Protein AF-A0A653I1G2-F1 (afdb_monomer)

Radius of gyration: 22.39 Å; Cα contacts (8 Å, |Δi|>4): 559; chains: 1; bounding box: 56×52×58 Å

Solvent-accessible surface area (backbone atoms only — not comparable to full-atom values): 21733 Å² total; per-residue (Å²): 132,61,68,68,57,55,54,43,50,48,38,66,52,47,50,44,48,50,50,54,36,44,36,35,75,44,52,91,68,59,59,56,69,57,55,50,50,50,51,50,52,64,52,30,50,60,56,41,63,75,32,76,80,52,27,78,68,52,46,57,60,52,48,52,48,52,48,51,48,48,50,50,34,50,55,45,46,76,72,43,97,48,70,68,36,36,56,52,27,54,52,47,46,53,43,66,46,43,45,59,47,52,42,51,33,53,47,51,37,24,71,69,57,73,47,47,48,64,57,41,51,48,29,46,31,51,39,36,52,47,49,53,48,29,46,52,48,10,56,74,70,66,42,60,31,60,20,33,52,87,95,43,99,53,87,31,46,30,10,20,36,69,48,16,57,52,53,11,41,42,48,27,63,19,43,61,51,45,49,53,53,44,54,68,38,76,94,38,54,92,49,26,59,54,55,48,36,51,54,40,47,52,50,15,69,51,43,66,30,76,41,13,53,56,28,38,52,55,44,49,50,52,57,63,69,70,60,66,97,51,75,82,59,40,60,63,49,49,49,54,51,51,50,53,50,52,50,51,51,51,52,48,47,69,77,41,38,68,61,52,51,53,37,47,72,60,39,66,51,28,34,48,76,73,66,34,55,65,52,41,60,37,62,84,49,58,67,40,48,69,45,36,50,61,63,45,67,74,35,99,54,30,73,56,26,54,42,49,21,64,22,52,45,53,54,35,40,42,51,22,51,87,73,78,43,54,53,83,74,54,65,97,63,76,48,25,73,62,51,42,29,49,26,25,2,53,54,46,38,50,46,51,54,50,48,49,52,50,51,53,60,73,39,45,60,51,88,67,54,71,64,58,47,48,30,51,51,53,49,53,54,46,20,70,54,73,25,21,45,69,54,32,69,68,41,26,48,50,51,41,39,58,53,52,57,35,16,52,52,31,61,58,50,66,76,77,110

Mean predicted aligned error: 8.34 Å

Secondary structure (DSSP, 8-state):
--HHHHHHHHIIIIIHHHHHHSGGGTTTSS-HHHHHHHHHHHHHHHHHHT-HHHHHHHHHHHHHHHHHHHHHHHHHHHH-S-HHHHHHHHHHHHHHHHHHHHHHHHHHHHHTT-S-HHHHHHHHHHHHHHHHHHHHHHHHH--SEEEPPTT-SS-PEEESSS-HHHHHHHHHHHHHHHHHHHHH-GGGTTTHHHHHHHHHHHHHHHH-SHHHHHHTHHHHHHHHH---S-STTHHHHHHHHHHHHHHHHHHHHHHSHHHHHHHHHHSHHHHHHTT-HHHHHHTTTHHHHHHHHHHHHTSTTHHHHHHH---HHHHHHHHHGGGT--TTTS-TT---HHHHHHHHHHHHHHHHHHHHHHHHHHHTB-PPPHHHHHHHHHHHHHHHHHSGGGG-HHHHHHHHHHHHHTBHHHHTTSS--

Structure (mmCIF, N/CA/C/O backbone):
data_AF-A0A653I1G2-F1
#
_entry.id   AF-A0A653I1G2-F1
#
loop_
_atom_site.group_PDB
_atom_site.id
_atom_site.type_symbol
_atom_site.label_atom_id
_atom_site.label_alt_id
_atom_site.label_comp_id
_atom_site.label_asym_id
_atom_site.label_entity_id
_atom_site.label_seq_id
_atom_site.pdbx_PDB_ins_code
_atom_site.Cartn_x
_atom_site.Cartn_y
_atom_site.Cartn_z
_atom_site.occupancy
_atom_site.B_iso_or_equiv
_atom_site.auth_seq_id
_atom_site.auth_comp_id
_atom_site.auth_asym_id
_atom_site.auth_atom_id
_atom_site.pdbx_PDB_model_num
ATOM 1 N N . MET A 1 1 ? 6.363 23.978 17.753 1.00 58.31 1 MET A N 1
ATOM 2 C CA . MET A 1 1 ? 6.398 23.039 16.604 1.00 58.31 1 MET A CA 1
ATOM 3 C C . MET A 1 1 ? 6.709 23.832 15.338 1.00 58.31 1 MET A C 1
ATOM 5 O O . MET A 1 1 ? 5.940 24.730 15.025 1.00 58.31 1 MET A O 1
ATOM 9 N N . ASN A 1 2 ? 7.844 23.560 14.677 1.00 75.50 2 ASN A N 1
ATOM 10 C CA . ASN A 1 2 ? 8.269 24.225 13.431 1.00 75.50 2 ASN A CA 1
ATOM 11 C C . ASN A 1 2 ? 7.153 24.144 12.359 1.00 75.50 2 ASN A C 1
ATOM 13 O O . ASN A 1 2 ? 6.496 23.105 12.262 1.00 75.50 2 ASN A O 1
ATOM 17 N N . TYR A 1 3 ? 6.926 25.210 11.583 1.00 77.06 3 TYR A N 1
ATOM 18 C CA . TYR A 1 3 ? 5.883 25.282 10.544 1.00 77.06 3 TYR A CA 1
ATOM 19 C C . TYR A 1 3 ? 5.954 24.103 9.564 1.00 77.06 3 TYR A C 1
ATOM 21 O O . TYR A 1 3 ? 4.929 23.496 9.261 1.00 77.06 3 TYR A O 1
ATOM 29 N N . ILE A 1 4 ? 7.169 23.696 9.181 1.00 79.12 4 ILE A N 1
ATOM 30 C CA . ILE A 1 4 ? 7.420 22.541 8.303 1.00 79.12 4 ILE A CA 1
ATOM 31 C C . ILE A 1 4 ? 6.832 21.248 8.890 1.00 79.12 4 ILE A C 1
ATOM 33 O O . ILE A 1 4 ? 6.221 20.459 8.171 1.00 79.12 4 ILE A O 1
ATOM 37 N N . HIS A 1 5 ? 6.945 21.040 10.206 1.00 81.31 5 HIS A N 1
ATOM 38 C CA . HIS A 1 5 ? 6.383 19.857 10.860 1.00 81.31 5 HIS A CA 1
ATOM 39 C C . HIS A 1 5 ? 4.849 19.861 10.826 1.00 81.31 5 HIS A C 1
ATOM 41 O O . HIS A 1 5 ? 4.251 18.819 10.582 1.00 81.31 5 HIS A O 1
ATOM 47 N N . LYS A 1 6 ? 4.204 21.017 11.046 1.00 78.88 6 LYS A N 1
ATOM 48 C CA . LYS A 1 6 ? 2.734 21.134 10.988 1.00 78.88 6 LYS A CA 1
ATOM 49 C C . LYS A 1 6 ? 2.198 20.859 9.589 1.00 78.88 6 LYS A C 1
ATOM 51 O O . LYS A 1 6 ? 1.272 20.068 9.448 1.00 78.88 6 LYS A O 1
ATOM 56 N N . ILE A 1 7 ? 2.819 21.466 8.577 1.00 80.94 7 ILE A N 1
ATOM 57 C CA . ILE A 1 7 ? 2.457 21.265 7.170 1.00 80.94 7 ILE A CA 1
ATOM 58 C C . ILE A 1 7 ? 2.614 19.793 6.791 1.00 80.94 7 ILE A C 1
ATOM 60 O O . ILE A 1 7 ? 1.713 19.217 6.197 1.00 80.94 7 ILE A O 1
ATOM 64 N N . SER A 1 8 ? 3.711 19.159 7.202 1.00 80.06 8 SER A N 1
ATOM 65 C CA . SER A 1 8 ? 3.965 17.754 6.871 1.00 80.06 8 SER A CA 1
ATOM 66 C C . SER A 1 8 ? 2.983 16.801 7.545 1.00 80.06 8 SER A C 1
ATOM 68 O O . SER A 1 8 ? 2.536 15.850 6.914 1.00 80.06 8 SER A O 1
ATOM 70 N N . VAL A 1 9 ? 2.602 17.059 8.801 1.00 82.50 9 VAL A N 1
ATOM 71 C CA . VAL A 1 9 ? 1.572 16.262 9.485 1.00 82.50 9 VAL A CA 1
ATOM 72 C C . VAL A 1 9 ? 0.218 16.422 8.791 1.00 82.50 9 VAL A C 1
ATOM 74 O O . VAL A 1 9 ? -0.422 15.421 8.487 1.00 82.50 9 VAL A O 1
ATOM 77 N N . LEU A 1 10 ? -0.197 17.654 8.485 1.00 82.31 10 LEU A N 1
ATOM 78 C CA . LEU A 1 10 ? -1.445 17.906 7.760 1.00 82.31 10 LEU A CA 1
ATOM 79 C C . LEU A 1 10 ? -1.441 17.236 6.378 1.00 82.31 10 LEU A C 1
ATOM 81 O O . LEU A 1 10 ? -2.429 16.629 5.969 1.00 82.31 10 LEU A O 1
ATOM 85 N N . PHE A 1 11 ? -0.321 17.327 5.666 1.00 85.25 11 PHE A N 1
ATOM 86 C CA . PHE A 1 11 ? -0.190 16.758 4.336 1.00 85.25 11 PHE A CA 1
ATOM 87 C C . PHE A 1 11 ? -0.258 15.228 4.368 1.00 85.25 11 PHE A C 1
ATOM 89 O O . PHE A 1 11 ? -1.121 14.647 3.720 1.00 85.25 11 PHE A O 1
ATOM 96 N N . ILE A 1 12 ? 0.591 14.578 5.170 1.00 82.62 12 ILE A N 1
ATOM 97 C CA . ILE A 1 12 ? 0.718 13.114 5.211 1.00 82.62 12 ILE A CA 1
ATOM 98 C C . ILE A 1 12 ? -0.539 12.443 5.781 1.00 82.62 12 ILE A C 1
ATOM 100 O O . ILE A 1 12 ? -0.967 11.419 5.260 1.00 82.62 12 ILE A O 1
ATOM 104 N N . PHE A 1 13 ? -1.130 12.990 6.848 1.00 83.50 13 PHE A N 1
ATOM 105 C CA . PHE A 1 13 ? -2.221 12.320 7.570 1.00 83.50 13 PHE A CA 1
ATOM 106 C C . PHE A 1 13 ? -3.626 12.745 7.126 1.00 83.50 13 PHE A C 1
ATOM 108 O O . PHE A 1 13 ? -4.588 12.075 7.503 1.00 83.50 13 PHE A O 1
ATOM 115 N N . THR A 1 14 ? -3.757 13.815 6.333 1.00 81.19 14 THR A N 1
ATOM 116 C CA . THR A 1 14 ? -5.066 14.332 5.903 1.00 81.19 14 THR A CA 1
ATOM 117 C C . THR A 1 14 ? -5.140 14.552 4.397 1.00 81.19 14 THR A C 1
ATOM 119 O O . THR A 1 14 ? -5.972 13.934 3.738 1.00 81.19 14 THR A O 1
ATOM 122 N N . LEU A 1 15 ? -4.291 15.420 3.836 1.00 82.31 15 LEU A N 1
ATOM 123 C CA . LEU A 1 15 ? -4.412 15.807 2.424 1.00 82.31 15 LEU A CA 1
ATOM 124 C C . LEU A 1 15 ? -4.081 14.655 1.476 1.00 82.31 15 LEU A C 1
ATOM 126 O O . LEU A 1 15 ? -4.779 14.478 0.484 1.00 82.31 15 LEU A O 1
ATOM 130 N N . LEU A 1 16 ? -3.061 13.860 1.797 1.00 81.56 16 LEU A N 1
ATOM 131 C CA . LEU A 1 16 ? -2.658 12.709 1.000 1.00 81.56 16 LEU A CA 1
ATOM 132 C C . LEU A 1 16 ? -3.769 11.636 0.944 1.00 81.56 16 LEU A C 1
ATOM 134 O O . LEU A 1 16 ? -4.185 11.323 -0.167 1.00 81.56 16 LEU A O 1
ATOM 138 N N . PRO A 1 17 ? -4.357 11.162 2.068 1.00 79.69 17 PRO A N 1
ATOM 139 C CA . PRO A 1 17 ? -5.523 10.273 2.028 1.00 79.69 17 PRO A CA 1
ATOM 140 C C . PRO A 1 17 ? -6.699 10.790 1.190 1.00 79.69 17 PRO A C 1
ATOM 142 O O . PRO A 1 17 ? -7.343 10.011 0.486 1.00 79.69 17 PRO A O 1
ATOM 145 N N . ILE A 1 18 ? -6.991 12.095 1.249 1.00 79.12 18 ILE A N 1
ATOM 146 C CA . ILE A 1 18 ? -8.061 12.713 0.450 1.00 79.12 18 ILE A CA 1
ATOM 147 C C . ILE A 1 18 ? -7.693 12.692 -1.036 1.00 79.12 18 ILE A C 1
ATOM 149 O O . ILE A 1 18 ? -8.485 12.224 -1.852 1.00 79.12 18 ILE A O 1
ATOM 153 N N . ALA A 1 19 ? -6.493 13.161 -1.382 1.00 77.31 19 ALA A N 1
ATOM 154 C CA . ALA A 1 19 ? -6.005 13.189 -2.757 1.00 77.31 19 ALA A CA 1
ATOM 155 C C . ALA A 1 19 ? -5.978 11.785 -3.376 1.00 77.31 19 ALA A C 1
ATOM 157 O O . ALA A 1 19 ? -6.383 11.606 -4.519 1.00 77.31 19 ALA A O 1
ATOM 158 N N . ASP A 1 20 ? -5.576 10.784 -2.598 1.00 71.44 20 ASP A N 1
ATOM 159 C CA . ASP A 1 20 ? -5.552 9.387 -3.014 1.00 71.44 20 ASP A CA 1
ATOM 160 C C . ASP A 1 20 ? -6.956 8.805 -3.227 1.00 71.44 20 ASP A C 1
ATOM 162 O O . ASP A 1 20 ? -7.183 8.053 -4.175 1.00 71.44 20 ASP A O 1
ATOM 166 N N . THR A 1 21 ? -7.916 9.174 -2.377 1.00 74.06 21 THR A N 1
ATOM 167 C CA . THR A 1 21 ? -9.299 8.678 -2.459 1.00 74.06 21 THR A CA 1
ATOM 168 C C . THR A 1 21 ? -10.085 9.284 -3.622 1.00 74.06 21 THR A C 1
ATOM 170 O O . THR A 1 21 ? -11.005 8.645 -4.134 1.00 74.06 21 THR A O 1
ATOM 173 N N . PHE A 1 22 ? -9.740 10.505 -4.033 1.00 72.31 22 PHE A N 1
ATOM 174 C CA . PHE A 1 22 ? -10.413 11.231 -5.113 1.00 72.31 22 PHE A CA 1
ATOM 175 C C . PHE A 1 22 ? -9.546 11.404 -6.367 1.00 72.31 22 PHE A C 1
ATOM 177 O O . PHE A 1 22 ? -9.920 12.145 -7.275 1.00 72.31 22 PHE A O 1
ATOM 184 N N . GLY A 1 23 ? -8.406 10.711 -6.446 1.00 69.38 23 GLY A N 1
ATOM 185 C CA . GLY A 1 23 ? -7.454 10.837 -7.551 1.00 69.38 23 GLY A CA 1
ATOM 186 C C . GLY A 1 23 ? -8.023 10.437 -8.915 1.00 69.38 23 GLY A C 1
ATOM 187 O O . GLY A 1 23 ? -7.566 10.936 -9.939 1.00 69.38 23 GLY A O 1
ATOM 188 N N . GLY A 1 24 ? -9.061 9.595 -8.953 1.00 64.75 24 GLY A N 1
ATOM 189 C CA . GLY A 1 24 ? -9.771 9.251 -10.187 1.00 64.75 24 GLY A CA 1
ATOM 190 C C . GLY A 1 24 ? -10.409 10.466 -10.867 1.00 64.75 24 GLY A C 1
ATOM 191 O O . GLY A 1 24 ? -10.515 10.489 -12.085 1.00 64.75 24 GLY A O 1
ATOM 192 N N . LEU A 1 25 ? -10.758 11.516 -10.113 1.00 67.06 25 LEU A N 1
ATOM 193 C CA . LEU A 1 25 ? -11.331 12.753 -10.662 1.00 67.06 25 LEU A CA 1
ATOM 194 C C . LEU A 1 25 ? -10.309 13.658 -11.357 1.00 67.06 25 LEU A C 1
ATOM 196 O O . LEU A 1 25 ? -10.700 14.577 -12.069 1.00 67.06 25 LEU A O 1
ATOM 200 N N . THR A 1 26 ? -9.016 13.457 -11.105 1.00 63.47 26 THR A N 1
ATOM 201 C CA . THR A 1 26 ? -7.959 14.400 -11.502 1.00 63.47 26 THR A CA 1
ATOM 202 C C . THR A 1 26 ? -6.902 13.781 -12.410 1.00 63.47 26 THR A C 1
ATOM 204 O O . THR A 1 26 ? -5.958 14.461 -12.801 1.00 63.47 26 THR A O 1
ATOM 207 N N . ASN A 1 27 ? -7.060 12.508 -12.778 1.00 55.91 27 ASN A N 1
ATOM 208 C CA . ASN A 1 27 ? -6.037 11.732 -13.481 1.00 55.91 27 ASN A CA 1
ATOM 209 C C . ASN A 1 27 ? -5.768 12.204 -14.926 1.00 55.91 27 ASN A C 1
ATOM 211 O O . ASN A 1 27 ? -4.715 11.881 -15.472 1.00 55.91 27 ASN A O 1
ATOM 215 N N . ASP A 1 28 ? -6.672 12.993 -15.518 1.00 51.06 28 ASP A N 1
ATOM 216 C CA . ASP A 1 28 ? -6.518 13.547 -16.873 1.00 51.06 28 ASP A CA 1
ATOM 217 C C . ASP A 1 28 ? -5.518 14.722 -16.937 1.00 51.06 28 ASP A C 1
ATOM 219 O O . ASP A 1 28 ? -4.997 15.039 -18.004 1.00 51.06 28 ASP A O 1
ATOM 223 N N . PHE A 1 29 ? -5.204 15.361 -15.802 1.00 41.56 29 PHE A N 1
ATOM 224 C CA . PHE A 1 29 ? -4.339 16.544 -15.725 1.00 41.56 29 PHE A CA 1
ATOM 225 C C . PHE A 1 29 ? -3.136 16.276 -14.815 1.00 41.56 29 PHE A C 1
ATOM 227 O O . PHE A 1 29 ? -3.145 16.636 -13.642 1.00 41.56 29 PHE A O 1
ATOM 234 N N . MET A 1 30 ? -2.078 15.681 -15.384 1.00 48.69 30 MET A N 1
ATOM 235 C CA . MET A 1 30 ? -0.863 15.231 -14.682 1.00 48.69 30 MET A CA 1
ATOM 236 C C . MET A 1 30 ? -1.170 14.104 -13.674 1.00 48.69 30 MET A C 1
ATOM 238 O O . MET A 1 30 ? -2.127 14.202 -12.912 1.00 48.69 30 MET A O 1
ATOM 242 N N . PRO A 1 31 ? -0.379 13.015 -13.602 1.00 62.00 31 PRO A N 1
ATOM 243 C CA . PRO A 1 31 ? -0.649 11.969 -12.624 1.00 62.00 31 PRO A CA 1
ATOM 244 C C . PRO A 1 31 ? -0.473 12.563 -11.222 1.00 62.00 31 PRO A C 1
ATOM 246 O O . PRO A 1 31 ? 0.648 12.698 -10.730 1.00 62.00 31 PRO A O 1
ATOM 249 N N . LEU A 1 32 ? -1.581 12.930 -10.570 1.00 64.31 32 LEU A N 1
ATOM 250 C CA . LEU A 1 32 ? -1.619 13.545 -9.239 1.00 64.31 32 LEU A CA 1
ATOM 251 C C . LEU A 1 32 ? -0.846 12.694 -8.216 1.00 64.31 32 LEU A C 1
ATOM 253 O O . LEU A 1 32 ? -0.269 13.204 -7.258 1.00 64.31 32 LEU A O 1
ATOM 257 N N . SER A 1 33 ? -0.764 11.387 -8.478 1.00 63.62 33 SER A N 1
ATOM 258 C CA . SER A 1 33 ? 0.047 10.425 -7.740 1.00 63.62 33 SER A CA 1
ATOM 259 C C . SER A 1 33 ? 1.554 10.722 -7.789 1.00 63.62 33 SER A C 1
ATOM 261 O O . SER A 1 33 ? 2.233 10.535 -6.782 1.00 63.62 33 SER A O 1
ATOM 263 N N . LEU A 1 34 ? 2.106 11.199 -8.910 1.00 70.25 34 LEU A N 1
ATOM 264 C CA . LEU A 1 34 ? 3.509 11.614 -9.018 1.00 70.25 34 LEU A CA 1
ATOM 265 C C . LEU A 1 34 ? 3.749 12.910 -8.242 1.00 70.25 34 LEU A C 1
ATOM 267 O O . LEU A 1 34 ? 4.713 12.992 -7.483 1.00 70.25 34 LEU A O 1
ATOM 271 N N . LEU A 1 35 ? 2.847 13.889 -8.377 1.00 74.00 35 LEU A N 1
ATOM 272 C CA . LEU A 1 35 ? 2.910 15.137 -7.614 1.00 74.00 35 LEU A CA 1
ATOM 273 C C . LEU A 1 35 ? 2.855 14.855 -6.106 1.00 74.00 35 LEU A C 1
ATOM 275 O O . LEU A 1 35 ? 3.690 15.352 -5.357 1.00 74.00 35 LEU A O 1
ATOM 279 N N . GLY A 1 36 ? 1.946 13.980 -5.667 1.00 72.56 36 GLY A N 1
ATOM 280 C CA . GLY A 1 36 ? 1.851 13.531 -4.279 1.00 72.56 36 GLY A CA 1
ATOM 281 C C . GLY A 1 36 ? 3.149 12.895 -3.774 1.00 72.56 36 GLY A C 1
ATOM 282 O O . GLY A 1 36 ? 3.634 13.267 -2.705 1.00 72.56 36 GLY A O 1
ATOM 283 N N . ARG A 1 37 ? 3.769 11.999 -4.558 1.00 75.69 37 ARG A N 1
ATOM 284 C CA . ARG A 1 37 ? 5.079 11.398 -4.228 1.00 75.69 37 ARG A CA 1
ATOM 285 C C . ARG A 1 37 ? 6.179 12.454 -4.110 1.00 75.69 37 ARG A C 1
ATOM 287 O O . ARG A 1 37 ? 6.937 12.427 -3.143 1.00 75.69 37 ARG A O 1
ATOM 294 N N . LEU A 1 38 ? 6.247 13.392 -5.056 1.00 80.88 38 LEU A N 1
ATOM 295 C CA . LEU A 1 38 ? 7.216 14.490 -5.043 1.00 80.88 38 LEU A CA 1
ATOM 296 C C . LEU A 1 38 ? 7.013 15.407 -3.834 1.00 80.88 38 LEU A C 1
ATOM 298 O O . LEU A 1 38 ? 7.985 15.755 -3.172 1.00 80.88 38 LEU A O 1
ATOM 302 N N . CYS A 1 39 ? 5.768 15.741 -3.491 1.00 81.81 39 CYS A N 1
ATOM 303 C CA . CYS A 1 39 ? 5.447 16.515 -2.297 1.00 81.81 39 CYS A CA 1
ATOM 304 C C . CYS A 1 39 ? 5.852 15.778 -1.015 1.00 81.81 39 CYS A C 1
ATOM 306 O O . CYS A 1 39 ? 6.454 16.395 -0.137 1.00 81.81 39 CYS A O 1
ATOM 308 N N . VAL A 1 40 ? 5.588 14.467 -0.906 1.00 80.62 40 VAL A N 1
ATOM 309 C CA . VAL A 1 40 ? 6.061 13.664 0.236 1.00 80.62 40 VAL A CA 1
ATOM 310 C C . VAL A 1 40 ? 7.582 13.716 0.324 1.00 80.62 40 VAL A C 1
ATOM 312 O O . VAL A 1 40 ? 8.097 14.030 1.390 1.00 80.62 40 VAL A O 1
ATOM 315 N N . LEU A 1 41 ? 8.305 13.476 -0.774 1.00 81.50 41 LEU A N 1
ATOM 316 C CA . LEU A 1 41 ? 9.771 13.530 -0.797 1.00 81.50 41 LEU A CA 1
ATOM 317 C C . LEU A 1 41 ? 10.307 14.918 -0.405 1.00 81.50 41 LEU A C 1
ATOM 319 O O . LEU A 1 41 ? 11.199 15.021 0.440 1.00 81.50 41 LEU A O 1
ATOM 323 N N . ALA A 1 42 ? 9.729 15.981 -0.967 1.00 84.31 42 ALA A N 1
ATOM 324 C CA . ALA A 1 42 ? 10.124 17.364 -0.712 1.00 84.31 42 ALA A CA 1
ATOM 325 C C . ALA A 1 42 ? 9.872 17.795 0.741 1.00 84.31 42 ALA A C 1
ATOM 327 O O . ALA A 1 42 ? 10.682 18.521 1.311 1.00 84.31 42 ALA A O 1
ATOM 328 N N . LEU A 1 43 ? 8.782 17.333 1.365 1.00 84.44 43 LEU A N 1
ATOM 329 C CA . LEU A 1 43 ? 8.478 17.607 2.774 1.00 84.44 43 LEU A CA 1
ATOM 330 C C . LEU A 1 43 ? 9.276 16.706 3.729 1.00 84.44 43 LEU A C 1
ATOM 332 O O . LEU A 1 43 ? 9.682 17.139 4.809 1.00 84.44 43 LEU A O 1
ATOM 336 N N . ALA A 1 44 ? 9.536 15.462 3.330 1.00 83.06 44 ALA A N 1
ATOM 337 C CA . ALA A 1 44 ? 10.251 14.467 4.118 1.00 83.06 44 ALA A CA 1
ATOM 338 C C . ALA A 1 44 ? 11.727 14.816 4.332 1.00 83.06 44 ALA A C 1
ATOM 340 O O . ALA A 1 44 ? 12.232 14.688 5.451 1.00 83.06 44 ALA A O 1
ATOM 341 N N . LEU A 1 45 ? 12.419 15.264 3.279 1.00 81.12 45 LEU A N 1
ATOM 342 C CA . LEU A 1 45 ? 13.858 15.536 3.315 1.00 81.12 45 LEU A CA 1
ATOM 343 C C . LEU A 1 45 ? 14.240 16.574 4.389 1.00 81.12 45 LEU A C 1
ATOM 345 O O . LEU A 1 45 ? 15.060 16.244 5.251 1.00 81.12 45 LEU A O 1
ATOM 349 N N . PRO A 1 46 ? 13.619 17.771 4.456 1.00 83.25 46 PRO A N 1
ATOM 350 C CA . PRO A 1 46 ? 13.890 18.738 5.518 1.00 83.25 46 PRO A CA 1
ATOM 351 C C . PRO A 1 46 ? 13.622 18.191 6.924 1.00 83.25 46 PRO A C 1
ATOM 353 O O . PRO A 1 46 ? 14.323 18.556 7.867 1.00 83.25 46 PRO A O 1
ATOM 356 N N . ILE A 1 47 ? 12.620 17.322 7.099 1.00 82.94 47 ILE A N 1
ATOM 357 C CA . ILE A 1 47 ? 12.308 16.728 8.409 1.00 82.94 47 ILE A CA 1
ATOM 358 C C . ILE A 1 47 ? 13.434 15.802 8.863 1.00 82.94 47 ILE A C 1
ATOM 360 O O . ILE A 1 47 ? 13.873 15.895 10.015 1.00 82.94 47 ILE A O 1
ATOM 364 N N . ILE A 1 48 ? 13.893 14.930 7.962 1.00 82.44 48 ILE A N 1
ATOM 365 C CA . ILE A 1 48 ? 14.967 13.970 8.229 1.00 82.44 48 ILE A CA 1
ATOM 366 C C . ILE A 1 48 ? 16.276 14.719 8.510 1.00 82.44 48 ILE A C 1
ATOM 368 O O . ILE A 1 48 ? 16.931 14.435 9.512 1.00 82.44 48 ILE A O 1
ATOM 372 N N . ILE A 1 49 ? 16.610 15.726 7.692 1.00 82.06 49 ILE A N 1
ATOM 373 C CA . ILE A 1 49 ? 17.826 16.544 7.842 1.00 82.06 49 ILE A CA 1
ATOM 374 C C . ILE A 1 49 ? 17.851 17.276 9.187 1.00 82.06 49 ILE A C 1
ATOM 376 O O . ILE A 1 49 ? 18.852 17.256 9.896 1.00 82.06 49 ILE A O 1
ATOM 380 N N . ASN A 1 50 ? 16.724 17.858 9.599 1.00 79.62 50 ASN A N 1
ATOM 381 C CA . ASN A 1 50 ? 16.640 18.617 10.847 1.00 79.62 50 ASN A CA 1
ATOM 382 C C . ASN A 1 50 ? 16.640 17.743 12.120 1.00 79.62 50 ASN A C 1
ATOM 384 O O . ASN A 1 50 ? 16.403 18.258 13.217 1.00 79.62 50 ASN A O 1
ATOM 388 N N . CYS A 1 51 ? 16.820 16.422 12.034 1.00 76.56 51 CYS A N 1
ATOM 389 C CA . CYS A 1 51 ? 16.899 15.533 13.194 1.00 76.56 51 CYS A CA 1
ATOM 390 C C . CYS A 1 51 ? 18.334 15.035 13.402 1.00 76.56 51 CYS A C 1
ATOM 392 O O . CYS A 1 51 ? 18.685 13.962 12.931 1.00 76.56 51 CYS A O 1
ATOM 394 N N . SER A 1 52 ? 19.148 15.786 14.152 1.00 63.56 52 SER A N 1
ATOM 395 C CA . SER A 1 52 ? 20.597 15.547 14.313 1.00 63.56 52 SER A CA 1
ATOM 396 C C . SER A 1 52 ? 20.988 14.109 14.681 1.00 63.56 52 SER A C 1
ATOM 398 O O . SER A 1 52 ? 21.971 13.594 14.160 1.00 63.56 52 SER A O 1
ATOM 400 N N . ARG A 1 53 ? 20.211 13.435 15.538 1.00 74.38 53 ARG A N 1
ATOM 401 C CA . ARG A 1 53 ? 20.485 12.050 15.953 1.00 74.38 53 ARG A CA 1
ATOM 402 C C . ARG A 1 53 ? 20.163 11.013 14.877 1.00 74.38 53 ARG A C 1
ATOM 404 O O . ARG A 1 53 ? 20.907 10.055 14.717 1.00 74.38 53 ARG A O 1
ATOM 411 N N . LEU A 1 54 ? 19.037 11.168 14.184 1.00 73.94 54 LEU A N 1
ATOM 412 C CA . LEU A 1 54 ? 18.600 10.209 13.167 1.00 73.94 54 LEU A CA 1
ATOM 413 C C . LEU A 1 54 ? 19.178 10.518 11.789 1.00 73.94 54 LEU A C 1
ATOM 415 O O . LEU A 1 54 ? 19.235 9.625 10.954 1.00 73.94 54 LEU A O 1
ATOM 419 N N . PHE A 1 55 ? 19.632 11.745 11.555 1.00 75.88 55 PHE A N 1
ATOM 420 C CA . PHE A 1 55 ? 20.275 12.170 10.320 1.00 75.88 55 PHE A CA 1
ATOM 421 C C . PHE A 1 55 ? 21.450 11.260 9.962 1.00 75.88 55 PHE A C 1
ATOM 423 O O . PHE A 1 55 ? 21.472 10.697 8.873 1.00 75.88 55 PHE A O 1
ATOM 430 N N . THR A 1 56 ? 22.371 11.038 10.903 1.00 80.00 56 THR A N 1
ATOM 431 C CA . THR A 1 56 ? 23.558 10.195 10.692 1.00 80.00 56 THR A CA 1
ATOM 432 C C . THR A 1 56 ? 23.225 8.712 10.540 1.00 80.00 56 THR A C 1
ATOM 434 O O . THR A 1 56 ? 24.002 7.969 9.953 1.00 80.00 56 THR A O 1
ATOM 437 N N . GLU A 1 57 ? 22.069 8.267 11.035 1.00 85.06 57 GLU A N 1
ATOM 438 C CA . GLU A 1 57 ? 21.673 6.858 11.006 1.00 85.06 57 GLU A CA 1
ATOM 439 C C . GLU A 1 57 ? 20.780 6.507 9.807 1.00 85.06 57 GLU A C 1
ATOM 441 O O . GLU A 1 57 ? 20.875 5.405 9.275 1.00 85.06 57 GLU A O 1
ATOM 446 N N . ILE A 1 58 ? 19.868 7.396 9.411 1.00 86.81 58 ILE A N 1
ATOM 447 C CA . ILE A 1 58 ? 18.817 7.131 8.418 1.00 86.81 58 ILE A CA 1
ATOM 448 C C . ILE A 1 58 ? 19.176 7.707 7.050 1.00 86.81 58 ILE A C 1
ATOM 450 O O . ILE A 1 58 ? 18.872 7.077 6.038 1.00 86.81 58 ILE A O 1
ATOM 454 N N . LEU A 1 59 ? 19.825 8.874 6.989 1.00 86.62 59 LEU A N 1
ATOM 455 C CA . LEU A 1 59 ? 20.093 9.515 5.705 1.00 86.62 59 LEU A CA 1
ATOM 456 C C . LEU A 1 59 ? 21.140 8.767 4.864 1.00 86.62 59 LEU A C 1
ATOM 458 O O . LEU A 1 59 ? 20.867 8.578 3.680 1.00 86.62 59 LEU A O 1
ATOM 462 N N . PRO A 1 60 ? 22.277 8.281 5.411 1.00 90.69 60 PRO A N 1
ATOM 463 C CA . PRO A 1 60 ? 23.256 7.551 4.609 1.00 90.69 60 PRO A CA 1
ATOM 464 C C . PRO A 1 60 ? 22.691 6.321 3.880 1.00 90.69 60 PRO A C 1
ATOM 466 O O . PRO A 1 60 ? 22.908 6.230 2.674 1.00 90.69 60 PRO A O 1
ATOM 469 N N . PRO A 1 61 ? 21.930 5.401 4.516 1.00 92.00 61 PRO A N 1
ATOM 470 C CA . PRO A 1 61 ? 21.379 4.256 3.792 1.00 92.00 61 PRO A CA 1
ATOM 471 C C . PRO A 1 61 ? 20.290 4.653 2.782 1.00 92.00 61 PRO A C 1
ATOM 473 O O . PRO A 1 61 ? 20.208 4.034 1.720 1.00 92.00 61 PRO A O 1
ATOM 476 N N . LEU A 1 62 ? 19.491 5.696 3.054 1.00 91.12 62 LEU A N 1
ATOM 477 C CA . LEU A 1 62 ? 18.547 6.241 2.065 1.00 91.12 62 LEU A CA 1
ATOM 478 C C . LEU A 1 62 ? 19.286 6.795 0.843 1.00 91.12 62 LEU A C 1
ATOM 480 O O . LEU A 1 62 ? 18.927 6.475 -0.287 1.00 91.12 62 LEU A O 1
ATOM 484 N N . TYR A 1 63 ? 20.326 7.597 1.076 1.00 90.62 63 TYR A N 1
ATOM 485 C CA . TYR A 1 63 ? 21.126 8.214 0.025 1.00 90.62 63 TYR A CA 1
ATOM 486 C C . TYR A 1 63 ? 21.884 7.171 -0.793 1.00 90.62 63 TYR A C 1
ATOM 488 O O . TYR A 1 63 ? 21.853 7.237 -2.016 1.00 90.62 63 TYR A O 1
ATOM 496 N N . LEU A 1 64 ? 22.506 6.182 -0.145 1.00 93.19 64 LEU A N 1
ATOM 497 C CA . LEU A 1 64 ? 23.186 5.073 -0.816 1.00 93.19 64 LEU A CA 1
ATOM 498 C C . LEU A 1 64 ? 22.234 4.322 -1.755 1.00 93.19 64 LEU A C 1
ATOM 500 O O . LEU A 1 64 ? 22.550 4.119 -2.924 1.00 93.19 64 LEU A O 1
ATOM 504 N N . THR A 1 65 ? 21.052 3.957 -1.252 1.00 92.38 65 THR A N 1
ATOM 505 C CA . THR A 1 65 ? 20.051 3.207 -2.024 1.00 92.38 65 THR A CA 1
ATOM 506 C C . THR A 1 65 ? 19.522 4.034 -3.197 1.00 92.38 65 THR A C 1
ATOM 508 O O . THR A 1 65 ? 19.473 3.552 -4.325 1.00 92.38 65 THR A O 1
ATOM 511 N N . PHE A 1 66 ? 19.188 5.306 -2.962 1.00 90.94 66 PHE A N 1
ATOM 512 C CA . PHE A 1 66 ? 18.710 6.191 -4.024 1.00 90.94 66 PHE A CA 1
ATOM 513 C C . PHE A 1 66 ? 19.785 6.471 -5.078 1.00 90.94 66 PHE A C 1
ATOM 515 O O . PHE A 1 66 ? 19.498 6.440 -6.271 1.00 90.94 66 PHE A O 1
ATOM 522 N N . SER A 1 67 ? 21.030 6.688 -4.647 1.00 90.56 67 SER A N 1
ATOM 523 C CA . SER A 1 67 ? 22.162 6.926 -5.547 1.00 90.56 67 SER A CA 1
ATOM 524 C C . SER A 1 67 ? 22.423 5.714 -6.428 1.00 90.56 67 SER A C 1
ATOM 526 O O . SER A 1 67 ? 22.672 5.881 -7.614 1.00 90.56 67 SER A O 1
ATOM 528 N N . TYR A 1 68 ? 22.303 4.500 -5.886 1.00 92.56 68 TYR A N 1
ATOM 529 C CA . TYR A 1 68 ? 22.402 3.280 -6.680 1.00 92.56 68 TYR A CA 1
ATOM 530 C C . TYR A 1 68 ? 21.347 3.239 -7.799 1.00 92.56 68 TYR A C 1
ATOM 532 O O . TYR A 1 68 ? 21.701 3.060 -8.963 1.00 92.56 68 TYR A O 1
ATOM 540 N N . PHE A 1 69 ? 20.069 3.485 -7.482 1.00 90.19 69 PHE A N 1
ATOM 541 C CA . PHE A 1 69 ? 19.007 3.505 -8.498 1.00 90.19 69 PHE A CA 1
ATOM 542 C C . PHE A 1 69 ? 19.209 4.600 -9.547 1.00 90.19 69 PHE A C 1
ATOM 544 O O . PHE A 1 69 ? 18.964 4.368 -10.732 1.00 90.19 69 PHE A O 1
ATOM 551 N N . LEU A 1 70 ? 19.692 5.774 -9.132 1.00 87.19 70 LEU A N 1
ATOM 552 C CA . LEU A 1 70 ? 20.041 6.850 -10.055 1.00 87.19 70 LEU A CA 1
ATOM 553 C C . LEU A 1 70 ? 21.229 6.485 -10.945 1.00 87.19 70 LEU A C 1
ATOM 555 O O . LEU A 1 70 ? 21.177 6.762 -12.134 1.00 87.19 70 LEU A O 1
ATOM 559 N N . ILE A 1 71 ? 22.274 5.843 -10.419 1.00 88.75 71 ILE A N 1
ATOM 560 C CA . ILE A 1 71 ? 23.433 5.416 -11.217 1.00 88.75 71 ILE A CA 1
ATOM 561 C C . ILE A 1 71 ? 23.004 4.400 -12.275 1.00 88.75 71 ILE A C 1
ATOM 563 O O . ILE A 1 71 ? 23.335 4.580 -13.442 1.00 88.75 71 ILE A O 1
ATOM 567 N N . VAL A 1 72 ? 22.225 3.381 -11.899 1.00 87.31 72 VAL A N 1
ATOM 568 C CA . VAL A 1 72 ? 21.688 2.389 -12.848 1.00 87.31 72 VAL A CA 1
ATOM 569 C C . VAL A 1 72 ? 20.854 3.078 -13.939 1.00 87.31 72 VAL A C 1
ATOM 571 O O . VAL A 1 72 ? 21.037 2.811 -15.126 1.00 87.31 72 VAL A O 1
ATOM 574 N N . THR A 1 73 ? 20.024 4.050 -13.549 1.00 82.50 73 THR A N 1
ATOM 575 C CA . THR A 1 73 ? 19.233 4.883 -14.471 1.00 82.50 73 THR A CA 1
ATOM 576 C C . THR A 1 73 ? 20.107 5.718 -15.415 1.00 82.50 73 THR A C 1
ATOM 578 O O . THR A 1 73 ? 19.839 5.789 -16.612 1.00 82.50 73 THR A O 1
ATOM 581 N N . LEU A 1 74 ? 21.159 6.357 -14.898 1.00 82.62 74 LEU A N 1
ATOM 582 C CA . LEU A 1 74 ? 22.073 7.186 -15.685 1.00 82.62 74 LEU A CA 1
ATOM 583 C C . LEU A 1 74 ? 22.880 6.345 -16.673 1.00 82.62 74 LEU A C 1
ATOM 585 O O . LEU A 1 74 ? 23.037 6.746 -17.819 1.00 82.62 74 LEU A O 1
ATOM 589 N N . VAL A 1 75 ? 23.353 5.169 -16.254 1.00 83.31 75 VAL A N 1
ATOM 590 C CA . VAL A 1 75 ? 24.045 4.230 -17.146 1.00 83.31 75 VAL A CA 1
ATOM 591 C C . VAL A 1 75 ? 23.125 3.817 -18.294 1.00 83.31 75 VAL A C 1
ATOM 593 O O . VAL A 1 75 ? 23.561 3.818 -19.437 1.00 83.31 75 VAL A O 1
ATOM 596 N N . GLN A 1 76 ? 21.845 3.549 -18.031 1.00 76.25 76 GLN A N 1
ATOM 597 C CA . GLN A 1 76 ? 20.884 3.246 -19.097 1.00 76.25 76 GLN A CA 1
ATOM 598 C C . GLN A 1 76 ? 20.657 4.412 -20.037 1.00 76.25 76 GLN A C 1
ATOM 600 O O . GLN A 1 76 ? 20.690 4.212 -21.241 1.00 76.25 76 GLN A O 1
ATOM 605 N N . LEU A 1 77 ? 20.490 5.620 -19.504 1.00 76.12 77 LEU A N 1
ATOM 606 C CA . LEU A 1 77 ? 20.368 6.830 -20.312 1.00 76.12 77 LEU A CA 1
ATOM 607 C C . LEU A 1 77 ? 21.554 7.040 -21.257 1.00 76.12 77 LEU A C 1
ATOM 609 O O . LEU A 1 77 ? 21.364 7.538 -22.358 1.00 76.12 77 LEU A O 1
ATOM 613 N N . LEU A 1 78 ? 22.764 6.669 -20.832 1.00 80.06 78 LEU A N 1
ATOM 614 C CA . LEU A 1 78 ? 23.968 6.757 -21.661 1.00 80.06 78 LEU A CA 1
ATOM 615 C C . LEU A 1 78 ? 24.048 5.658 -22.730 1.00 80.06 78 LEU A C 1
ATOM 617 O O . LEU A 1 78 ? 24.775 5.822 -23.704 1.00 80.06 78 LEU A O 1
ATOM 621 N N . VAL A 1 79 ? 23.347 4.539 -22.530 1.00 75.62 79 VAL A N 1
ATOM 622 C CA . VAL A 1 79 ? 23.374 3.362 -23.415 1.00 75.62 79 VAL A CA 1
ATOM 623 C C . VAL A 1 79 ? 22.160 3.319 -24.353 1.00 75.62 79 VAL A C 1
ATOM 625 O O . VAL A 1 79 ? 22.236 2.719 -25.419 1.00 75.62 79 VAL A O 1
ATOM 628 N N . SER A 1 80 ? 21.041 3.941 -23.978 1.00 70.19 80 SER A N 1
ATOM 629 C CA . SER A 1 80 ? 19.810 3.982 -24.766 1.00 70.19 80 SER A CA 1
ATOM 630 C C . SER A 1 80 ? 19.667 5.297 -25.529 1.00 70.19 80 SER A C 1
ATOM 632 O O . SER A 1 80 ? 19.733 6.362 -24.92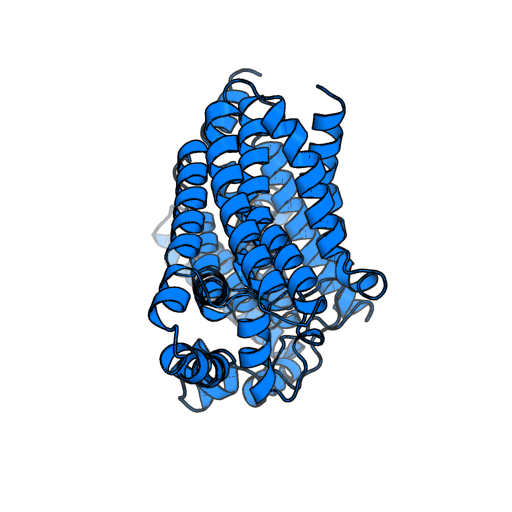0 1.00 70.19 80 SER A O 1
ATOM 634 N N . ASP A 1 81 ? 19.318 5.234 -26.813 1.00 68.12 81 ASP A N 1
ATOM 635 C CA . ASP A 1 81 ? 19.088 6.421 -27.656 1.00 68.12 81 ASP A CA 1
ATOM 636 C C . ASP A 1 81 ? 17.758 7.158 -27.364 1.00 68.12 81 ASP A C 1
ATOM 638 O O . ASP A 1 81 ? 17.398 8.122 -28.041 1.00 68.12 81 ASP A O 1
ATOM 642 N N . THR A 1 82 ? 16.992 6.721 -26.360 1.00 72.06 82 THR A N 1
ATOM 643 C CA . THR A 1 82 ? 15.627 7.197 -26.083 1.00 72.06 82 THR A CA 1
ATOM 644 C C . THR A 1 82 ? 15.532 7.924 -24.741 1.00 72.06 82 THR A C 1
ATOM 646 O O . THR A 1 82 ? 15.511 7.297 -23.679 1.00 72.06 82 THR A O 1
ATOM 649 N N . LEU A 1 83 ? 15.381 9.253 -24.786 1.00 74.12 83 LEU A N 1
ATOM 650 C CA . LEU A 1 83 ? 15.188 10.120 -23.611 1.00 74.12 83 LEU A CA 1
ATOM 651 C C . LEU A 1 83 ? 14.024 9.659 -22.707 1.00 74.12 83 LEU A C 1
ATOM 653 O O . LEU A 1 83 ? 14.105 9.759 -21.480 1.00 74.12 83 LEU A O 1
ATOM 657 N N . ASP A 1 84 ? 12.962 9.115 -23.306 1.00 73.62 84 ASP A N 1
ATOM 658 C CA . ASP A 1 84 ? 11.761 8.655 -22.601 1.00 73.62 84 ASP A CA 1
ATOM 659 C C . ASP A 1 84 ? 12.067 7.575 -21.555 1.00 73.62 84 ASP A C 1
ATOM 661 O O . ASP A 1 84 ? 11.479 7.569 -20.470 1.00 73.62 84 ASP A O 1
ATOM 665 N N . TYR A 1 85 ? 13.051 6.708 -21.814 1.00 75.19 85 TYR A N 1
ATOM 666 C CA . TYR A 1 85 ? 13.473 5.681 -20.856 1.00 75.19 85 TYR A CA 1
ATOM 667 C C . TYR A 1 85 ? 14.112 6.287 -19.607 1.00 75.19 85 TYR A C 1
ATOM 669 O O . TYR A 1 85 ? 13.906 5.779 -18.505 1.00 75.19 85 TYR A O 1
ATOM 677 N N . GLY A 1 86 ? 14.807 7.417 -19.743 1.00 72.94 86 GLY A N 1
ATOM 678 C CA . GLY A 1 86 ? 15.364 8.141 -18.604 1.00 72.94 86 GLY A CA 1
ATOM 679 C C . GLY A 1 86 ? 14.310 8.751 -17.698 1.00 72.94 86 GLY A C 1
ATOM 680 O O . GLY A 1 86 ? 14.398 8.629 -16.476 1.00 72.94 86 GLY A O 1
ATOM 681 N N . LEU A 1 87 ? 13.288 9.382 -18.280 1.00 76.25 87 LEU A N 1
ATOM 682 C CA . LEU A 1 87 ? 12.186 9.963 -17.509 1.00 76.25 87 LEU A CA 1
ATOM 683 C C . LEU A 1 87 ? 11.380 8.879 -16.780 1.00 76.25 87 LEU A C 1
ATOM 685 O O . LEU A 1 87 ? 11.026 9.055 -15.609 1.00 76.25 87 LEU A O 1
ATOM 689 N N . LEU A 1 88 ? 11.147 7.736 -17.434 1.00 74.94 88 LEU A N 1
ATOM 690 C CA . LEU A 1 88 ? 10.517 6.566 -16.816 1.00 74.94 88 LEU A CA 1
ATOM 691 C C . LEU A 1 88 ? 11.353 6.014 -15.655 1.00 74.94 88 LEU A C 1
ATOM 693 O O . LEU A 1 88 ? 10.814 5.753 -14.578 1.00 74.94 88 LEU A O 1
ATOM 697 N N . ALA A 1 89 ? 12.666 5.903 -15.834 1.00 76.81 89 ALA A N 1
ATOM 698 C CA . ALA A 1 89 ? 13.568 5.387 -14.815 1.00 76.81 89 ALA A CA 1
ATOM 699 C C . ALA A 1 89 ? 13.707 6.334 -13.602 1.00 76.81 89 ALA A C 1
ATOM 701 O O . ALA A 1 89 ? 13.658 5.872 -12.460 1.00 76.81 89 ALA A O 1
ATOM 702 N N . ILE A 1 90 ? 13.765 7.658 -13.811 1.00 79.69 90 ILE A N 1
ATOM 703 C CA . ILE A 1 90 ? 13.720 8.655 -12.720 1.00 79.69 90 ILE A CA 1
ATOM 704 C C . ILE A 1 90 ? 12.397 8.554 -11.956 1.00 79.69 90 ILE A C 1
ATOM 706 O O . ILE A 1 90 ? 12.388 8.534 -10.721 1.00 79.69 90 ILE A O 1
ATOM 710 N N . SER A 1 91 ? 11.279 8.461 -12.687 1.00 78.94 91 SER A N 1
ATOM 711 C CA . SER A 1 91 ? 9.961 8.245 -12.091 1.00 78.94 91 SER A CA 1
ATOM 712 C C . SER A 1 91 ? 9.984 6.993 -11.215 1.00 78.94 91 SER A C 1
ATOM 714 O O . SER A 1 91 ? 9.635 7.080 -10.041 1.00 78.94 91 SER A O 1
ATOM 716 N N . ASN A 1 92 ? 10.492 5.860 -11.707 1.00 79.62 92 ASN A N 1
ATOM 717 C CA . ASN A 1 92 ? 10.577 4.625 -10.925 1.00 79.62 92 ASN A CA 1
ATOM 718 C C . ASN A 1 92 ? 11.489 4.722 -9.702 1.00 79.62 92 ASN A C 1
ATOM 720 O O . ASN A 1 92 ? 11.076 4.290 -8.626 1.00 79.62 92 ASN A O 1
ATOM 724 N N . ALA A 1 93 ? 12.653 5.366 -9.797 1.00 83.81 93 ALA A N 1
ATOM 725 C CA . ALA A 1 93 ? 13.510 5.597 -8.634 1.00 83.81 93 ALA A CA 1
ATOM 726 C C . ALA A 1 93 ? 12.762 6.364 -7.521 1.00 83.81 93 ALA A C 1
ATOM 728 O O . ALA A 1 93 ? 12.826 5.993 -6.346 1.00 83.81 93 ALA A O 1
ATOM 729 N N . ILE A 1 94 ? 11.974 7.383 -7.889 1.00 82.69 94 ILE A N 1
ATOM 730 C CA . ILE A 1 94 ? 11.090 8.114 -6.965 1.00 82.69 94 ILE A CA 1
ATOM 731 C C . ILE A 1 94 ? 10.021 7.191 -6.362 1.00 82.69 94 ILE A C 1
ATOM 733 O O . ILE A 1 94 ? 9.762 7.257 -5.157 1.00 82.69 94 ILE A O 1
ATOM 737 N N . LYS A 1 95 ? 9.409 6.307 -7.162 1.00 81.44 95 LYS A N 1
ATOM 738 C CA . LYS A 1 95 ? 8.400 5.352 -6.669 1.00 81.44 95 LYS A CA 1
ATOM 739 C C . LYS A 1 95 ? 8.983 4.374 -5.657 1.00 81.44 95 LYS A C 1
ATOM 741 O O . LYS A 1 95 ? 8.363 4.164 -4.618 1.00 81.44 95 LYS A O 1
ATOM 746 N N . ILE A 1 96 ? 10.164 3.819 -5.930 1.00 86.19 96 ILE A N 1
ATOM 747 C CA . ILE A 1 96 ? 10.845 2.876 -5.033 1.00 86.19 96 ILE A CA 1
ATOM 748 C C . ILE A 1 96 ? 11.153 3.553 -3.696 1.00 86.19 96 ILE A C 1
ATOM 750 O O . ILE A 1 96 ? 10.896 2.982 -2.634 1.00 86.19 96 ILE A O 1
ATOM 754 N N . MET A 1 97 ? 11.651 4.793 -3.735 1.00 88.31 97 MET A N 1
ATOM 755 C CA . MET A 1 97 ? 12.042 5.526 -2.530 1.00 88.31 97 MET A CA 1
ATOM 756 C C . MET A 1 97 ? 10.873 6.065 -1.707 1.00 88.31 97 MET A C 1
ATOM 758 O O . MET A 1 97 ? 11.072 6.387 -0.535 1.00 88.31 97 MET A O 1
ATOM 762 N N . TYR A 1 98 ? 9.663 6.129 -2.266 1.00 87.44 98 TYR A N 1
ATOM 763 C CA . TYR A 1 98 ? 8.494 6.679 -1.581 1.00 87.44 98 TYR A CA 1
ATOM 764 C C . TYR A 1 98 ? 8.246 6.029 -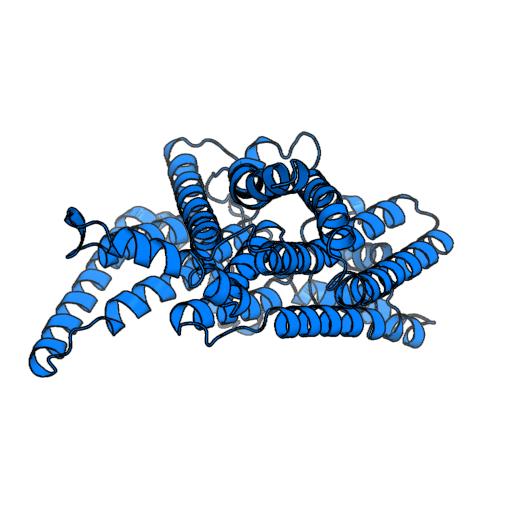0.211 1.00 87.44 98 TYR A C 1
ATOM 766 O O . TYR A 1 98 ? 8.212 6.724 0.805 1.00 87.44 98 TYR A O 1
ATOM 774 N N . PHE A 1 99 ? 8.127 4.697 -0.161 1.00 88.69 99 PHE A N 1
ATOM 775 C CA . PHE A 1 99 ? 7.845 3.975 1.083 1.00 88.69 99 PHE A CA 1
ATOM 776 C C . PHE A 1 99 ? 8.966 4.106 2.137 1.00 88.69 99 PHE A C 1
ATOM 778 O O . PHE A 1 99 ? 8.656 4.504 3.265 1.00 88.69 99 PHE A O 1
ATOM 785 N N . PRO A 1 100 ? 10.256 3.840 1.821 1.00 91.69 100 PRO A N 1
ATOM 786 C CA . PRO A 1 100 ? 11.342 4.042 2.777 1.00 91.69 100 PRO A CA 1
ATOM 787 C C . PRO A 1 100 ? 11.415 5.472 3.316 1.00 91.69 100 PRO A C 1
ATOM 789 O O . PRO A 1 100 ? 11.594 5.664 4.520 1.00 91.69 100 PRO A O 1
ATOM 792 N N . VAL A 1 101 ? 11.262 6.479 2.448 1.00 90.94 101 VAL A N 1
ATOM 793 C CA . VAL A 1 101 ? 11.323 7.885 2.865 1.00 90.94 101 VAL A CA 1
ATOM 794 C C . VAL A 1 101 ? 10.144 8.229 3.770 1.00 90.94 101 VAL A C 1
ATOM 796 O O . VAL A 1 101 ? 10.357 8.798 4.839 1.00 90.94 101 VAL A O 1
ATOM 799 N N . LEU A 1 102 ? 8.925 7.819 3.415 1.00 90.69 102 LEU A N 1
ATOM 800 C CA . LEU A 1 102 ? 7.743 8.033 4.247 1.00 90.69 102 LEU A CA 1
ATOM 801 C C . LEU A 1 102 ? 7.894 7.384 5.632 1.00 90.69 102 LEU A C 1
ATOM 803 O O . LEU A 1 102 ? 7.663 8.036 6.653 1.00 90.69 102 LEU A O 1
ATOM 807 N N . LEU A 1 103 ? 8.326 6.120 5.685 1.00 91.94 103 LEU A N 1
ATOM 808 C CA . LEU A 1 103 ? 8.547 5.409 6.945 1.00 91.94 103 LEU A CA 1
ATOM 809 C C . LEU A 1 103 ? 9.616 6.109 7.797 1.00 91.94 103 LEU A C 1
ATOM 811 O O . LEU A 1 103 ? 9.404 6.332 8.990 1.00 91.94 103 LEU A O 1
ATOM 815 N N . ALA A 1 104 ? 10.733 6.512 7.187 1.00 91.62 104 ALA A N 1
ATOM 816 C CA . ALA A 1 104 ? 11.777 7.292 7.844 1.00 91.62 104 ALA A CA 1
ATOM 817 C C . ALA A 1 104 ? 11.238 8.612 8.420 1.00 91.62 104 ALA A C 1
ATOM 819 O O . ALA A 1 104 ? 11.514 8.939 9.576 1.00 91.62 104 ALA A O 1
ATOM 820 N N . THR A 1 105 ? 10.424 9.349 7.661 1.00 90.25 105 THR A N 1
ATOM 821 C CA . THR A 1 105 ? 9.793 10.590 8.125 1.00 90.25 105 THR A CA 1
ATOM 822 C C . THR A 1 105 ? 8.900 10.351 9.334 1.00 90.25 105 THR A C 1
ATOM 824 O O . THR A 1 105 ? 9.017 11.074 10.322 1.00 90.25 105 THR A O 1
ATOM 827 N N . ILE A 1 106 ? 8.050 9.322 9.314 1.00 91.19 106 ILE A N 1
ATOM 828 C CA . ILE A 1 106 ? 7.160 9.013 10.443 1.00 91.19 106 ILE A CA 1
ATOM 829 C C . ILE A 1 106 ? 7.978 8.591 11.676 1.00 91.19 106 ILE A C 1
ATOM 831 O O . ILE A 1 106 ? 7.656 9.007 12.790 1.00 91.19 106 ILE A O 1
ATOM 835 N N . ILE A 1 107 ? 9.076 7.840 11.503 1.00 90.69 107 ILE A N 1
ATOM 836 C CA . ILE A 1 107 ? 10.012 7.510 12.594 1.00 90.69 107 ILE A CA 1
ATOM 837 C C . ILE A 1 107 ? 10.597 8.785 13.215 1.00 90.69 107 ILE A C 1
ATOM 839 O O . ILE A 1 107 ? 10.597 8.916 14.440 1.00 90.69 107 ILE A O 1
ATOM 843 N N . VAL A 1 108 ? 11.056 9.735 12.395 1.00 88.94 108 VAL A N 1
ATOM 844 C CA . VAL A 1 108 ? 11.626 11.008 12.865 1.00 88.94 108 VAL A CA 1
ATOM 845 C C . VAL A 1 108 ? 10.580 11.862 13.585 1.00 88.94 108 VAL A C 1
ATOM 847 O O . VAL A 1 108 ? 10.848 12.387 14.667 1.00 88.94 108 VAL A O 1
ATOM 850 N N . LEU A 1 109 ? 9.377 11.988 13.017 1.00 88.44 109 LEU A N 1
ATOM 851 C CA . LEU A 1 109 ? 8.275 12.730 13.634 1.00 88.44 109 LEU A CA 1
ATOM 852 C C . LEU A 1 109 ? 7.859 12.104 14.974 1.00 88.44 109 LEU A C 1
ATOM 854 O O . LEU A 1 109 ? 7.585 12.831 15.929 1.00 88.44 109 LEU A O 1
ATOM 858 N N . SER A 1 110 ? 7.853 10.771 15.058 1.00 88.00 110 SER A N 1
ATOM 859 C CA . SER A 1 110 ? 7.594 10.032 16.295 1.00 88.00 110 SER A CA 1
ATOM 860 C C . SER A 1 110 ? 8.690 10.264 17.334 1.00 88.00 110 SER A C 1
ATOM 862 O O . SER A 1 110 ? 8.376 10.528 18.488 1.00 88.00 110 SER A O 1
ATOM 864 N N . GLU A 1 111 ? 9.969 10.212 16.948 1.00 85.62 111 GLU A N 1
ATOM 865 C CA . GLU A 1 111 ? 11.087 10.436 17.875 1.00 85.62 111 GLU A CA 1
ATOM 866 C C . GLU A 1 111 ? 11.092 11.855 18.454 1.00 85.62 111 GLU A C 1
ATOM 868 O O . GLU A 1 111 ? 11.447 12.049 19.615 1.00 85.62 111 GLU A O 1
ATOM 873 N N . LYS A 1 112 ? 10.645 12.842 17.674 1.00 85.25 112 LYS A N 1
ATOM 874 C CA . LYS A 1 112 ? 10.483 14.226 18.135 1.00 85.25 112 LYS A CA 1
ATOM 875 C C . LYS A 1 112 ? 9.177 14.481 18.901 1.00 85.25 112 LYS A C 1
ATOM 877 O O . LYS A 1 112 ? 8.900 15.639 19.207 1.00 85.25 112 LYS A O 1
ATOM 882 N N . ASN A 1 113 ? 8.371 13.452 19.185 1.00 85.19 113 ASN A N 1
ATOM 883 C CA . ASN A 1 113 ? 7.044 13.569 19.808 1.00 85.19 113 ASN A CA 1
ATOM 884 C C . ASN A 1 113 ? 6.106 14.550 19.072 1.00 85.19 113 ASN A C 1
ATOM 886 O O . ASN A 1 113 ? 5.274 15.213 19.684 1.00 85.19 113 ASN A O 1
ATOM 890 N N . ILE A 1 114 ? 6.261 14.683 17.751 1.00 87.19 114 ILE A N 1
ATOM 891 C CA . ILE A 1 114 ? 5.434 15.576 16.925 1.00 87.19 114 ILE A CA 1
ATOM 892 C C . ILE A 1 114 ? 4.100 14.911 16.583 1.00 87.19 114 ILE A C 1
ATOM 894 O O . ILE A 1 114 ? 3.075 15.579 16.472 1.00 87.19 114 ILE A O 1
ATOM 898 N N . ILE A 1 115 ? 4.128 13.593 16.398 1.00 89.38 115 ILE A N 1
ATOM 899 C CA . ILE A 1 115 ? 2.953 12.766 16.139 1.00 89.38 115 ILE A CA 1
ATOM 900 C C . ILE A 1 115 ? 2.766 11.778 17.285 1.00 89.38 115 ILE A C 1
ATOM 902 O O . ILE A 1 115 ? 3.736 11.320 17.887 1.00 89.38 115 ILE A O 1
ATOM 906 N N . SER A 1 116 ? 1.511 11.436 17.555 1.00 88.56 116 SER A N 1
ATOM 907 C CA . SER A 1 116 ? 1.125 10.470 18.585 1.00 88.56 116 SER A CA 1
ATOM 908 C C . SER A 1 116 ? 0.529 9.209 17.957 1.00 88.56 116 SER A C 1
ATOM 910 O O . SER A 1 116 ? 0.111 9.217 16.796 1.00 88.56 116 SER A O 1
ATOM 912 N N . THR A 1 117 ? 0.405 8.135 18.742 1.00 88.38 117 THR A N 1
ATOM 913 C CA . THR A 1 117 ? -0.356 6.931 18.354 1.00 88.38 117 THR A CA 1
ATOM 914 C C . THR A 1 117 ? -1.780 7.283 17.922 1.00 88.38 117 THR A C 1
ATOM 916 O O . THR A 1 117 ? -2.300 6.716 16.963 1.00 88.38 117 THR A O 1
ATOM 919 N N . SER A 1 118 ? -2.395 8.265 18.592 1.00 87.75 118 SER A N 1
ATOM 920 C CA . SER A 1 118 ? -3.721 8.769 18.241 1.00 87.75 118 SER A CA 1
ATOM 921 C C . SER A 1 118 ? -3.729 9.383 16.841 1.00 87.75 118 SER A C 1
ATOM 923 O O . SER A 1 118 ? -4.592 9.038 16.042 1.00 87.75 118 SER A O 1
ATOM 925 N N . THR A 1 119 ? -2.743 10.218 16.499 1.00 90.12 119 THR A N 1
ATOM 926 C CA . THR A 1 119 ? -2.623 10.837 15.166 1.00 90.12 119 THR A CA 1
ATOM 927 C C . THR A 1 119 ? -2.566 9.783 14.059 1.00 90.12 119 THR A C 1
ATOM 929 O O . THR A 1 119 ? -3.291 9.884 13.073 1.00 90.12 119 THR A O 1
ATOM 932 N N . ILE A 1 120 ? -1.758 8.736 14.247 1.00 90.56 120 ILE A N 1
ATOM 933 C CA . ILE A 1 120 ? -1.629 7.646 13.270 1.00 90.56 120 ILE A CA 1
ATOM 934 C C . ILE A 1 120 ? -2.929 6.843 13.166 1.00 90.56 120 ILE A C 1
ATOM 936 O O . ILE A 1 120 ? -3.402 6.581 12.064 1.00 90.56 120 ILE A O 1
ATOM 940 N N . SER A 1 121 ? -3.536 6.495 14.305 1.00 90.50 121 SER A N 1
ATOM 941 C CA . SER A 1 121 ? -4.815 5.777 14.347 1.00 90.50 121 SER A CA 1
ATOM 942 C C . SER A 1 121 ? -5.926 6.543 13.617 1.00 90.50 121 SER A C 1
ATOM 944 O O . SER A 1 121 ? -6.657 5.958 12.819 1.00 90.50 121 SER A O 1
ATOM 946 N N . HIS A 1 122 ? -6.003 7.864 13.820 1.00 89.75 122 HIS A N 1
ATOM 947 C CA . HIS A 1 122 ? -6.939 8.731 13.103 1.00 89.75 122 HIS A CA 1
ATOM 948 C C . HIS A 1 122 ? -6.656 8.764 11.599 1.00 89.75 122 HIS A C 1
ATOM 950 O O . HIS A 1 122 ? -7.604 8.699 10.828 1.00 89.75 122 HIS A O 1
ATOM 956 N N . GLY A 1 123 ? -5.388 8.804 11.173 1.00 90.81 123 GLY A N 1
ATOM 957 C CA . GLY A 1 123 ? -5.027 8.738 9.753 1.00 90.81 123 GLY A CA 1
ATOM 958 C C . GLY A 1 123 ? -5.489 7.439 9.080 1.00 90.81 123 GLY A C 1
ATOM 959 O O . GLY A 1 123 ? -6.093 7.479 8.007 1.00 90.81 123 GLY A O 1
ATOM 960 N N . ILE A 1 124 ? -5.282 6.286 9.732 1.00 92.81 124 ILE A N 1
ATOM 961 C CA . ILE A 1 124 ? -5.759 4.983 9.228 1.00 92.81 124 ILE A CA 1
ATOM 962 C C . ILE A 1 124 ? -7.291 4.962 9.163 1.00 92.81 124 ILE A C 1
ATOM 964 O O . ILE A 1 124 ? -7.864 4.567 8.148 1.00 92.81 124 ILE A O 1
ATOM 968 N N . LEU A 1 125 ? -7.962 5.405 10.231 1.00 92.06 125 LEU A N 1
ATOM 969 C CA . LEU A 1 125 ? -9.422 5.429 10.304 1.00 92.06 125 LEU A CA 1
ATOM 970 C C . LEU A 1 125 ? -10.037 6.353 9.246 1.00 92.06 125 LEU A C 1
ATOM 972 O O . LEU A 1 125 ? -10.969 5.945 8.558 1.00 92.06 125 LEU A O 1
ATOM 976 N N . LEU A 1 126 ? -9.510 7.573 9.109 1.00 91.69 126 LEU A N 1
ATOM 977 C CA . LEU A 1 126 ? -9.952 8.546 8.112 1.00 91.69 126 LEU A CA 1
ATOM 978 C C . LEU A 1 126 ? -9.839 7.951 6.710 1.00 91.69 126 LEU A C 1
ATOM 980 O O . LEU A 1 126 ? -10.806 7.991 5.959 1.00 91.69 126 LEU A O 1
ATOM 984 N N . THR A 1 127 ? -8.697 7.335 6.396 1.00 90.94 127 THR A N 1
ATOM 985 C CA . THR A 1 127 ? -8.483 6.666 5.107 1.00 90.94 127 THR A CA 1
ATOM 986 C C . THR A 1 127 ? -9.518 5.563 4.879 1.00 90.94 127 THR A C 1
ATOM 988 O O . THR A 1 127 ? -10.140 5.522 3.825 1.00 90.94 127 THR A O 1
ATOM 991 N N . GLY A 1 128 ? -9.773 4.706 5.874 1.00 91.88 128 GLY A N 1
ATOM 992 C CA . GLY A 1 128 ? -10.773 3.638 5.758 1.00 91.88 128 GLY A CA 1
ATOM 993 C C . GLY A 1 128 ? -12.190 4.158 5.512 1.00 91.88 128 GLY A C 1
ATOM 994 O O . GLY A 1 128 ? -12.899 3.642 4.651 1.00 91.88 128 GLY A O 1
ATOM 995 N N . ILE A 1 129 ? -12.595 5.211 6.229 1.00 90.94 129 ILE A N 1
ATOM 996 C CA . ILE A 1 129 ? -13.901 5.858 6.036 1.00 90.94 129 ILE A CA 1
ATOM 997 C C . ILE A 1 129 ? -13.995 6.470 4.634 1.00 90.94 129 ILE A C 1
ATOM 999 O O . ILE A 1 129 ? -14.991 6.258 3.947 1.00 90.94 129 ILE A O 1
ATOM 1003 N N . LEU A 1 130 ? -12.961 7.192 4.197 1.00 90.00 130 LEU A N 1
ATOM 1004 C CA . LEU A 1 130 ? -12.911 7.823 2.878 1.00 90.00 130 LEU A CA 1
ATOM 1005 C C . LEU A 1 130 ? -13.000 6.789 1.747 1.00 90.00 130 LEU A C 1
ATOM 1007 O O . LEU A 1 130 ? -13.790 6.980 0.826 1.00 90.00 130 LEU A O 1
ATOM 1011 N N . VAL A 1 131 ? -12.278 5.668 1.849 1.00 89.44 131 VAL A N 1
ATOM 1012 C CA . VAL A 1 131 ? -12.342 4.562 0.876 1.00 89.44 131 VAL A CA 1
ATOM 1013 C C . VAL A 1 131 ? -13.761 4.002 0.778 1.00 89.44 131 VAL A C 1
ATOM 1015 O O . VAL A 1 131 ? -14.311 3.902 -0.317 1.00 89.44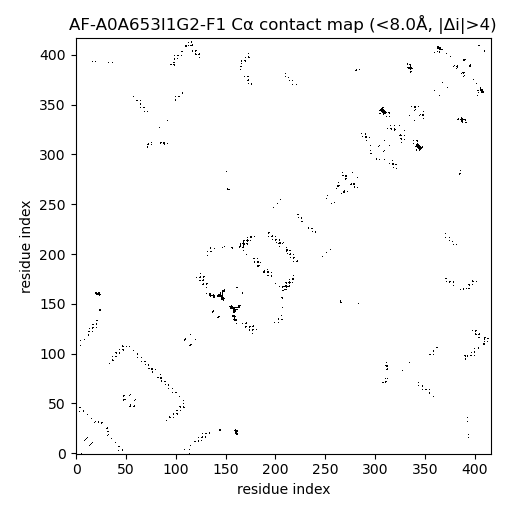 131 VAL A O 1
ATOM 1018 N N . ILE A 1 132 ? -14.387 3.683 1.915 1.00 90.00 132 ILE A N 1
ATOM 1019 C CA . ILE A 1 132 ? -15.756 3.146 1.953 1.00 90.00 132 ILE A CA 1
ATOM 1020 C C . ILE A 1 132 ? -16.749 4.144 1.341 1.00 90.00 132 ILE A C 1
ATOM 1022 O O . ILE A 1 132 ? -17.584 3.759 0.522 1.00 90.00 132 ILE A O 1
ATOM 1026 N N . ILE A 1 133 ? -16.644 5.429 1.700 1.00 89.00 133 ILE A N 1
ATOM 1027 C CA . ILE A 1 133 ? -17.493 6.488 1.139 1.00 89.00 133 ILE A CA 1
ATOM 1028 C C . ILE A 1 133 ? -17.284 6.596 -0.370 1.00 89.00 133 ILE A C 1
ATOM 1030 O O . ILE A 1 133 ? -18.265 6.671 -1.098 1.00 89.00 133 ILE A O 1
ATOM 1034 N N . SER A 1 134 ? -16.040 6.569 -0.848 1.00 86.50 134 SER A N 1
ATOM 1035 C CA . SER A 1 134 ? -15.719 6.680 -2.274 1.00 86.50 134 SER A CA 1
ATOM 1036 C C . SER A 1 134 ? -16.344 5.555 -3.099 1.00 86.50 134 SER A C 1
ATOM 1038 O O . SER A 1 134 ? -16.952 5.818 -4.136 1.00 86.50 134 SER A O 1
ATOM 1040 N N . ILE A 1 135 ? -16.277 4.317 -2.598 1.00 86.94 135 ILE A N 1
ATOM 1041 C CA . ILE A 1 135 ? -16.874 3.139 -3.241 1.00 86.94 135 ILE A CA 1
ATOM 1042 C C . ILE A 1 135 ? -18.404 3.257 -3.288 1.00 86.94 135 ILE A C 1
ATOM 1044 O O . ILE A 1 135 ? -19.016 3.104 -4.345 1.00 86.94 135 ILE A O 1
ATOM 1048 N N . ILE A 1 136 ? -19.036 3.531 -2.141 1.00 87.06 136 ILE A N 1
ATOM 1049 C CA . ILE A 1 136 ? -20.501 3.569 -2.038 1.00 87.06 136 ILE A CA 1
ATOM 1050 C C . ILE A 1 136 ? -21.063 4.757 -2.822 1.00 87.06 136 ILE A C 1
ATOM 1052 O O . ILE A 1 136 ? -22.017 4.599 -3.584 1.00 87.06 136 ILE A O 1
ATOM 1056 N N . LEU A 1 137 ? -20.469 5.942 -2.662 1.00 85.62 137 LEU A N 1
ATOM 1057 C CA . LEU A 1 137 ? -20.909 7.153 -3.344 1.00 85.62 137 LEU A CA 1
ATOM 1058 C C . LEU A 1 137 ? -20.728 7.024 -4.854 1.00 85.62 137 LEU A C 1
ATOM 1060 O O . LEU A 1 137 ? -21.648 7.379 -5.585 1.00 85.62 137 LEU A O 1
ATOM 1064 N N . GLY A 1 138 ? -19.602 6.483 -5.325 1.00 83.62 138 GLY A N 1
ATOM 1065 C CA . GLY A 1 138 ? -19.370 6.241 -6.749 1.00 83.62 138 GLY A CA 1
ATOM 1066 C C . GLY A 1 138 ? -20.425 5.323 -7.364 1.00 83.62 138 GLY A C 1
ATOM 1067 O O . GLY A 1 138 ? -21.028 5.662 -8.381 1.00 83.62 138 GLY A O 1
ATOM 1068 N N . ARG A 1 139 ? -20.754 4.217 -6.682 1.00 82.44 139 ARG A N 1
ATOM 1069 C CA . ARG A 1 139 ? -21.805 3.292 -7.131 1.00 82.44 139 ARG A CA 1
ATOM 1070 C C . ARG A 1 139 ? -23.197 3.927 -7.134 1.00 82.44 139 ARG A C 1
ATOM 1072 O O . ARG A 1 139 ? -23.935 3.725 -8.090 1.00 82.44 139 ARG A O 1
ATOM 1079 N N . VAL A 1 140 ? -23.573 4.661 -6.084 1.00 85.88 140 VAL A N 1
ATOM 1080 C CA . VAL A 1 140 ? -24.926 5.243 -5.957 1.00 85.88 140 VAL A CA 1
ATOM 1081 C C . VAL A 1 140 ? -25.124 6.438 -6.888 1.00 85.88 140 VAL A C 1
ATOM 1083 O O . VAL A 1 140 ? -26.184 6.579 -7.488 1.00 85.88 140 VAL A O 1
ATOM 1086 N N . SER A 1 141 ? -24.119 7.305 -7.007 1.00 84.31 141 SER A N 1
ATOM 1087 C CA . SER A 1 141 ? -24.203 8.508 -7.844 1.00 84.31 141 SER A CA 1
ATOM 1088 C C . SER A 1 141 ? -23.902 8.241 -9.319 1.00 84.31 141 SER A C 1
ATOM 1090 O O . SER A 1 141 ? -24.236 9.064 -10.167 1.00 84.31 141 SER A O 1
ATOM 1092 N N . GLY A 1 142 ? -23.232 7.128 -9.632 1.00 77.00 142 GLY A N 1
ATOM 1093 C CA . GLY A 1 142 ? -22.674 6.877 -10.958 1.00 77.00 142 GLY A CA 1
ATOM 1094 C C . GLY A 1 142 ? -21.539 7.839 -11.331 1.00 77.00 142 GLY A C 1
ATOM 1095 O O . GLY A 1 142 ? -21.161 7.894 -12.500 1.00 77.00 142 GLY A O 1
ATOM 1096 N N . LEU A 1 143 ? -21.006 8.612 -10.380 1.00 77.56 143 LEU A N 1
ATOM 1097 C CA . LEU A 1 143 ? -19.891 9.534 -10.591 1.00 77.56 143 LEU A CA 1
ATOM 1098 C C . LEU A 1 143 ? -18.546 8.841 -10.339 1.00 77.56 143 LEU A C 1
ATOM 1100 O O . LEU A 1 143 ? -18.452 7.879 -9.578 1.00 77.56 143 LEU A O 1
ATOM 1104 N N . GLY A 1 144 ? -17.494 9.380 -10.953 1.00 73.12 144 GLY A N 1
ATOM 1105 C CA . GLY A 1 144 ? -16.132 8.859 -10.848 1.00 73.12 144 GLY A CA 1
ATOM 1106 C C . GLY A 1 144 ? -15.713 8.020 -12.053 1.00 73.12 144 GLY A C 1
ATOM 1107 O O . GLY A 1 144 ? -16.395 7.977 -13.077 1.00 73.12 144 GLY A O 1
ATOM 1108 N N . THR A 1 145 ? -14.558 7.380 -11.917 1.00 69.56 145 THR A N 1
ATOM 1109 C CA . THR A 1 145 ? -13.927 6.518 -12.921 1.00 69.56 145 THR A CA 1
ATOM 1110 C C . THR A 1 145 ? -14.193 5.051 -12.611 1.00 69.56 145 THR A C 1
ATOM 1112 O O . THR A 1 145 ? -14.458 4.693 -11.465 1.00 69.56 145 THR A O 1
ATOM 1115 N N . ASP A 1 146 ? -14.094 4.174 -13.604 1.00 69.81 146 ASP A N 1
ATOM 1116 C CA . ASP A 1 146 ? -14.248 2.741 -13.363 1.00 69.81 146 ASP A CA 1
ATOM 1117 C C . ASP A 1 146 ? -13.135 2.228 -12.432 1.00 69.81 146 ASP A C 1
ATOM 1119 O O . ASP A 1 146 ? -11.942 2.345 -12.727 1.00 69.81 146 ASP A O 1
ATOM 1123 N N . ILE A 1 147 ? -13.525 1.607 -11.316 1.00 67.81 147 ILE A N 1
ATOM 1124 C CA . ILE A 1 147 ? -12.644 0.794 -10.471 1.00 67.81 147 ILE A CA 1
ATOM 1125 C C . ILE A 1 147 ? -12.455 -0.545 -11.194 1.00 67.81 147 ILE A C 1
ATOM 1127 O O . ILE A 1 147 ? -12.990 -1.579 -10.802 1.00 67.81 147 ILE A O 1
ATOM 1131 N N . ALA A 1 148 ? -11.758 -0.520 -12.328 1.00 55.47 148 ALA A N 1
ATOM 1132 C CA . ALA A 1 148 ? -11.522 -1.708 -13.132 1.00 55.47 148 ALA A CA 1
ATOM 1133 C C . ALA A 1 148 ? -10.260 -2.444 -12.663 1.00 55.47 148 ALA A C 1
ATOM 1135 O O . ALA A 1 148 ? -9.190 -1.852 -12.480 1.00 55.47 148 ALA A O 1
ATOM 1136 N N . GLY A 1 149 ? -10.376 -3.764 -12.501 1.00 52.81 149 GLY A N 1
ATOM 1137 C CA . GLY A 1 149 ? -9.219 -4.651 -12.488 1.00 52.81 149 GLY A CA 1
ATOM 1138 C C . GLY A 1 149 ? -8.657 -4.735 -13.905 1.00 52.81 149 GLY A C 1
ATOM 1139 O O . GLY A 1 149 ? -9.361 -5.120 -14.839 1.00 52.81 149 GLY A O 1
ATOM 1140 N N . ARG A 1 150 ? -7.394 -4.356 -14.095 1.00 44.62 150 ARG A N 1
ATOM 1141 C CA . ARG A 1 150 ? -6.752 -4.484 -15.408 1.00 44.62 150 ARG A CA 1
ATOM 1142 C C . ARG A 1 150 ? -6.562 -5.957 -15.768 1.00 44.62 150 ARG A C 1
ATOM 1144 O O . ARG A 1 150 ? -6.190 -6.752 -14.910 1.00 44.62 150 ARG A O 1
ATOM 1151 N N . GLY A 1 151 ? -6.848 -6.304 -17.025 1.00 44.12 151 GLY A N 1
ATOM 1152 C CA . GLY A 1 151 ? -6.864 -7.690 -17.516 1.00 44.12 151 GLY A CA 1
ATOM 1153 C C . GLY A 1 151 ? -8.233 -8.382 -17.438 1.00 44.12 151 GLY A C 1
ATOM 1154 O O . GLY A 1 151 ? -8.304 -9.607 -17.538 1.00 44.12 151 GLY A O 1
ATOM 1155 N N . THR A 1 152 ? -9.314 -7.620 -17.239 1.00 44.84 152 THR A N 1
ATOM 1156 C CA . THR A 1 152 ? -10.692 -8.114 -17.363 1.00 44.84 152 THR A CA 1
ATOM 1157 C C . THR A 1 152 ? -11.466 -7.240 -18.347 1.00 44.84 152 THR A C 1
ATOM 1159 O O . THR A 1 152 ? -11.409 -6.019 -18.242 1.00 44.84 152 THR A O 1
ATOM 1162 N N . ASP A 1 153 ? -12.207 -7.850 -19.276 1.00 44.81 153 ASP A N 1
ATOM 1163 C CA . ASP A 1 153 ? -13.087 -7.159 -20.242 1.00 44.81 153 ASP A CA 1
ATOM 1164 C C . ASP A 1 153 ? -14.387 -6.641 -19.595 1.00 44.81 153 ASP A C 1
ATOM 1166 O O . ASP A 1 153 ? -15.435 -6.533 -20.231 1.00 44.81 153 ASP A O 1
ATOM 1170 N N . ILE A 1 154 ? -14.353 -6.377 -18.289 1.00 52.19 154 ILE A N 1
ATOM 1171 C CA . ILE A 1 154 ? -15.508 -5.958 -17.506 1.00 52.19 154 ILE A CA 1
ATOM 1172 C C . ILE A 1 154 ? -15.246 -4.529 -17.049 1.00 52.19 154 ILE A C 1
ATOM 1174 O O . ILE A 1 154 ? -14.278 -4.269 -16.333 1.00 52.19 154 ILE A O 1
ATOM 1178 N N . SER A 1 155 ? -16.124 -3.603 -17.437 1.00 54.69 155 SER A N 1
ATOM 1179 C CA . SER A 1 155 ? -16.169 -2.270 -16.836 1.00 54.69 155 SER A CA 1
ATOM 1180 C C . SER A 1 155 ? -16.424 -2.434 -15.337 1.00 54.69 155 SER A C 1
ATOM 1182 O O . SER A 1 155 ? -17.485 -2.923 -14.936 1.00 54.69 155 SER A O 1
ATOM 1184 N N . GLY A 1 156 ? -15.433 -2.096 -14.513 1.00 59.88 156 GLY A N 1
ATOM 1185 C CA . GLY A 1 156 ? -15.573 -2.129 -13.060 1.00 59.88 156 GLY A CA 1
ATOM 1186 C C . GLY A 1 156 ? -16.653 -1.161 -12.572 1.00 59.88 156 GLY A C 1
ATOM 1187 O O . GLY A 1 156 ? -17.125 -0.300 -13.311 1.00 59.88 156 GLY A O 1
ATOM 1188 N N . ASN A 1 157 ? -17.051 -1.273 -11.305 1.00 68.31 157 ASN A N 1
ATOM 1189 C CA . ASN A 1 157 ? -17.962 -0.290 -10.718 1.00 68.31 157 ASN A CA 1
ATOM 1190 C C . ASN A 1 157 ? -17.305 1.093 -10.643 1.00 68.31 157 ASN A C 1
ATOM 1192 O O . ASN A 1 157 ? -16.115 1.197 -10.353 1.00 68.31 157 ASN A O 1
ATOM 1196 N N . ARG A 1 158 ? -18.083 2.161 -10.845 1.00 68.88 158 ARG A N 1
ATOM 1197 C CA . ARG A 1 158 ? -17.573 3.533 -10.729 1.00 68.88 158 ARG A CA 1
ATOM 1198 C C . ARG A 1 158 ? -17.201 3.888 -9.291 1.00 68.88 158 ARG A C 1
ATOM 1200 O O . ARG A 1 158 ? -17.924 3.562 -8.350 1.00 68.88 158 ARG A O 1
ATOM 1207 N N . GLY A 1 159 ? -16.093 4.604 -9.142 1.00 66.88 159 GLY A N 1
ATOM 1208 C CA . GLY A 1 159 ? -15.637 5.203 -7.895 1.00 66.88 159 GLY A CA 1
ATOM 1209 C C . GLY A 1 159 ? -14.565 6.256 -8.128 1.00 66.88 159 GLY A C 1
ATOM 1210 O O . GLY A 1 159 ? -14.146 6.516 -9.252 1.00 66.88 159 GLY A O 1
ATOM 1211 N N . PHE A 1 160 ? -14.124 6.910 -7.059 1.00 69.38 160 PHE A N 1
ATOM 1212 C CA . PHE A 1 160 ? -13.187 8.033 -7.179 1.00 69.38 160 PHE A CA 1
ATOM 1213 C C . PHE A 1 160 ? -11.719 7.625 -6.993 1.00 69.38 160 PHE A C 1
ATOM 1215 O O . PHE A 1 160 ? -10.829 8.472 -7.054 1.00 69.38 160 PHE A O 1
ATOM 1222 N N . MET A 1 161 ? -11.463 6.331 -6.782 1.00 69.44 161 MET A N 1
ATOM 1223 C CA . MET A 1 161 ? -10.131 5.775 -6.547 1.00 69.44 161 MET A CA 1
ATOM 1224 C C . MET A 1 161 ? -9.518 5.187 -7.816 1.00 69.44 161 MET A C 1
ATOM 1226 O O . MET A 1 161 ? -10.216 4.661 -8.680 1.00 69.44 161 MET A O 1
ATOM 1230 N N . ILE A 1 162 ? -8.188 5.229 -7.879 1.00 62.97 162 ILE A N 1
ATOM 1231 C CA . ILE A 1 162 ? -7.400 4.657 -8.970 1.00 62.97 162 ILE A CA 1
ATOM 1232 C C . ILE A 1 162 ? -6.951 3.252 -8.551 1.00 62.97 162 ILE A C 1
ATOM 1234 O O . ILE A 1 162 ? -6.204 3.116 -7.586 1.00 62.97 162 ILE A O 1
ATOM 1238 N N . GLY A 1 163 ? -7.375 2.228 -9.297 1.00 72.56 163 GLY A N 1
ATOM 1239 C CA . GLY A 1 163 ? -6.866 0.857 -9.170 1.00 72.56 163 GLY A CA 1
ATOM 1240 C C . GLY A 1 163 ? -7.658 -0.043 -8.214 1.00 72.56 163 GLY A C 1
ATOM 1241 O O . GLY A 1 163 ? -7.777 0.205 -7.016 1.00 72.56 163 GLY A O 1
ATOM 1242 N N . ALA A 1 164 ? -8.218 -1.132 -8.746 1.00 77.50 164 ALA A N 1
ATOM 1243 C CA . ALA A 1 164 ? -9.088 -2.028 -7.982 1.00 77.50 164 ALA A CA 1
ATOM 1244 C C . ALA A 1 164 ? -8.337 -2.866 -6.923 1.00 77.50 164 ALA A C 1
ATOM 1246 O O . ALA A 1 164 ? -8.895 -3.213 -5.876 1.00 77.50 164 ALA A O 1
ATOM 1247 N N . ASN A 1 165 ? -7.066 -3.202 -7.171 1.00 80.38 165 ASN A N 1
ATOM 1248 C CA . ASN A 1 165 ? -6.269 -4.003 -6.238 1.00 80.38 165 ASN A CA 1
ATOM 1249 C C . ASN A 1 165 ? -5.856 -3.176 -5.018 1.00 80.38 165 ASN A C 1
ATOM 1251 O O . ASN A 1 165 ? -5.955 -3.667 -3.892 1.00 80.38 165 ASN A O 1
ATOM 1255 N N . GLU A 1 166 ? -5.458 -1.922 -5.239 1.00 82.06 166 GLU A N 1
ATOM 1256 C CA . GLU A 1 166 ? -5.107 -0.944 -4.214 1.00 82.06 166 GLU A CA 1
ATOM 1257 C C . GLU A 1 166 ? -6.286 -0.710 -3.280 1.00 82.06 166 GLU A C 1
ATOM 1259 O O . GLU A 1 166 ? -6.141 -0.869 -2.070 1.00 82.06 166 GLU A O 1
ATOM 1264 N N . VAL A 1 167 ? -7.474 -0.441 -3.831 1.00 85.81 167 VAL A N 1
ATOM 1265 C CA . VAL A 1 167 ? -8.699 -0.262 -3.040 1.00 85.81 167 VAL A CA 1
ATOM 1266 C C . VAL A 1 167 ? -8.979 -1.490 -2.169 1.00 85.81 167 VAL A C 1
ATOM 1268 O O . VAL A 1 167 ? -9.230 -1.355 -0.969 1.00 85.81 167 VAL A O 1
ATOM 1271 N N . GLY A 1 168 ? -8.882 -2.698 -2.734 1.00 88.50 168 GLY A N 1
ATOM 1272 C CA . GLY A 1 168 ? -9.088 -3.938 -1.980 1.00 88.50 168 GLY A CA 1
ATOM 1273 C C . GLY A 1 168 ? -8.116 -4.106 -0.806 1.00 88.50 168 GLY A C 1
ATOM 1274 O O . GLY A 1 168 ? -8.496 -4.587 0.262 1.00 88.50 168 GLY A O 1
ATOM 1275 N N . LEU A 1 169 ? -6.874 -3.651 -0.957 1.00 89.44 169 LEU A N 1
ATOM 1276 C CA . LEU A 1 169 ? -5.873 -3.688 0.108 1.00 89.44 169 LEU A CA 1
ATOM 1277 C C . LEU A 1 169 ? -6.018 -2.564 1.124 1.00 89.44 169 LEU A C 1
ATOM 1279 O O . LEU A 1 169 ? -5.759 -2.777 2.307 1.00 89.44 169 LEU A O 1
ATOM 1283 N N . MET A 1 170 ? -6.452 -1.380 0.696 1.00 91.06 170 MET A N 1
ATOM 1284 C CA . MET A 1 170 ? -6.796 -0.301 1.616 1.00 91.06 170 MET A CA 1
ATOM 1285 C C . MET A 1 170 ? -7.935 -0.735 2.539 1.00 91.06 170 MET A C 1
ATOM 1287 O O . MET A 1 170 ? -7.843 -0.531 3.750 1.00 91.06 170 MET A O 1
ATOM 1291 N N . LEU A 1 171 ? -8.959 -1.411 2.004 1.00 91.94 171 LEU A N 1
ATOM 1292 C CA . LEU A 1 171 ? -10.000 -2.054 2.810 1.00 91.94 171 LEU A CA 1
ATOM 1293 C C . LEU A 1 171 ? -9.384 -3.063 3.791 1.00 91.94 171 LEU A C 1
ATOM 1295 O O . LEU A 1 171 ? -9.613 -2.973 4.995 1.00 91.94 171 LEU A O 1
ATOM 1299 N N . LEU A 1 172 ? -8.542 -3.981 3.312 1.00 92.44 172 LEU A N 1
ATOM 1300 C CA . LEU A 1 172 ? -7.891 -4.987 4.157 1.00 92.44 172 LEU A CA 1
ATOM 1301 C C . LEU A 1 172 ? -7.083 -4.374 5.321 1.00 92.44 172 LEU A C 1
ATOM 1303 O O . LEU A 1 172 ? -7.201 -4.834 6.457 1.00 92.44 172 LEU A O 1
ATOM 1307 N N . LEU A 1 173 ? -6.279 -3.340 5.055 1.00 92.75 173 LEU A N 1
ATOM 1308 C CA . LEU A 1 173 ? -5.414 -2.689 6.046 1.00 92.75 173 LEU A CA 1
ATOM 1309 C C . LEU A 1 173 ? -6.186 -1.800 7.028 1.00 92.75 173 LEU A C 1
ATOM 1311 O O . LEU A 1 173 ? -5.791 -1.685 8.189 1.00 92.75 173 LEU A O 1
ATOM 1315 N N . THR A 1 174 ? -7.285 -1.180 6.592 1.00 93.12 174 THR A N 1
ATOM 1316 C CA . THR A 1 174 ? -8.097 -0.286 7.437 1.00 93.12 174 THR A CA 1
ATOM 1317 C C . THR A 1 174 ? -9.179 -1.022 8.231 1.00 93.12 174 THR A C 1
ATOM 1319 O O . THR A 1 174 ? -9.647 -0.494 9.246 1.00 93.12 174 THR A O 1
ATOM 1322 N N . ALA A 1 175 ? -9.522 -2.260 7.850 1.00 91.06 175 ALA A N 1
ATOM 1323 C CA . ALA A 1 175 ? -10.539 -3.076 8.515 1.00 91.06 175 ALA A CA 1
ATOM 1324 C C . ALA A 1 175 ? -10.377 -3.154 10.039 1.00 91.06 175 ALA A C 1
ATOM 1326 O O . ALA A 1 175 ? -11.343 -2.834 10.740 1.00 91.06 175 ALA A O 1
ATOM 1327 N N . PRO A 1 176 ? -9.197 -3.476 10.605 1.00 89.56 176 PRO A N 1
ATOM 1328 C CA . PRO A 1 176 ? -9.046 -3.539 12.056 1.00 89.56 176 PRO A CA 1
ATOM 1329 C C . PRO A 1 176 ? -9.385 -2.212 12.760 1.00 89.56 176 PRO A C 1
ATOM 1331 O O . PRO A 1 176 ? -10.097 -2.216 13.766 1.00 89.56 176 PRO A O 1
ATOM 1334 N N . SER A 1 177 ? -8.931 -1.075 12.224 1.00 89.31 177 SER A N 1
ATOM 1335 C CA . SER A 1 177 ? -9.167 0.255 12.806 1.00 89.31 177 SER A CA 1
ATOM 1336 C C . SER A 1 177 ? -10.631 0.682 12.708 1.00 89.31 177 SER A C 1
ATOM 1338 O O . SER A 1 177 ? -11.195 1.164 13.692 1.00 89.31 177 SER A O 1
ATOM 1340 N N . VAL A 1 178 ? -11.276 0.449 11.560 1.00 88.75 178 VAL A N 1
ATOM 1341 C CA . VAL A 1 178 ? -12.708 0.736 11.374 1.00 88.75 178 VAL A CA 1
ATOM 1342 C C . VAL A 1 178 ? -13.549 -0.100 12.341 1.00 88.75 178 VAL A C 1
ATOM 1344 O O . VAL A 1 178 ? -14.455 0.426 12.987 1.00 88.75 178 VAL A O 1
ATOM 1347 N N . MET A 1 179 ? -13.219 -1.381 12.528 1.00 83.88 179 MET A N 1
ATOM 1348 C CA . MET A 1 179 ? -13.932 -2.239 13.478 1.00 83.88 179 MET A CA 1
ATOM 1349 C C . MET A 1 179 ? -13.812 -1.761 14.927 1.00 83.88 179 MET A C 1
ATOM 1351 O O . MET A 1 179 ? -14.797 -1.802 15.666 1.00 83.88 179 MET A O 1
ATOM 1355 N N . VAL A 1 180 ? -12.629 -1.301 15.344 1.00 83.81 180 VAL A N 1
ATOM 1356 C CA . VAL A 1 180 ? -12.433 -0.718 16.682 1.00 83.81 180 VAL A CA 1
ATOM 1357 C C . VAL A 1 180 ? -13.261 0.557 16.846 1.00 83.81 180 VAL A C 1
ATOM 1359 O O . VAL A 1 180 ? -13.881 0.744 17.892 1.00 83.81 180 VAL A O 1
ATOM 1362 N N . TRP A 1 181 ? -13.329 1.401 15.813 1.00 86.38 181 TRP A N 1
ATOM 1363 C CA . TRP A 1 181 ? -14.104 2.640 15.845 1.00 86.38 181 TRP A CA 1
ATOM 1364 C C . TRP A 1 181 ? -15.616 2.397 15.953 1.00 86.38 181 TRP A C 1
ATOM 1366 O O . TRP A 1 181 ? -16.237 2.882 16.901 1.00 86.38 181 TRP A O 1
ATOM 1376 N N . ILE A 1 182 ? -16.204 1.567 15.076 1.00 82.44 182 ILE A N 1
ATOM 1377 C CA . ILE A 1 182 ? -17.623 1.159 15.193 1.00 82.44 182 ILE A CA 1
ATOM 1378 C C . ILE A 1 182 ? -17.844 0.478 16.557 1.00 82.44 182 ILE A C 1
ATOM 1380 O O . ILE A 1 182 ? -18.865 0.662 17.221 1.00 82.44 182 ILE A O 1
ATOM 1384 N N . GLY A 1 183 ? -16.817 -0.244 17.015 1.00 75.94 183 GLY A N 1
ATOM 1385 C CA . GLY A 1 183 ? -16.614 -0.782 18.351 1.00 75.94 183 GLY A CA 1
ATOM 1386 C C . GLY A 1 183 ? -17.039 0.116 19.513 1.00 75.94 183 GLY A C 1
ATOM 1387 O O . GLY A 1 183 ? -17.648 -0.385 20.467 1.00 75.94 183 GLY A O 1
ATOM 1388 N N . GLY A 1 184 ? -16.675 1.398 19.429 1.00 79.38 184 GLY A N 1
ATOM 1389 C CA . GLY A 1 184 ? -16.853 2.420 20.460 1.00 79.38 184 GLY A CA 1
ATOM 1390 C C . GLY A 1 184 ? -18.177 3.184 20.388 1.00 79.38 184 GLY A C 1
ATOM 1391 O O . GLY A 1 184 ? -18.504 3.919 21.321 1.00 79.38 184 GLY A O 1
ATOM 1392 N N . LEU A 1 185 ? -18.974 2.999 19.331 1.00 81.56 185 LEU A N 1
ATOM 1393 C CA . LEU A 1 185 ? -20.287 3.631 19.201 1.00 81.56 185 LEU A CA 1
ATOM 1394 C C . LEU A 1 185 ? -21.291 2.935 20.134 1.00 81.56 185 LEU A C 1
ATOM 1396 O O . LEU A 1 185 ? -21.816 1.867 19.815 1.00 81.56 185 LEU A O 1
ATOM 1400 N N . LYS A 1 186 ? -21.573 3.547 21.296 1.00 75.62 186 LYS A N 1
ATOM 1401 C CA . LYS A 1 186 ? -22.439 2.978 22.355 1.00 75.62 186 LYS A CA 1
ATOM 1402 C C . LYS A 1 186 ? -23.789 2.473 21.830 1.00 75.62 186 LYS A C 1
ATOM 1404 O O . LYS A 1 186 ? -24.230 1.399 22.228 1.00 75.62 186 LYS A O 1
ATOM 1409 N N . VAL A 1 187 ? -24.405 3.213 20.906 1.00 72.88 187 VAL A N 1
ATOM 1410 C CA . VAL A 1 187 ? -25.713 2.888 20.305 1.00 72.88 187 VAL A CA 1
ATOM 1411 C C . VAL A 1 187 ? -25.663 1.597 19.479 1.00 72.88 187 VAL A C 1
ATOM 1413 O O . VAL A 1 187 ? -26.614 0.823 19.475 1.00 72.88 187 VAL A O 1
ATOM 1416 N N . LEU A 1 188 ? -24.536 1.322 18.821 1.00 73.38 188 LEU A N 1
ATOM 1417 C CA . LEU A 1 188 ? -24.388 0.197 17.898 1.00 73.38 188 LEU A CA 1
ATOM 1418 C C . LEU A 1 188 ? -23.698 -1.009 18.536 1.00 73.38 188 LEU A C 1
ATOM 1420 O O . LEU A 1 188 ? -23.483 -2.007 17.857 1.00 73.38 188 LEU A O 1
ATOM 1424 N N . TYR A 1 189 ? -23.370 -0.971 19.832 1.00 70.88 189 TYR A N 1
ATOM 1425 C CA . TYR A 1 189 ? -22.460 -1.939 20.451 1.00 70.88 189 TYR A CA 1
ATOM 1426 C C . TYR A 1 189 ? -22.851 -3.418 20.227 1.00 70.88 189 TYR A C 1
ATOM 1428 O O . TYR A 1 189 ? -21.984 -4.274 20.059 1.00 70.88 189 TYR A O 1
ATOM 1436 N N . LYS A 1 190 ? -24.152 -3.734 20.184 1.00 72.38 190 LYS A N 1
ATOM 1437 C CA . LYS A 1 190 ? -24.642 -5.111 19.982 1.00 72.38 190 LYS A CA 1
ATOM 1438 C C . LYS A 1 190 ? -24.576 -5.589 18.526 1.00 72.38 190 LYS A C 1
ATOM 1440 O O . LYS A 1 190 ? -24.441 -6.784 18.295 1.00 72.38 190 LYS A O 1
ATOM 1445 N N . ILE A 1 191 ? -24.649 -4.671 17.561 1.00 77.56 191 ILE A N 1
ATOM 1446 C CA . ILE A 1 191 ? -24.721 -4.966 16.118 1.00 77.56 191 ILE A CA 1
ATOM 1447 C C . ILE A 1 191 ? -23.513 -4.434 15.334 1.00 77.56 191 ILE A C 1
ATOM 1449 O O . ILE A 1 191 ? -23.430 -4.606 14.123 1.00 77.56 191 ILE A O 1
ATOM 1453 N N . LYS A 1 192 ? -22.542 -3.816 16.013 1.00 78.44 192 LYS A N 1
ATOM 1454 C CA . LYS A 1 192 ? -21.384 -3.134 15.417 1.00 78.44 192 LYS A CA 1
ATOM 1455 C C . LYS A 1 192 ? -20.595 -4.009 14.454 1.00 78.44 192 LYS A C 1
ATOM 1457 O O . LYS A 1 192 ? -20.259 -3.578 13.358 1.00 78.44 192 LYS A O 1
ATOM 1462 N N . ASN A 1 193 ? -20.350 -5.258 14.842 1.00 74.88 193 ASN A N 1
ATOM 1463 C CA . ASN A 1 193 ? -19.587 -6.177 14.013 1.00 74.88 193 ASN A CA 1
ATOM 1464 C C . ASN A 1 193 ? -20.390 -6.562 12.752 1.00 74.88 193 ASN A C 1
ATOM 1466 O O . ASN A 1 193 ? -19.781 -6.939 11.762 1.00 74.88 193 ASN A O 1
ATOM 1470 N N . PHE A 1 194 ? -21.726 -6.451 12.777 1.00 80.31 194 PHE A N 1
ATOM 1471 C CA . PHE A 1 194 ? -22.626 -6.900 11.705 1.00 80.31 194 PHE A CA 1
ATOM 1472 C C . PHE A 1 194 ? -22.683 -5.811 10.663 1.00 80.31 194 PHE A C 1
ATOM 1474 O O . PHE A 1 194 ? -22.520 -6.073 9.484 1.00 80.31 194 PHE A O 1
ATOM 1481 N N . ILE A 1 195 ? -22.828 -4.572 11.135 1.00 83.31 195 ILE A N 1
ATOM 1482 C CA . ILE A 1 195 ? -22.717 -3.373 10.316 1.00 83.31 195 ILE A CA 1
ATOM 1483 C C . ILE A 1 195 ? -21.340 -3.331 9.652 1.00 83.31 195 ILE A C 1
ATOM 1485 O O . ILE A 1 195 ? -21.263 -3.163 8.441 1.00 83.31 195 ILE A O 1
ATOM 1489 N N . ALA A 1 196 ? -20.261 -3.549 10.414 1.00 82.19 196 ALA A N 1
ATOM 1490 C CA . ALA A 1 196 ? -18.913 -3.610 9.854 1.00 82.19 196 ALA A CA 1
ATOM 1491 C C . ALA A 1 196 ? -18.802 -4.708 8.785 1.00 82.19 196 ALA A C 1
ATOM 1493 O O . ALA A 1 196 ? -18.354 -4.440 7.677 1.00 82.19 196 ALA A O 1
ATOM 1494 N N . LEU A 1 197 ? -19.258 -5.925 9.091 1.00 83.88 197 LEU A N 1
ATOM 1495 C CA . LEU A 1 197 ? -19.256 -7.037 8.146 1.00 83.88 197 LEU A CA 1
ATOM 1496 C C . LEU A 1 197 ? -20.054 -6.711 6.877 1.00 83.88 197 LEU A C 1
ATOM 1498 O O . LEU A 1 197 ? -19.541 -6.908 5.785 1.00 83.88 197 LEU A O 1
ATOM 1502 N N . ALA A 1 198 ? -21.261 -6.161 7.006 1.00 85.81 198 ALA A N 1
ATOM 1503 C CA . ALA A 1 198 ? -22.110 -5.792 5.880 1.00 85.81 198 ALA A CA 1
ATOM 1504 C C . ALA A 1 198 ? -21.455 -4.717 5.000 1.00 85.81 198 ALA A C 1
ATOM 1506 O O . ALA A 1 198 ? -21.400 -4.886 3.786 1.00 85.81 198 ALA A O 1
ATOM 1507 N N . ILE A 1 199 ? -20.893 -3.660 5.600 1.00 88.88 199 ILE A N 1
ATOM 1508 C CA . ILE A 1 199 ? -20.178 -2.599 4.871 1.00 88.88 199 ILE A CA 1
ATOM 1509 C C . ILE A 1 199 ? -19.000 -3.179 4.083 1.00 88.88 199 ILE A C 1
ATOM 1511 O O . ILE A 1 199 ? -18.822 -2.845 2.911 1.00 88.88 199 ILE A O 1
ATOM 1515 N N . TYR A 1 200 ? -18.209 -4.057 4.703 1.00 88.25 200 TYR A N 1
ATOM 1516 C CA . TYR A 1 200 ? -17.061 -4.683 4.048 1.00 88.25 200 TYR A CA 1
ATOM 1517 C C . TYR A 1 200 ? -17.477 -5.678 2.964 1.00 88.25 200 TYR A C 1
ATOM 1519 O O . TYR A 1 200 ? -16.867 -5.678 1.901 1.00 88.25 200 TYR A O 1
ATOM 1527 N N . CYS A 1 201 ? -18.534 -6.467 3.175 1.00 85.31 201 CYS A N 1
ATOM 1528 C CA . CYS A 1 201 ? -19.082 -7.345 2.142 1.00 85.31 201 CYS A CA 1
ATOM 1529 C C . CYS A 1 201 ? -19.571 -6.547 0.929 1.00 85.31 201 CYS A C 1
ATOM 1531 O O . CYS A 1 201 ? -19.194 -6.866 -0.194 1.00 85.31 201 CYS A O 1
ATOM 1533 N N . VAL A 1 202 ? -20.354 -5.484 1.145 1.00 87.12 202 VAL A N 1
ATOM 1534 C CA . VAL A 1 202 ? -20.838 -4.612 0.062 1.00 87.12 202 VAL A CA 1
ATOM 1535 C C . VAL A 1 202 ? -19.663 -3.960 -0.664 1.00 87.12 202 VAL A C 1
ATOM 1537 O O . VAL A 1 202 ? -19.583 -4.034 -1.884 1.00 87.12 202 VAL A O 1
ATOM 1540 N N . SER A 1 203 ? -18.703 -3.388 0.069 1.00 87.88 203 SER A N 1
ATOM 1541 C CA . SER A 1 203 ? -17.522 -2.752 -0.536 1.00 87.88 203 SER A CA 1
ATOM 1542 C C . SER A 1 203 ? -16.692 -3.752 -1.347 1.00 87.88 203 SER A C 1
ATOM 1544 O O . SER A 1 203 ? -16.262 -3.450 -2.457 1.00 87.88 203 SER A O 1
ATOM 1546 N N . ALA A 1 204 ? -16.506 -4.969 -0.831 1.00 84.19 204 ALA A N 1
ATOM 1547 C CA . ALA A 1 204 ? -15.774 -6.023 -1.517 1.00 84.19 204 ALA A CA 1
ATOM 1548 C C . ALA A 1 204 ? -16.479 -6.502 -2.793 1.00 84.19 204 ALA A C 1
ATOM 1550 O O . ALA A 1 204 ? -15.793 -6.718 -3.792 1.00 84.19 204 ALA A O 1
ATOM 1551 N N . ILE A 1 205 ? -17.814 -6.607 -2.767 1.00 80.12 205 ILE A N 1
ATOM 1552 C CA . ILE A 1 205 ? -18.665 -6.937 -3.923 1.00 80.12 205 ILE A CA 1
ATOM 1553 C C . ILE A 1 205 ? -18.729 -5.793 -4.941 1.00 80.12 205 ILE A C 1
ATOM 1555 O O . ILE A 1 205 ? -18.991 -6.037 -6.109 1.00 80.12 205 ILE A O 1
ATOM 1559 N N . ILE A 1 206 ? -18.483 -4.543 -4.545 1.00 80.00 206 ILE A N 1
ATOM 1560 C CA . ILE A 1 206 ? -18.397 -3.436 -5.505 1.00 80.00 206 ILE A CA 1
ATOM 1561 C C . ILE A 1 206 ? -17.015 -3.417 -6.181 1.00 80.00 206 ILE A C 1
ATOM 1563 O O . ILE A 1 206 ? -16.936 -3.234 -7.392 1.00 80.00 206 ILE A O 1
ATOM 1567 N N . VAL A 1 207 ? -15.932 -3.627 -5.424 1.00 80.69 207 VAL A N 1
ATOM 1568 C CA . VAL A 1 207 ? -14.541 -3.535 -5.923 1.00 80.69 207 VAL A CA 1
ATOM 1569 C C . VAL A 1 207 ? -14.084 -4.790 -6.675 1.00 80.69 207 VAL A C 1
ATOM 1571 O O . VAL A 1 207 ? -13.354 -4.685 -7.654 1.00 80.69 207 VAL A O 1
ATOM 1574 N N . LEU A 1 208 ? -14.517 -5.971 -6.227 1.00 77.88 208 LEU A N 1
ATOM 1575 C CA . LEU A 1 208 ? -14.394 -7.251 -6.943 1.00 77.88 208 LEU A CA 1
ATOM 1576 C C . LEU A 1 208 ? -12.971 -7.686 -7.309 1.00 77.88 208 LEU A C 1
ATOM 1578 O O . LEU A 1 208 ? -12.711 -8.202 -8.395 1.00 77.88 208 LEU A O 1
ATOM 1582 N N . THR A 1 209 ? -12.047 -7.566 -6.359 1.00 78.44 209 THR A N 1
ATOM 1583 C CA . THR A 1 209 ? -10.681 -8.084 -6.479 1.00 78.44 209 THR A CA 1
ATOM 1584 C C . THR A 1 209 ? -10.400 -9.175 -5.456 1.00 78.44 209 THR A C 1
ATOM 1586 O O . THR A 1 209 ? -11.072 -9.305 -4.431 1.00 78.44 209 THR A O 1
ATOM 1589 N N . LYS A 1 210 ? -9.354 -9.976 -5.700 1.00 80.06 210 LYS A N 1
ATOM 1590 C CA . LYS A 1 210 ? -8.891 -10.981 -4.725 1.00 80.06 210 LYS A CA 1
ATOM 1591 C C . LYS A 1 210 ? -8.603 -10.332 -3.363 1.00 80.06 210 LYS A C 1
ATOM 1593 O O . LYS A 1 210 ? -8.928 -10.909 -2.329 1.00 80.06 210 LYS A O 1
ATOM 1598 N N . SER A 1 211 ? -8.017 -9.130 -3.363 1.00 83.25 211 SER A N 1
ATOM 1599 C CA . SER A 1 211 ? -7.710 -8.374 -2.146 1.00 83.25 211 SER A CA 1
ATOM 1600 C C . SER A 1 211 ? -8.967 -7.839 -1.456 1.00 83.25 211 SER A C 1
ATOM 1602 O O . SER A 1 211 ? -9.060 -7.937 -0.232 1.00 83.25 211 SER A O 1
ATOM 1604 N N . SER A 1 212 ? -9.964 -7.350 -2.205 1.00 85.75 212 SER A N 1
ATOM 1605 C CA . SER A 1 212 ? -11.222 -6.880 -1.615 1.00 85.75 212 SER A CA 1
ATOM 1606 C C . SER A 1 212 ? -12.008 -8.027 -0.972 1.00 85.75 212 SER A C 1
ATOM 1608 O O . SER A 1 212 ? -12.482 -7.877 0.152 1.00 85.75 212 SER A O 1
ATOM 1610 N N . ILE A 1 213 ? -12.065 -9.207 -1.600 1.00 84.12 213 ILE A N 1
ATOM 1611 C CA . ILE A 1 213 ? -12.687 -10.405 -1.008 1.00 84.12 213 ILE A CA 1
ATOM 1612 C C . ILE A 1 213 ? -11.923 -10.844 0.249 1.00 84.12 213 ILE A C 1
ATOM 1614 O O . ILE A 1 213 ? -12.534 -11.118 1.283 1.00 84.12 213 ILE A O 1
ATOM 1618 N N . ALA A 1 214 ? -10.586 -10.847 0.205 1.00 85.31 214 ALA A N 1
ATOM 1619 C CA . ALA A 1 214 ? -9.762 -11.165 1.370 1.00 85.31 214 ALA A CA 1
ATOM 1620 C C . ALA A 1 214 ? -9.997 -10.193 2.542 1.00 85.31 214 ALA A C 1
ATOM 1622 O O . ALA A 1 214 ? -9.919 -10.605 3.701 1.00 85.31 214 ALA A O 1
ATOM 1623 N N . SER A 1 215 ? -10.349 -8.930 2.268 1.00 86.31 215 SER A N 1
ATOM 1624 C CA . SER A 1 215 ? -10.671 -7.948 3.312 1.00 86.31 215 SER A CA 1
ATOM 1625 C C . SER A 1 215 ? -11.855 -8.365 4.194 1.00 86.31 215 SER A C 1
ATOM 1627 O O . SER A 1 215 ? -11.855 -8.034 5.377 1.00 86.31 215 SER A O 1
ATOM 1629 N N . ILE A 1 216 ? -12.802 -9.166 3.678 1.00 86.62 216 ILE A N 1
ATOM 1630 C CA . ILE A 1 216 ? -13.964 -9.690 4.423 1.00 86.62 216 ILE A CA 1
ATOM 1631 C C . ILE A 1 216 ? -13.533 -10.687 5.516 1.00 86.62 216 ILE A C 1
ATOM 1633 O O . ILE A 1 216 ? -14.200 -10.833 6.545 1.00 86.62 216 ILE A O 1
ATOM 1637 N N . LEU A 1 217 ? -12.383 -11.350 5.356 1.00 84.94 217 LEU A N 1
ATOM 1638 C CA . LEU A 1 217 ? -11.889 -12.316 6.342 1.00 84.94 217 LEU A CA 1
ATOM 1639 C C . LEU A 1 217 ? -11.582 -11.658 7.694 1.00 84.94 217 LEU A C 1
ATOM 1641 O O . LEU A 1 217 ? -11.756 -12.299 8.728 1.00 84.94 217 LEU A O 1
ATOM 1645 N N . ILE A 1 218 ? -11.185 -10.379 7.713 1.00 83.94 218 ILE A N 1
ATOM 1646 C CA . ILE A 1 218 ? -10.928 -9.620 8.948 1.00 83.94 218 ILE A CA 1
ATOM 1647 C C . ILE A 1 218 ? -12.207 -9.474 9.795 1.00 83.94 218 ILE A C 1
ATOM 1649 O O . ILE A 1 218 ? -12.196 -9.909 10.954 1.00 83.94 218 ILE A O 1
ATOM 1653 N N . PRO A 1 219 ? -13.319 -8.902 9.279 1.00 82.50 219 PRO A N 1
ATOM 1654 C CA . PRO A 1 219 ? -14.548 -8.788 10.042 1.00 82.50 219 PRO A CA 1
ATOM 1655 C C . PRO A 1 219 ? -15.163 -10.138 10.389 1.00 82.50 219 PRO A C 1
ATOM 1657 O O . PRO A 1 219 ? -15.673 -10.258 11.501 1.00 82.50 219 PRO A O 1
ATOM 1660 N N . ILE A 1 220 ? -15.051 -11.166 9.537 1.00 82.56 220 ILE A N 1
ATOM 1661 C CA . ILE A 1 220 ? -15.480 -12.532 9.886 1.00 82.56 220 ILE A CA 1
ATOM 1662 C C . ILE A 1 220 ? -14.664 -13.076 11.064 1.00 82.56 220 ILE A C 1
ATOM 1664 O O . ILE A 1 220 ? -15.242 -13.531 12.053 1.00 82.56 220 ILE A O 1
ATOM 1668 N N . ALA A 1 221 ? -13.331 -12.999 10.999 1.00 78.88 221 ALA A N 1
ATOM 1669 C CA . ALA A 1 221 ? -12.457 -13.481 12.064 1.00 78.88 221 ALA A CA 1
ATOM 1670 C C . ALA A 1 221 ? -12.757 -12.760 13.382 1.00 78.88 221 ALA A C 1
ATOM 1672 O O . ALA A 1 221 ? -12.958 -13.403 14.410 1.00 78.88 221 ALA A O 1
ATOM 1673 N N . 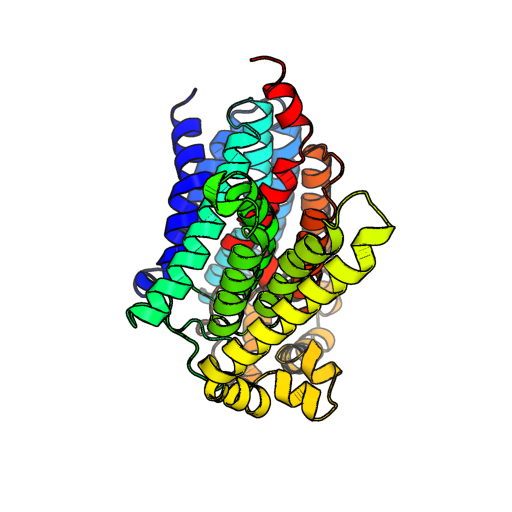ASN A 1 222 ? -12.874 -11.432 13.362 1.00 78.31 222 ASN A N 1
ATOM 1674 C CA . ASN A 1 222 ? -13.207 -10.675 14.562 1.00 78.31 222 ASN A CA 1
ATOM 1675 C C . ASN A 1 222 ? -14.628 -10.999 15.072 1.00 78.31 222 ASN A C 1
ATOM 1677 O O . ASN A 1 222 ? -14.825 -11.188 16.270 1.00 78.31 222 ASN A O 1
ATOM 1681 N N . TRP A 1 223 ? -15.614 -11.146 14.182 1.00 77.50 223 TRP A N 1
ATOM 1682 C CA . TRP A 1 223 ? -16.988 -11.523 14.528 1.00 77.50 223 TRP A CA 1
ATOM 1683 C C . TRP A 1 223 ? -17.059 -12.891 15.217 1.00 77.50 223 TRP A C 1
ATOM 1685 O O . TRP A 1 223 ? -17.728 -13.026 16.245 1.00 77.50 223 TRP A O 1
ATOM 1695 N N . LEU A 1 224 ? -16.355 -13.900 14.696 1.00 75.62 224 LEU A N 1
ATOM 1696 C CA . LEU A 1 224 ? -16.355 -15.261 15.239 1.00 75.62 224 LEU A CA 1
ATOM 1697 C C . LEU A 1 224 ? -15.530 -15.375 16.530 1.00 75.62 224 LEU A C 1
ATOM 1699 O O . LEU A 1 224 ? -16.000 -15.974 17.502 1.00 75.62 224 LEU A O 1
ATOM 1703 N N . LEU A 1 225 ? -14.347 -14.752 16.578 1.00 71.88 225 LEU A N 1
ATOM 1704 C CA . LEU A 1 225 ? -13.401 -14.877 17.694 1.00 71.88 225 LEU A CA 1
ATOM 1705 C C . LEU A 1 225 ? -13.813 -14.081 18.943 1.00 71.88 225 LEU A C 1
ATOM 1707 O O . LEU A 1 225 ? -13.472 -14.482 20.051 1.00 71.88 225 LEU A O 1
ATOM 1711 N N . HIS A 1 226 ? -14.597 -13.004 18.814 1.00 68.81 226 HIS A N 1
ATOM 1712 C CA . HIS A 1 226 ? -15.106 -12.230 19.961 1.00 68.81 226 HIS A CA 1
ATOM 1713 C C . HIS A 1 226 ? -16.347 -12.865 20.628 1.00 68.81 226 HIS A C 1
ATOM 1715 O O . HIS A 1 226 ? -17.274 -12.177 21.062 1.00 68.81 226 HIS A O 1
ATOM 1721 N N . SER A 1 227 ? -16.418 -14.196 20.673 1.00 54.91 227 SER A N 1
ATOM 1722 C CA . SER A 1 227 ? -17.474 -14.932 21.379 1.00 54.91 227 SER A CA 1
ATOM 1723 C C . SER A 1 227 ? -17.114 -15.008 22.869 1.00 54.91 227 SER A C 1
ATOM 1725 O O . SER A 1 227 ? -16.010 -15.408 23.222 1.00 54.91 227 SER A O 1
ATOM 1727 N N . GLY A 1 228 ? -18.007 -14.520 23.737 1.00 53.97 228 GLY A N 1
ATOM 1728 C CA . GLY A 1 228 ? -17.720 -14.224 25.147 1.00 53.97 228 GLY A CA 1
ATOM 1729 C C . GLY A 1 228 ? -17.192 -15.402 25.979 1.00 53.97 228 GLY A C 1
ATOM 1730 O O . GLY A 1 228 ? -17.355 -16.563 25.623 1.00 53.97 228 GLY A O 1
ATOM 1731 N N . LYS A 1 229 ? -16.600 -15.081 27.139 1.00 53.44 229 LYS A N 1
ATOM 1732 C CA . LYS A 1 229 ? -15.910 -15.998 28.076 1.00 53.44 229 LYS A CA 1
ATOM 1733 C C . LYS A 1 229 ? -16.719 -17.221 28.571 1.00 53.44 229 LYS A C 1
ATOM 1735 O O . LYS A 1 229 ? -16.137 -18.083 29.221 1.00 53.44 229 LYS A O 1
ATOM 1740 N N . ASN A 1 230 ? -18.015 -17.339 28.269 1.00 51.66 230 ASN A N 1
ATOM 1741 C CA . ASN A 1 230 ? -18.856 -18.455 28.713 1.00 51.66 230 ASN A CA 1
ATOM 1742 C C . ASN A 1 230 ? -18.932 -19.568 27.654 1.00 51.66 230 ASN A C 1
ATOM 1744 O O . ASN A 1 230 ? -19.558 -19.423 26.607 1.00 51.66 230 ASN A O 1
ATOM 1748 N N . ARG A 1 231 ? -18.317 -20.718 27.959 1.00 51.53 231 ARG A N 1
ATOM 1749 C CA . ARG A 1 231 ? -18.203 -21.882 27.057 1.00 51.53 231 ARG A CA 1
ATOM 1750 C C . ARG A 1 231 ? -19.548 -22.524 26.678 1.00 51.53 231 ARG A C 1
ATOM 1752 O O . ARG A 1 231 ? -19.673 -23.007 25.561 1.00 51.53 231 ARG A O 1
ATOM 1759 N N . ALA A 1 232 ? -20.565 -22.499 27.539 1.00 45.50 232 ALA A N 1
ATOM 1760 C CA . ALA A 1 232 ? -21.850 -23.166 27.272 1.00 45.50 232 ALA A CA 1
ATOM 1761 C C . ALA A 1 232 ? -22.795 -22.357 26.361 1.00 45.50 232 ALA A C 1
ATOM 1763 O O . ALA A 1 232 ? -23.532 -22.929 25.566 1.00 45.50 232 ALA A O 1
ATOM 1764 N N . SER A 1 233 ? -22.721 -21.022 26.398 1.00 52.53 233 SER A N 1
ATOM 1765 C CA . SER A 1 233 ? -23.437 -20.145 25.461 1.00 52.53 233 SER A CA 1
ATOM 1766 C C . SER A 1 233 ? -22.691 -19.956 24.135 1.00 52.53 233 SER A C 1
ATOM 1768 O O . SER A 1 233 ? -23.208 -19.305 23.229 1.00 52.53 233 SER A O 1
ATOM 1770 N N . SER A 1 234 ? -21.489 -20.530 23.999 1.00 62.31 234 SER A N 1
ATOM 1771 C CA . SER A 1 234 ? -20.648 -20.363 22.813 1.00 62.31 234 SER A CA 1
ATOM 1772 C C . SER A 1 234 ? -21.209 -21.091 21.586 1.00 62.31 234 SER A C 1
ATOM 1774 O O . SER A 1 234 ? -21.220 -20.497 20.515 1.00 62.31 234 SER A O 1
ATOM 1776 N N . GLY A 1 235 ? -21.760 -22.304 21.739 1.00 72.38 235 GLY A N 1
ATOM 1777 C CA . GLY A 1 235 ? -22.334 -23.079 20.630 1.00 72.38 235 GLY A CA 1
ATOM 1778 C C . GLY A 1 235 ? -23.541 -22.392 19.990 1.00 72.38 235 GLY A C 1
ATOM 1779 O O . GLY A 1 235 ? -23.511 -22.088 18.803 1.00 72.38 235 GLY A O 1
ATOM 1780 N N . LEU A 1 236 ? -24.558 -22.051 20.792 1.00 75.81 236 LEU A N 1
ATOM 1781 C CA . LEU A 1 236 ? -25.751 -21.341 20.310 1.00 75.81 236 LEU A CA 1
ATOM 1782 C C . LEU A 1 236 ? -25.398 -19.968 19.715 1.00 75.81 236 LEU A C 1
ATOM 1784 O O . LEU A 1 236 ? -25.930 -19.591 18.675 1.00 75.81 236 LEU A O 1
ATOM 1788 N N . LEU A 1 237 ? -24.474 -19.228 20.340 1.00 76.31 237 LEU A N 1
ATOM 1789 C CA . LEU A 1 237 ? -24.022 -17.936 19.823 1.00 76.31 237 LEU A CA 1
ATOM 1790 C C . LEU A 1 237 ? -23.300 -18.087 18.478 1.00 76.31 237 LEU A C 1
ATOM 1792 O O . LEU A 1 237 ? -23.530 -17.281 17.581 1.00 76.31 237 LEU A O 1
ATOM 1796 N N . ILE A 1 238 ? -22.447 -19.103 18.321 1.00 79.88 238 ILE A N 1
ATOM 1797 C CA . ILE A 1 238 ? -21.784 -19.409 17.048 1.00 79.88 238 ILE A CA 1
ATOM 1798 C C . ILE A 1 238 ? -22.826 -19.794 15.996 1.00 79.88 238 ILE A C 1
ATOM 1800 O O . ILE A 1 238 ? -22.764 -19.263 14.892 1.00 79.88 238 ILE A O 1
ATOM 1804 N N . SER A 1 239 ? -23.816 -20.625 16.334 1.00 79.00 239 SER A N 1
ATOM 1805 C CA . SER A 1 239 ? -24.914 -20.968 15.423 1.00 79.00 239 SER A CA 1
ATOM 1806 C C . SER A 1 239 ? -25.681 -19.726 14.968 1.00 79.00 239 SER A C 1
ATOM 1808 O O . SER A 1 239 ? -25.821 -19.526 13.770 1.00 79.00 239 SER A O 1
ATOM 1810 N N . VAL A 1 240 ? -26.088 -18.832 15.879 1.00 82.38 240 VAL A N 1
ATOM 1811 C CA . VAL A 1 240 ? -26.760 -17.565 15.519 1.00 82.38 240 VAL A CA 1
ATOM 1812 C C . VAL A 1 240 ? -25.877 -16.703 14.612 1.00 82.38 240 VAL A C 1
ATOM 1814 O O . VAL A 1 240 ? -26.351 -16.154 13.619 1.00 82.38 240 VAL A O 1
ATOM 1817 N N . LYS A 1 241 ? -24.580 -16.606 14.922 1.00 82.62 241 LYS A N 1
ATOM 1818 C CA . LYS A 1 241 ? -23.599 -15.875 14.113 1.00 82.62 241 LYS A CA 1
ATOM 1819 C C . LYS A 1 241 ? -23.475 -16.459 12.703 1.00 82.62 241 LYS A C 1
ATOM 1821 O O . LYS A 1 241 ? -23.500 -15.691 11.744 1.00 82.62 241 LYS A O 1
ATOM 1826 N N . LEU A 1 242 ? -23.377 -17.780 12.572 1.00 83.69 242 LEU A N 1
ATOM 1827 C CA . LEU A 1 242 ? -23.320 -18.470 11.284 1.00 83.69 242 LEU A CA 1
ATOM 1828 C C . LEU A 1 242 ? -24.624 -18.297 10.504 1.00 83.69 242 LEU A C 1
ATOM 1830 O O . LEU A 1 242 ? -24.567 -17.919 9.342 1.00 83.69 242 LEU A O 1
ATOM 1834 N N . THR A 1 243 ? -25.785 -18.444 11.149 1.00 84.44 243 THR A N 1
ATOM 1835 C CA . THR A 1 243 ? -27.085 -18.202 10.509 1.00 84.44 243 THR A CA 1
ATOM 1836 C C . THR A 1 243 ? -27.193 -16.766 10.000 1.00 84.44 243 THR A C 1
ATOM 1838 O O . THR A 1 243 ? -27.594 -16.552 8.862 1.00 84.44 243 THR A O 1
ATOM 1841 N N . SER A 1 244 ? -26.782 -15.767 10.791 1.00 82.81 244 SER A N 1
ATOM 1842 C CA . SER A 1 244 ? -26.796 -14.363 10.350 1.00 82.81 244 SER A CA 1
ATOM 1843 C C . SER A 1 244 ? -25.851 -14.096 9.173 1.00 82.81 244 SER A C 1
ATOM 1845 O O . SER A 1 244 ? -26.193 -13.321 8.282 1.00 82.81 244 SER A O 1
ATOM 1847 N N . LEU A 1 245 ? -24.695 -14.770 9.134 1.00 84.12 245 LEU A N 1
ATOM 1848 C CA . LEU A 1 245 ? -23.774 -14.719 8.001 1.00 84.12 245 LEU A CA 1
ATOM 1849 C C . LEU A 1 245 ? -24.410 -15.351 6.759 1.00 84.12 245 LEU A C 1
ATOM 1851 O O . LEU A 1 245 ? -24.368 -14.747 5.694 1.00 84.12 245 LEU A O 1
ATOM 1855 N N . SER A 1 246 ? -25.046 -16.518 6.890 1.00 84.50 246 SER A N 1
ATOM 1856 C CA . SER A 1 246 ? -25.762 -17.169 5.789 1.00 84.50 246 SER A CA 1
ATOM 1857 C C . SER A 1 246 ? -26.888 -16.291 5.245 1.00 84.50 246 SER A C 1
ATOM 1859 O O . SER A 1 246 ? -26.997 -16.135 4.035 1.00 84.50 246 SER A O 1
ATOM 1861 N N . VAL A 1 247 ? -27.682 -15.659 6.118 1.00 86.19 247 VAL A N 1
ATOM 1862 C CA . VAL A 1 247 ? -28.733 -14.714 5.706 1.00 86.19 247 VAL A CA 1
ATOM 1863 C C . VAL A 1 247 ? -28.133 -13.524 4.959 1.00 86.19 247 VAL A C 1
ATOM 1865 O O . VAL A 1 247 ? -28.630 -13.172 3.894 1.00 86.19 247 VAL A O 1
ATOM 1868 N N . LEU A 1 248 ? -27.046 -12.930 5.465 1.00 85.69 248 LEU A N 1
ATOM 1869 C CA . LEU A 1 248 ? -26.357 -11.833 4.780 1.00 85.69 248 LEU A CA 1
ATOM 1870 C C . LEU A 1 248 ? -25.871 -12.259 3.388 1.00 85.69 248 LEU A C 1
ATOM 1872 O O . LEU A 1 248 ? -26.087 -11.532 2.426 1.00 85.69 248 LEU A O 1
ATOM 1876 N N . LEU A 1 249 ? -25.256 -13.436 3.267 1.00 85.88 249 LEU A N 1
ATOM 1877 C CA . LEU A 1 249 ? -24.793 -13.963 1.983 1.00 85.88 249 LEU A CA 1
ATOM 1878 C C . LEU A 1 249 ? -25.953 -14.197 1.008 1.00 85.88 249 LEU A C 1
ATOM 1880 O O . LEU A 1 249 ? -25.823 -13.847 -0.159 1.00 85.88 249 LEU A O 1
ATOM 1884 N N . ILE A 1 250 ? -27.094 -14.714 1.474 1.00 86.00 250 ILE A N 1
ATOM 1885 C CA . ILE A 1 250 ? -28.300 -14.877 0.646 1.00 86.00 250 ILE A CA 1
A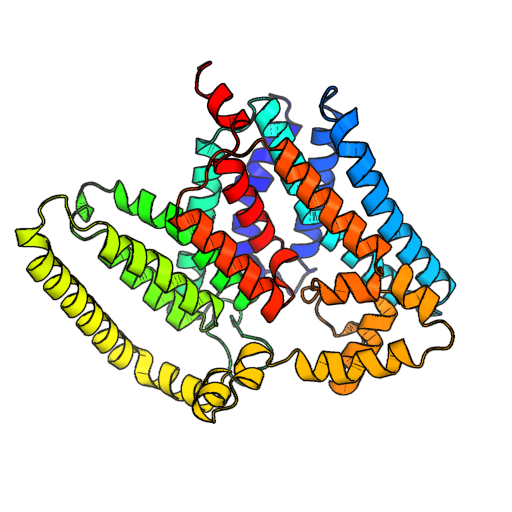TOM 1886 C C . ILE A 1 250 ? -28.818 -13.517 0.168 1.00 86.00 250 ILE A C 1
ATOM 1888 O O . ILE A 1 250 ? -29.095 -13.354 -1.016 1.00 86.00 250 ILE A O 1
ATOM 1892 N N . VAL A 1 251 ? -28.913 -12.523 1.057 1.00 87.81 251 VAL A N 1
ATOM 1893 C CA . VAL A 1 251 ? -29.343 -11.163 0.685 1.00 87.81 251 VAL A CA 1
ATOM 1894 C C . VAL A 1 251 ? -28.401 -10.559 -0.356 1.00 87.81 251 VAL A C 1
ATOM 1896 O O . VAL A 1 251 ? -28.864 -9.965 -1.324 1.00 87.81 251 VAL A O 1
ATOM 1899 N N . LEU A 1 252 ? -27.089 -10.740 -0.192 1.00 85.81 252 LEU A N 1
ATOM 1900 C CA . LEU A 1 252 ? -26.095 -10.264 -1.152 1.00 85.81 252 LEU A CA 1
ATOM 1901 C C . LEU A 1 252 ? -26.183 -11.002 -2.493 1.00 85.81 252 LEU A C 1
ATOM 1903 O O . LEU A 1 252 ? -26.080 -10.354 -3.527 1.00 85.81 252 LEU A O 1
ATOM 1907 N N . LEU A 1 253 ? -26.425 -12.316 -2.493 1.00 84.81 253 LEU A N 1
ATOM 1908 C CA . LEU A 1 253 ? -26.653 -13.096 -3.714 1.00 84.81 253 LEU A CA 1
ATOM 1909 C C . LEU A 1 253 ? -27.906 -12.636 -4.462 1.00 84.81 253 LEU A C 1
ATOM 1911 O O . LEU A 1 253 ? -27.887 -12.561 -5.682 1.00 84.81 253 LEU A O 1
ATOM 1915 N N . ILE A 1 254 ? -28.981 -12.296 -3.748 1.00 86.69 254 ILE A N 1
ATOM 1916 C CA . ILE A 1 254 ? -30.200 -11.760 -4.367 1.00 86.69 254 ILE A CA 1
ATOM 1917 C C . ILE A 1 254 ? -29.944 -10.353 -4.924 1.00 86.69 254 ILE A C 1
ATOM 1919 O O . ILE A 1 254 ? -30.359 -10.048 -6.037 1.00 86.69 254 ILE A O 1
ATOM 1923 N N . ALA A 1 255 ? -29.259 -9.494 -4.164 1.00 85.25 255 ALA A N 1
ATOM 1924 C CA . ALA A 1 255 ? -29.039 -8.098 -4.539 1.00 85.25 255 ALA A CA 1
ATOM 1925 C C . ALA A 1 255 ? -27.996 -7.909 -5.655 1.00 85.25 255 ALA A C 1
ATOM 1927 O O . ALA A 1 255 ? -28.112 -6.960 -6.424 1.00 85.25 255 ALA A O 1
ATOM 1928 N N . TYR A 1 256 ? -26.990 -8.786 -5.730 1.00 82.56 256 TYR A N 1
ATOM 1929 C CA . TYR A 1 256 ? -25.838 -8.678 -6.636 1.00 82.56 256 TYR A CA 1
ATOM 1930 C C . TYR A 1 256 ? -25.630 -9.938 -7.494 1.00 82.56 256 TYR A C 1
ATOM 1932 O O . TYR A 1 256 ? -24.520 -10.204 -7.957 1.00 82.56 256 TYR A O 1
ATOM 1940 N N . GLY A 1 257 ? -26.667 -10.762 -7.672 1.00 81.88 257 GLY A N 1
ATOM 1941 C CA . GLY A 1 257 ? -26.559 -12.062 -8.344 1.00 81.88 257 GLY A CA 1
ATOM 1942 C C . GLY A 1 257 ? -26.020 -11.965 -9.771 1.00 81.88 257 GLY A C 1
ATOM 1943 O O . GLY A 1 257 ? -25.110 -12.709 -10.127 1.00 81.88 257 GLY A O 1
ATOM 1944 N N . ASN A 1 258 ? -26.505 -10.991 -10.545 1.00 79.94 258 ASN A N 1
ATOM 1945 C CA . ASN A 1 258 ? -26.076 -10.767 -11.929 1.00 79.94 258 ASN A CA 1
ATOM 1946 C C . ASN A 1 258 ? -24.595 -10.370 -12.014 1.00 79.94 258 ASN A C 1
ATOM 1948 O O . ASN A 1 258 ? -23.859 -10.857 -12.877 1.00 79.94 258 ASN A O 1
ATOM 1952 N N . GLU A 1 259 ? -24.137 -9.495 -11.115 1.00 75.56 259 GLU A N 1
ATOM 1953 C CA . GLU A 1 259 ? -22.730 -9.122 -11.014 1.00 75.56 259 GLU A CA 1
ATOM 1954 C C . GLU A 1 259 ? -21.873 -10.339 -10.643 1.00 75.56 259 GLU A C 1
ATOM 1956 O O . GLU A 1 259 ? -20.872 -10.603 -11.306 1.00 75.56 259 GLU A O 1
ATOM 1961 N N . ILE A 1 260 ? -22.288 -11.124 -9.643 1.00 75.31 260 ILE A N 1
ATOM 1962 C CA . ILE A 1 260 ? -21.575 -12.335 -9.208 1.00 75.31 260 ILE A CA 1
ATOM 1963 C C . ILE A 1 260 ? -21.483 -13.367 -10.344 1.00 75.31 260 ILE A C 1
ATOM 1965 O O . ILE A 1 260 ? -20.411 -13.930 -10.567 1.00 75.31 260 ILE A O 1
ATOM 1969 N N . GLU A 1 261 ? -22.562 -13.594 -11.091 1.00 75.25 261 GLU A N 1
ATOM 1970 C CA . GLU A 1 261 ? -22.593 -14.532 -12.220 1.00 75.25 261 GLU A CA 1
ATOM 1971 C C . GLU A 1 261 ? -21.667 -14.087 -13.357 1.00 75.25 261 GLU A C 1
ATOM 1973 O O . GLU A 1 261 ? -20.829 -14.861 -13.830 1.00 75.25 261 GLU A O 1
ATOM 1978 N N . THR A 1 262 ? -21.739 -12.805 -13.731 1.00 71.25 262 THR A N 1
ATOM 1979 C CA . THR A 1 262 ? -20.844 -12.212 -14.736 1.00 71.25 262 THR A CA 1
ATOM 1980 C C . THR A 1 262 ? -19.378 -12.420 -14.349 1.00 71.25 262 THR A C 1
ATOM 1982 O O . THR A 1 262 ? -18.528 -12.690 -15.198 1.00 71.25 262 THR A O 1
ATOM 1985 N N . ILE A 1 263 ? -19.074 -12.347 -13.055 1.00 67.06 263 ILE A N 1
ATOM 1986 C CA . ILE A 1 263 ? -17.721 -12.479 -12.518 1.00 67.06 263 ILE A CA 1
ATOM 1987 C C . ILE A 1 263 ? -17.234 -13.920 -12.526 1.00 67.06 263 ILE A C 1
ATOM 1989 O O . ILE A 1 263 ? -16.097 -14.160 -12.944 1.00 67.06 263 ILE A O 1
ATOM 1993 N N . LEU A 1 264 ? -18.066 -14.868 -12.089 1.00 71.31 264 LEU A N 1
ATOM 1994 C CA . LEU A 1 264 ? -17.741 -16.294 -12.143 1.00 71.31 264 LEU A CA 1
ATOM 1995 C C . LEU A 1 264 ? -17.405 -16.709 -13.583 1.00 71.31 264 LEU A C 1
ATOM 1997 O O . LEU A 1 264 ? -16.426 -17.419 -13.791 1.00 71.31 264 LEU A O 1
ATOM 2001 N N . GLY A 1 265 ? -18.139 -16.181 -14.568 1.00 67.38 265 GLY A N 1
ATOM 2002 C CA . GLY A 1 265 ? -17.920 -16.492 -15.981 1.00 67.38 265 GLY A CA 1
ATOM 2003 C C . GLY A 1 265 ? -16.767 -15.745 -16.667 1.00 67.38 265 GLY A C 1
ATOM 2004 O O . GLY A 1 265 ? -16.196 -16.280 -17.611 1.00 67.38 265 GLY A O 1
ATOM 2005 N N . LYS A 1 266 ? -16.413 -14.519 -16.241 1.00 68.38 266 LYS A N 1
ATOM 2006 C CA . LYS A 1 266 ? -15.518 -13.630 -17.026 1.00 68.38 266 LYS A CA 1
ATOM 2007 C C . LYS A 1 266 ? -14.266 -13.113 -16.307 1.00 68.38 266 LYS A C 1
ATOM 2009 O O . LYS A 1 266 ? -13.451 -12.430 -16.922 1.00 68.38 266 LYS A O 1
ATOM 2014 N N . THR A 1 267 ? -14.069 -13.407 -15.021 1.00 69.06 267 THR A N 1
ATOM 2015 C CA . THR A 1 267 ? -12.908 -12.898 -14.250 1.00 69.06 267 THR A CA 1
ATOM 2016 C C . THR A 1 267 ? -11.911 -13.990 -13.887 1.00 69.06 267 THR A C 1
ATOM 2018 O O . THR A 1 267 ? -12.041 -15.129 -14.321 1.00 69.06 267 THR A O 1
ATOM 2021 N N . PHE A 1 268 ? -10.930 -13.663 -13.039 1.00 69.38 268 PHE A N 1
ATOM 2022 C CA . PHE A 1 268 ? -9.975 -14.604 -12.459 1.00 69.38 268 PHE A CA 1
ATOM 2023 C C . PHE A 1 268 ? -10.619 -15.842 -11.812 1.00 69.38 268 PHE A C 1
ATOM 2025 O O . PHE A 1 268 ? -9.943 -16.859 -11.707 1.00 69.38 268 PHE A O 1
ATOM 2032 N N . LEU A 1 269 ? -11.888 -15.776 -11.387 1.00 72.19 269 LEU A N 1
ATOM 2033 C CA . LEU A 1 269 ? -12.615 -16.920 -10.827 1.00 72.19 269 LEU A CA 1
ATOM 2034 C C . LEU A 1 269 ? -12.944 -17.999 -11.868 1.00 72.19 269 LEU A C 1
ATOM 2036 O O . LEU A 1 269 ? -12.963 -19.164 -11.489 1.00 72.19 269 LEU A O 1
ATOM 2040 N N . SER A 1 270 ? -13.093 -17.655 -13.153 1.00 74.88 270 SER A N 1
ATOM 2041 C CA . SER A 1 270 ? -13.252 -18.650 -14.234 1.00 74.88 270 SER A CA 1
ATOM 2042 C C . SER A 1 270 ? -12.100 -19.654 -14.236 1.00 74.88 270 SER A C 1
ATOM 2044 O O . SER A 1 270 ? -12.324 -20.851 -14.170 1.00 74.88 270 SER A O 1
ATOM 2046 N N . SER A 1 271 ? -10.859 -19.171 -14.118 1.00 74.50 271 SER A N 1
ATOM 2047 C CA . SER A 1 271 ? -9.667 -20.023 -14.042 1.00 74.50 271 SER A CA 1
ATOM 2048 C C . SER A 1 271 ? -9.688 -20.982 -12.846 1.00 74.50 271 SER A C 1
ATOM 2050 O O . SER A 1 271 ? -9.116 -22.063 -12.927 1.00 74.50 271 SER A O 1
ATOM 2052 N N . LEU A 1 272 ? -10.340 -20.607 -11.739 1.00 78.38 272 LEU A N 1
ATOM 2053 C CA . LEU A 1 272 ? -10.535 -21.499 -10.593 1.00 78.38 272 LEU A CA 1
ATOM 2054 C C . LEU A 1 272 ? -11.615 -22.553 -10.877 1.00 78.38 272 LEU A C 1
ATOM 2056 O O . LEU A 1 272 ? -11.433 -23.709 -10.506 1.00 78.38 272 LEU A O 1
ATOM 2060 N N . ILE A 1 273 ? -12.713 -22.157 -11.529 1.00 80.56 273 ILE A N 1
ATOM 2061 C CA . ILE A 1 273 ? -13.806 -23.052 -11.945 1.00 80.56 273 ILE A CA 1
ATOM 2062 C C . ILE A 1 273 ? -13.295 -24.086 -12.956 1.00 80.56 273 ILE A C 1
ATOM 2064 O O . ILE A 1 273 ? -13.604 -25.267 -12.831 1.00 80.56 273 ILE A O 1
ATOM 2068 N N . ASP A 1 274 ? -12.430 -23.662 -13.874 1.00 81.06 274 ASP A N 1
ATOM 2069 C CA . ASP A 1 274 ? -11.801 -24.502 -14.897 1.00 81.06 274 ASP A CA 1
ATOM 2070 C C . ASP A 1 274 ? -10.681 -25.405 -14.334 1.00 81.06 274 ASP A C 1
ATOM 2072 O O . ASP A 1 274 ? -9.993 -26.100 -15.080 1.00 81.06 274 ASP A O 1
ATOM 2076 N N . GLY A 1 275 ? -10.441 -25.384 -13.016 1.00 81.00 275 GLY A N 1
ATOM 2077 C CA . GLY A 1 275 ? -9.413 -26.192 -12.351 1.00 81.00 275 GLY A CA 1
ATOM 2078 C C . GLY A 1 275 ? -7.972 -25.694 -12.539 1.00 81.00 275 GLY A C 1
ATOM 2079 O O . GLY A 1 275 ? -7.036 -26.305 -12.020 1.00 81.00 275 GLY A O 1
ATOM 2080 N N . ASN A 1 276 ? -7.758 -24.564 -13.217 1.00 80.75 276 ASN A N 1
ATOM 2081 C CA . ASN A 1 276 ? -6.442 -23.958 -13.410 1.00 80.75 276 ASN A CA 1
ATOM 2082 C C . ASN A 1 276 ? -6.037 -23.087 -12.205 1.00 80.75 276 ASN A C 1
ATOM 2084 O O . ASN A 1 276 ? -6.020 -21.853 -12.256 1.00 80.75 276 ASN A O 1
ATOM 2088 N N . MET A 1 277 ? -5.676 -23.742 -11.098 1.00 79.81 277 MET A N 1
ATOM 2089 C CA . MET A 1 277 ? -5.275 -23.070 -9.856 1.00 79.81 277 MET A CA 1
ATOM 2090 C C . MET A 1 277 ? -4.039 -22.173 -10.036 1.00 79.81 277 MET A C 1
ATOM 2092 O O . MET A 1 277 ? -3.992 -21.077 -9.479 1.00 79.81 277 MET A O 1
ATOM 2096 N N . LEU A 1 278 ? -3.057 -22.596 -10.839 1.00 73.44 278 LEU A N 1
ATOM 2097 C CA . LEU A 1 278 ? -1.873 -21.781 -11.138 1.00 73.44 278 LEU A CA 1
ATOM 2098 C C . LEU A 1 278 ? -2.246 -20.543 -11.955 1.00 73.44 278 LEU A C 1
ATOM 2100 O O . LEU A 1 278 ? -1.827 -19.441 -11.609 1.00 73.44 278 LEU A O 1
ATOM 2104 N N . GLY A 1 279 ? -3.106 -20.704 -12.961 1.00 69.94 279 GLY A N 1
ATOM 2105 C CA . GLY A 1 279 ? -3.676 -19.602 -13.727 1.00 69.94 279 GLY A CA 1
ATOM 2106 C C . GLY A 1 279 ? -4.502 -18.657 -12.860 1.00 69.94 279 GLY A C 1
ATOM 2107 O O . GLY A 1 279 ? -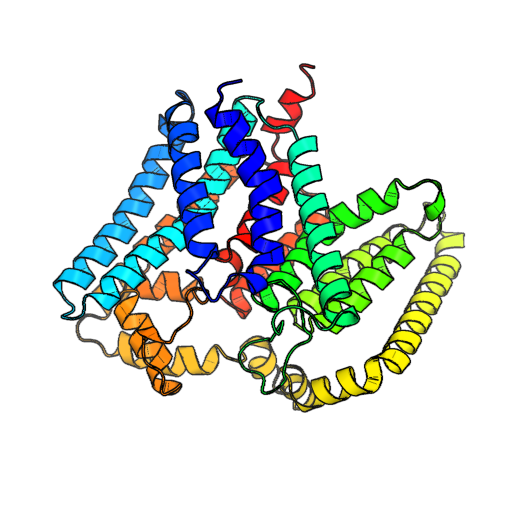4.446 -17.457 -13.067 1.00 69.94 279 GLY A O 1
ATOM 2108 N N . PHE A 1 280 ? -5.201 -19.141 -11.828 1.00 75.19 280 PHE A N 1
ATOM 2109 C CA . PHE A 1 280 ? -5.850 -18.271 -10.843 1.00 75.19 280 PHE A CA 1
ATOM 2110 C C . PHE A 1 280 ? -4.829 -17.478 -10.012 1.00 75.19 280 PHE A C 1
ATOM 2112 O O . PHE A 1 280 ? -5.052 -16.294 -9.757 1.00 75.19 280 PHE A O 1
ATOM 2119 N N . ILE A 1 281 ? -3.740 -18.102 -9.558 1.00 73.38 281 ILE A N 1
ATOM 2120 C CA . ILE A 1 281 ? -2.744 -17.465 -8.679 1.00 73.38 281 ILE A CA 1
ATOM 2121 C C . ILE A 1 281 ? -1.895 -16.441 -9.445 1.00 73.38 281 ILE A C 1
ATOM 2123 O O . ILE A 1 281 ? -1.691 -15.339 -8.939 1.00 73.38 281 ILE A O 1
ATOM 2127 N N . PHE A 1 282 ? -1.454 -16.784 -10.657 1.00 69.56 282 PHE A N 1
ATOM 2128 C CA . PHE A 1 282 ? -0.470 -16.026 -11.440 1.00 69.56 282 PHE A CA 1
ATOM 2129 C C . PHE A 1 282 ? -1.046 -15.330 -12.683 1.00 69.56 282 PHE A C 1
ATOM 2131 O O . PHE A 1 282 ? -0.276 -14.853 -13.520 1.00 69.56 282 PHE A O 1
ATOM 2138 N N . ARG A 1 283 ? -2.380 -15.255 -12.828 1.00 65.88 283 ARG A N 1
ATOM 2139 C CA . ARG A 1 283 ? -3.034 -14.612 -13.985 1.00 65.88 283 ARG A CA 1
ATOM 2140 C C . ARG A 1 283 ? -2.441 -13.226 -14.250 1.00 65.88 283 ARG A C 1
ATOM 2142 O O . ARG A 1 283 ? -2.473 -12.374 -13.364 1.00 65.88 283 ARG A O 1
ATOM 2149 N N . GLY A 1 284 ? -1.937 -13.004 -15.464 1.00 61.06 284 GLY A N 1
ATOM 2150 C CA . GLY A 1 284 ? -1.338 -11.739 -15.904 1.00 61.06 284 GLY A CA 1
ATOM 2151 C C . GLY A 1 284 ? 0.171 -11.603 -15.659 1.00 61.06 284 GLY A C 1
ATOM 2152 O O . GLY A 1 284 ? 0.778 -10.701 -16.225 1.00 61.06 284 GLY A O 1
ATOM 2153 N N . ARG A 1 285 ? 0.798 -12.487 -14.863 1.00 65.19 285 ARG A N 1
ATOM 2154 C CA . ARG A 1 285 ? 2.262 -12.511 -14.655 1.00 65.19 285 ARG A CA 1
ATOM 2155 C C . ARG A 1 285 ? 2.966 -13.654 -15.385 1.00 65.19 285 ARG A C 1
ATOM 2157 O O . ARG A 1 285 ? 4.140 -13.501 -15.694 1.00 65.19 285 ARG A O 1
ATOM 2164 N N . SER A 1 286 ? 2.279 -14.754 -15.700 1.00 67.06 286 SER A N 1
ATOM 2165 C CA . SER A 1 286 ? 2.827 -15.836 -16.542 1.00 67.06 286 SER A CA 1
ATOM 2166 C C . SER A 1 286 ? 3.387 -15.300 -17.860 1.00 67.06 286 SER A C 1
ATOM 2168 O O . SER A 1 286 ? 4.559 -15.495 -18.163 1.00 67.06 286 SER A O 1
ATOM 2170 N N . ASP A 1 287 ? 2.579 -14.516 -18.567 1.00 64.44 287 ASP A N 1
ATOM 2171 C CA . ASP A 1 287 ? 2.890 -14.017 -19.909 1.00 64.44 287 ASP A CA 1
ATOM 2172 C C . ASP A 1 287 ? 4.039 -12.994 -19.856 1.00 64.44 287 ASP A C 1
ATOM 2174 O O . ASP A 1 287 ? 4.869 -12.899 -20.757 1.00 64.44 287 ASP A O 1
ATOM 2178 N N . TYR A 1 288 ? 4.132 -12.270 -18.736 1.00 65.12 288 TYR A N 1
ATOM 2179 C CA . TYR A 1 288 ? 5.219 -11.342 -18.431 1.00 65.12 288 TYR A CA 1
ATOM 2180 C C . TYR A 1 288 ? 6.559 -12.073 -18.261 1.00 65.12 288 TYR A C 1
ATOM 2182 O O . TYR A 1 288 ? 7.581 -11.647 -18.800 1.00 65.12 288 TYR A O 1
ATOM 2190 N N . TYR A 1 289 ? 6.562 -13.200 -17.541 1.00 70.44 289 TYR A N 1
ATOM 2191 C CA . TYR A 1 289 ? 7.760 -14.024 -17.377 1.00 70.44 289 TYR A CA 1
ATOM 2192 C C . TYR A 1 289 ? 8.214 -14.647 -18.689 1.00 70.44 289 TYR A C 1
ATOM 2194 O O . TYR A 1 289 ? 9.406 -14.627 -18.991 1.00 70.44 289 TYR A O 1
ATOM 2202 N N . GLU A 1 290 ? 7.271 -15.178 -19.463 1.00 72.50 290 GLU A N 1
ATOM 2203 C CA . GLU A 1 290 ? 7.557 -15.806 -20.751 1.00 72.50 290 GLU A CA 1
ATOM 2204 C C . GLU A 1 290 ? 8.149 -14.811 -21.758 1.00 72.50 290 GLU A C 1
ATOM 2206 O O . GLU A 1 290 ? 8.973 -15.196 -22.583 1.00 72.50 290 GLU A O 1
ATOM 2211 N N . ALA A 1 291 ? 7.813 -13.524 -21.640 1.00 70.19 291 ALA A N 1
ATOM 2212 C CA . ALA A 1 291 ? 8.351 -12.468 -22.491 1.00 70.19 291 ALA A CA 1
ATOM 2213 C C . ALA A 1 291 ? 9.742 -11.970 -22.073 1.00 70.19 291 ALA A C 1
ATOM 2215 O O . ALA A 1 291 ? 10.625 -11.785 -22.910 1.00 70.19 291 ALA A O 1
ATOM 2216 N N . ILE A 1 292 ? 9.954 -11.739 -20.776 1.00 74.56 292 ILE A N 1
ATOM 2217 C CA . ILE A 1 292 ? 11.174 -11.087 -20.278 1.00 74.56 292 ILE A CA 1
ATOM 2218 C C . ILE A 1 292 ? 12.322 -12.075 -20.143 1.00 74.56 292 ILE A C 1
ATOM 2220 O O . ILE A 1 292 ? 13.463 -11.761 -20.484 1.00 74.56 292 ILE A O 1
ATOM 2224 N N . LEU A 1 293 ? 12.035 -13.273 -19.634 1.00 80.69 293 LEU A N 1
ATOM 2225 C CA . LEU A 1 293 ? 13.072 -14.217 -19.242 1.00 80.69 293 LEU A CA 1
ATOM 2226 C C . LEU A 1 293 ? 13.967 -14.636 -20.426 1.00 80.69 293 LEU A C 1
ATOM 2228 O O . LEU A 1 293 ? 15.190 -14.589 -20.268 1.00 80.69 293 LEU A O 1
ATOM 2232 N N . PRO A 1 294 ? 13.432 -14.952 -21.625 1.00 82.19 294 PRO A N 1
ATOM 2233 C CA . PRO A 1 294 ? 14.272 -15.266 -22.780 1.00 82.19 294 PRO A CA 1
ATOM 2234 C C . PRO A 1 294 ? 15.104 -14.068 -23.250 1.00 82.19 294 PRO A C 1
ATOM 2236 O O . PRO A 1 294 ? 16.260 -14.247 -23.626 1.00 82.19 294 PRO A O 1
ATOM 2239 N N . GLY A 1 295 ? 14.543 -12.853 -23.201 1.00 76.06 295 GLY A N 1
ATOM 2240 C CA . GLY A 1 295 ? 15.228 -11.626 -23.618 1.00 76.06 295 GLY A CA 1
ATOM 2241 C C . GLY A 1 295 ? 16.408 -11.247 -22.720 1.00 76.06 295 GLY A C 1
ATOM 2242 O O . GLY A 1 295 ? 17.378 -10.665 -23.195 1.00 76.06 295 GLY A O 1
ATOM 2243 N N . LEU A 1 296 ? 16.359 -11.615 -21.435 1.00 79.69 296 LEU A N 1
ATOM 2244 C CA . LEU A 1 296 ? 17.423 -11.314 -20.473 1.00 79.69 296 LEU A CA 1
ATOM 2245 C C . LEU A 1 296 ? 18.460 -12.434 -20.343 1.00 79.69 296 LEU A C 1
ATOM 2247 O O . LEU A 1 296 ? 19.651 -12.146 -20.228 1.00 79.69 296 LEU A O 1
ATOM 2251 N N . ILE A 1 297 ? 18.040 -13.704 -20.365 1.00 80.38 297 ILE A N 1
ATOM 2252 C CA . ILE A 1 297 ? 18.966 -14.843 -20.228 1.00 80.38 297 ILE A CA 1
ATOM 2253 C C . ILE A 1 297 ? 19.879 -14.962 -21.451 1.00 80.38 297 ILE A C 1
ATOM 2255 O O . ILE A 1 297 ? 21.071 -15.238 -21.298 1.00 80.38 297 ILE A O 1
ATOM 2259 N N . ASN A 1 298 ? 19.327 -14.723 -22.642 1.00 81.06 298 ASN A N 1
ATOM 2260 C CA . ASN A 1 298 ? 20.052 -14.850 -23.904 1.00 81.06 298 ASN A CA 1
ATOM 2261 C C . ASN A 1 298 ? 20.834 -13.582 -24.285 1.00 81.06 298 ASN A C 1
ATOM 2263 O O . ASN A 1 298 ? 21.427 -13.542 -25.357 1.00 81.06 298 ASN A O 1
ATOM 2267 N N . HIS A 1 299 ? 20.832 -12.544 -23.442 1.00 80.38 299 HIS A N 1
ATOM 2268 C CA . HIS A 1 299 ? 21.574 -11.313 -23.702 1.00 80.38 299 HIS A CA 1
ATOM 2269 C C . HIS A 1 299 ? 23.080 -11.524 -23.492 1.00 80.38 299 HIS A C 1
ATOM 2271 O O . HIS A 1 299 ? 23.491 -12.110 -22.489 1.00 80.38 299 HIS A O 1
ATOM 2277 N N . ASP A 1 300 ? 23.915 -10.926 -24.346 1.00 81.19 300 ASP A N 1
ATOM 2278 C CA . ASP A 1 300 ? 25.389 -11.033 -24.293 1.00 81.19 300 ASP A CA 1
ATOM 2279 C C . ASP A 1 300 ? 26.011 -10.571 -22.958 1.00 81.19 300 ASP A C 1
ATOM 2281 O O . ASP A 1 300 ? 27.144 -10.907 -22.623 1.00 81.19 300 ASP A O 1
ATOM 2285 N N . PHE A 1 301 ? 25.248 -9.819 -22.160 1.00 82.19 301 PHE A N 1
ATOM 2286 C CA . PHE A 1 301 ? 25.655 -9.252 -20.873 1.00 82.19 301 PHE A CA 1
ATOM 2287 C C . PHE A 1 301 ? 24.824 -9.801 -19.705 1.00 82.19 301 PHE A C 1
ATOM 2289 O O . PHE A 1 301 ? 24.699 -9.139 -18.673 1.00 82.19 301 PHE A O 1
ATOM 2296 N N . ASN A 1 302 ? 24.254 -11.005 -19.842 1.00 83.69 302 ASN A N 1
ATOM 2297 C CA . ASN A 1 302 ? 23.342 -11.601 -18.860 1.00 83.69 302 ASN A CA 1
ATOM 2298 C C . ASN A 1 302 ? 23.859 -11.537 -17.409 1.00 83.69 302 ASN A C 1
ATOM 2300 O O . ASN A 1 302 ? 23.112 -11.199 -16.498 1.00 83.69 302 ASN A O 1
ATOM 2304 N N . SER A 1 303 ? 25.153 -11.770 -17.187 1.00 86.19 303 SER A N 1
ATOM 2305 C CA . SER A 1 303 ? 25.771 -11.775 -15.858 1.00 86.19 303 SER A CA 1
ATOM 2306 C C . SER A 1 303 ? 25.818 -10.374 -15.240 1.00 86.19 303 SER A C 1
ATOM 2308 O O . SER A 1 303 ? 25.606 -10.219 -14.038 1.00 86.19 303 SER A O 1
ATOM 2310 N N . ILE A 1 304 ? 26.039 -9.340 -16.059 1.00 86.12 304 ILE A N 1
ATOM 2311 C CA . ILE A 1 304 ? 26.012 -7.937 -15.622 1.00 86.12 304 ILE A CA 1
ATOM 2312 C C . ILE A 1 304 ? 24.569 -7.520 -15.331 1.00 86.12 304 ILE A C 1
ATOM 2314 O O . ILE A 1 304 ? 24.305 -6.933 -14.284 1.00 86.12 304 ILE A O 1
ATOM 2318 N N . ILE A 1 305 ? 23.632 -7.893 -16.206 1.00 85.94 305 ILE A N 1
ATOM 2319 C CA . ILE A 1 305 ? 22.197 -7.624 -16.052 1.00 85.94 305 ILE A CA 1
ATOM 2320 C C . ILE A 1 305 ? 21.646 -8.265 -14.774 1.00 85.94 305 ILE A C 1
ATOM 2322 O O . ILE A 1 305 ? 20.924 -7.621 -14.022 1.00 85.94 305 ILE A O 1
ATOM 2326 N N . ILE A 1 306 ? 22.016 -9.509 -14.471 1.00 88.81 306 ILE A N 1
ATOM 2327 C CA . ILE A 1 306 ? 21.569 -10.197 -13.252 1.00 88.81 306 ILE A CA 1
ATOM 2328 C C . ILE A 1 306 ? 22.088 -9.487 -11.986 1.00 88.81 306 ILE A C 1
ATOM 2330 O O . ILE A 1 306 ? 21.389 -9.422 -10.973 1.00 88.81 306 ILE A O 1
ATOM 2334 N N . LEU A 1 307 ? 23.306 -8.938 -12.017 1.00 91.19 307 LEU A N 1
ATOM 2335 C CA . LEU A 1 307 ? 23.911 -8.278 -10.856 1.00 91.19 307 LEU A CA 1
ATOM 2336 C C . LEU A 1 307 ? 23.442 -6.830 -10.663 1.00 91.19 307 LEU A C 1
ATOM 2338 O O . LEU A 1 307 ? 23.140 -6.442 -9.532 1.00 91.19 307 LEU A O 1
ATOM 2342 N N . PHE A 1 308 ? 23.382 -6.048 -11.743 1.00 89.94 308 PHE A N 1
ATOM 2343 C CA . PHE A 1 308 ? 23.154 -4.597 -11.718 1.00 89.94 308 PHE A CA 1
ATOM 2344 C C . PHE A 1 308 ? 21.805 -4.155 -12.294 1.00 89.94 308 PHE A C 1
ATOM 2346 O O . PHE A 1 308 ? 21.410 -3.006 -12.109 1.00 89.94 308 PHE A O 1
ATOM 2353 N N . GLY A 1 309 ? 21.094 -5.064 -12.956 1.00 89.00 309 GLY A N 1
ATOM 2354 C CA . GLY A 1 309 ? 19.819 -4.808 -13.608 1.00 89.00 309 GLY A CA 1
ATOM 2355 C C . GLY A 1 309 ? 19.952 -4.488 -15.092 1.00 89.00 309 GLY A C 1
ATOM 2356 O O . GLY A 1 309 ? 20.969 -3.976 -15.558 1.00 89.00 309 GLY A O 1
ATOM 2357 N N . ALA A 1 310 ? 18.890 -4.792 -15.833 1.00 84.00 310 ALA A N 1
ATOM 2358 C CA . ALA A 1 310 ? 18.724 -4.441 -17.243 1.00 84.00 310 ALA A CA 1
ATOM 2359 C C . ALA A 1 310 ? 18.177 -3.018 -17.419 1.00 84.00 310 ALA A C 1
ATOM 2361 O O . ALA A 1 310 ? 18.388 -2.391 -18.455 1.00 84.00 310 ALA A O 1
ATOM 2362 N N . GLY A 1 311 ? 17.484 -2.515 -16.395 1.00 83.62 311 GLY A N 1
ATOM 2363 C CA . GLY A 1 311 ? 16.888 -1.192 -16.394 1.00 83.62 311 GLY A CA 1
ATOM 2364 C C . GLY A 1 311 ? 15.433 -1.076 -16.705 1.00 83.62 311 GLY A C 1
ATOM 2365 O O . GLY A 1 311 ? 14.893 -1.865 -17.468 1.00 83.62 311 GLY A O 1
ATOM 2366 N N . GLU A 1 312 ? 14.818 -0.021 -16.175 1.00 81.19 312 GLU A N 1
ATOM 2367 C CA . GLU A 1 312 ? 13.383 0.167 -16.340 1.00 81.19 312 GLU A CA 1
ATOM 2368 C C . GLU A 1 312 ? 12.997 0.265 -17.813 1.00 81.19 312 GLU A C 1
ATOM 2370 O O . GLU A 1 312 ? 12.085 -0.432 -18.229 1.00 81.19 312 GLU A O 1
ATOM 2375 N N . GLY A 1 313 ? 13.703 1.062 -18.621 1.00 78.50 313 GLY A N 1
ATOM 2376 C CA . GLY A 1 313 ? 13.360 1.231 -20.038 1.00 78.50 313 GLY A CA 1
ATOM 2377 C C . GLY A 1 313 ? 13.346 -0.088 -20.820 1.00 78.50 313 GLY A C 1
ATOM 2378 O O . GLY A 1 313 ? 12.407 -0.353 -21.569 1.00 78.50 313 GLY A O 1
ATOM 2379 N N . LEU A 1 314 ? 14.348 -0.945 -20.593 1.00 79.38 314 LEU A N 1
ATOM 2380 C CA . LEU A 1 314 ? 14.461 -2.249 -21.250 1.00 79.38 314 LEU A CA 1
ATOM 2381 C C . LEU A 1 314 ? 13.455 -3.268 -20.699 1.00 79.38 314 LEU A C 1
ATOM 2383 O O . LEU A 1 314 ? 12.802 -3.968 -21.466 1.00 79.38 314 LEU A O 1
ATOM 2387 N N . ILE A 1 315 ? 13.278 -3.342 -19.378 1.00 82.06 315 ILE A N 1
ATOM 2388 C CA . ILE A 1 315 ? 12.260 -4.218 -18.775 1.00 82.06 315 ILE A CA 1
ATOM 2389 C C . ILE A 1 315 ? 10.860 -3.819 -19.248 1.00 82.06 315 ILE A C 1
ATOM 2391 O O . ILE A 1 315 ? 10.024 -4.676 -19.548 1.00 82.06 315 ILE A O 1
ATOM 2395 N N . ARG A 1 316 ? 10.612 -2.519 -19.411 1.00 77.88 316 ARG A N 1
ATOM 2396 C CA . ARG A 1 316 ? 9.348 -1.994 -19.924 1.00 77.88 316 ARG A CA 1
ATOM 2397 C C . ARG A 1 316 ? 9.113 -2.333 -21.390 1.00 77.88 316 ARG A C 1
ATOM 2399 O O . ARG A 1 316 ? 7.997 -2.684 -21.757 1.00 77.88 316 ARG A O 1
ATOM 2406 N N . SER A 1 317 ? 10.140 -2.236 -22.230 1.00 77.50 317 SER A N 1
ATOM 2407 C CA . SER A 1 317 ? 10.004 -2.570 -23.649 1.00 77.50 317 SER A CA 1
ATOM 2408 C C . SER A 1 317 ? 9.768 -4.068 -23.851 1.00 77.50 317 SER A C 1
ATOM 2410 O O . SER A 1 317 ? 8.856 -4.445 -24.587 1.00 77.50 317 SER A O 1
ATOM 2412 N N . LEU A 1 318 ? 10.505 -4.919 -23.129 1.00 78.31 318 LEU A N 1
ATOM 2413 C CA . LEU A 1 318 ? 10.338 -6.374 -23.173 1.00 78.31 318 LEU A CA 1
ATOM 2414 C C . LEU A 1 318 ? 8.969 -6.820 -22.644 1.00 78.31 318 LEU A C 1
ATOM 2416 O O . LEU A 1 318 ? 8.356 -7.721 -23.209 1.00 78.31 318 LEU A O 1
ATOM 2420 N N . SER A 1 319 ? 8.467 -6.176 -21.590 1.00 73.31 319 SER A N 1
ATOM 2421 C CA . SER A 1 319 ? 7.172 -6.527 -20.996 1.00 73.31 319 SER A CA 1
ATOM 2422 C C . SER A 1 319 ? 5.951 -6.095 -21.800 1.00 73.31 319 SER A C 1
ATOM 2424 O O . SER A 1 319 ? 4.904 -6.733 -21.705 1.00 73.31 319 SER A O 1
ATOM 2426 N N . MET A 1 320 ? 6.054 -5.009 -22.567 1.00 72.50 320 MET A N 1
ATOM 2427 C CA . MET A 1 320 ? 4.928 -4.460 -23.331 1.00 72.50 320 MET A CA 1
ATOM 2428 C C . MET A 1 320 ? 4.827 -5.037 -24.745 1.00 72.50 320 MET A C 1
ATOM 2430 O O . MET A 1 320 ? 3.741 -5.028 -25.328 1.00 72.50 320 MET A O 1
ATOM 2434 N N . ALA A 1 321 ? 5.920 -5.599 -25.273 1.00 72.25 321 ALA A N 1
ATOM 2435 C CA . ALA A 1 321 ? 5.955 -6.216 -26.597 1.00 72.25 321 ALA A CA 1
ATOM 2436 C C . ALA A 1 321 ? 4.883 -7.313 -26.816 1.00 72.25 321 ALA A C 1
ATOM 2438 O O . ALA A 1 321 ? 4.192 -7.246 -27.835 1.00 72.25 321 ALA A O 1
ATOM 2439 N N . PRO A 1 322 ? 4.637 -8.261 -25.884 1.00 67.50 322 PRO A N 1
ATOM 2440 C CA . PRO A 1 322 ? 3.582 -9.272 -26.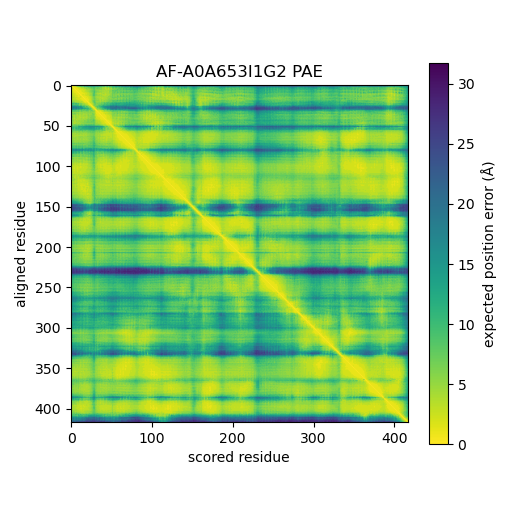039 1.00 67.50 322 PRO A CA 1
ATOM 2441 C C . PRO A 1 322 ? 2.168 -8.685 -26.059 1.00 67.50 322 PRO A C 1
ATOM 2443 O O . PRO A 1 322 ? 1.248 -9.293 -26.597 1.00 67.50 322 PRO A O 1
ATOM 2446 N N . LEU A 1 323 ? 1.989 -7.502 -25.466 1.00 65.69 323 LEU A N 1
ATOM 2447 C CA . LEU A 1 323 ? 0.705 -6.807 -25.387 1.00 65.69 323 LEU A CA 1
ATOM 2448 C C . LEU A 1 323 ? 0.453 -5.904 -26.604 1.00 65.69 323 LEU A C 1
ATOM 2450 O O . LEU A 1 323 ? -0.587 -5.248 -26.660 1.00 65.69 323 LEU A O 1
ATOM 2454 N N . GLY A 1 324 ? 1.399 -5.827 -27.551 1.00 66.62 324 GLY A N 1
ATOM 2455 C CA . GLY A 1 324 ? 1.326 -4.927 -28.704 1.00 66.62 324 GLY A CA 1
ATOM 2456 C C . GLY A 1 324 ? 1.308 -3.445 -28.315 1.00 66.62 324 GLY A C 1
ATOM 2457 O O . GLY A 1 324 ? 0.758 -2.627 -29.050 1.00 66.62 324 GLY A O 1
ATOM 2458 N N . ARG A 1 325 ? 1.853 -3.098 -27.141 1.00 67.19 325 ARG A N 1
ATOM 2459 C CA . ARG A 1 325 ? 1.870 -1.732 -26.597 1.00 67.19 325 ARG A CA 1
ATOM 2460 C C . ARG A 1 325 ? 3.278 -1.160 -26.595 1.00 67.19 325 ARG A C 1
ATOM 2462 O O . ARG A 1 325 ? 4.256 -1.897 -26.486 1.00 67.19 325 ARG A O 1
ATOM 2469 N N . SER A 1 326 ? 3.384 0.164 -26.684 1.00 66.38 326 SER A N 1
ATOM 2470 C CA . SER A 1 326 ? 4.674 0.829 -26.513 1.00 66.38 326 SER A CA 1
ATOM 2471 C C . SER A 1 326 ? 5.068 0.883 -25.031 1.00 66.38 326 SER A C 1
ATOM 2473 O O . SER A 1 326 ? 4.217 0.873 -24.138 1.00 66.38 326 SER A O 1
ATOM 2475 N N . ALA A 1 327 ? 6.370 0.995 -24.755 1.00 65.06 327 ALA A N 1
ATOM 2476 C CA . ALA A 1 327 ? 6.879 1.181 -23.394 1.00 65.06 327 ALA A CA 1
ATOM 2477 C C . ALA A 1 327 ? 6.317 2.452 -22.717 1.00 65.06 327 ALA A C 1
ATOM 2479 O O . ALA A 1 327 ? 6.193 2.492 -21.493 1.00 65.06 327 ALA A O 1
ATOM 2480 N N . SER A 1 328 ? 5.939 3.468 -23.503 1.00 61.66 328 SER A N 1
ATOM 2481 C CA . SER A 1 328 ? 5.314 4.713 -23.036 1.00 61.66 328 SER A CA 1
ATOM 2482 C C . SER A 1 328 ? 3.833 4.573 -22.667 1.00 61.66 328 SER A C 1
ATOM 2484 O O . SER A 1 328 ? 3.358 5.319 -21.814 1.00 61.66 328 SER A O 1
ATOM 2486 N N . ASP A 1 329 ? 3.111 3.600 -23.238 1.00 54.72 329 ASP A N 1
ATOM 2487 C CA . ASP A 1 329 ? 1.685 3.356 -22.933 1.00 54.72 329 ASP A CA 1
ATOM 2488 C C . ASP A 1 329 ? 1.489 2.613 -21.605 1.00 54.72 329 ASP A C 1
ATOM 2490 O O . ASP A 1 329 ? 0.386 2.496 -21.058 1.00 54.72 329 ASP A O 1
ATOM 2494 N N . ALA A 1 330 ? 2.581 2.077 -21.077 1.00 54.69 330 ALA A N 1
ATOM 2495 C CA . ALA A 1 330 ? 2.605 1.325 -19.853 1.00 54.69 330 ALA A CA 1
ATOM 2496 C C . ALA A 1 330 ? 2.402 2.246 -18.651 1.00 54.69 330 ALA A C 1
ATOM 2498 O O . ALA A 1 330 ? 3.274 3.022 -18.255 1.00 54.69 330 ALA A O 1
ATOM 2499 N N . THR A 1 331 ? 1.258 2.115 -17.999 1.00 51.69 331 THR A N 1
ATOM 2500 C CA . THR A 1 331 ? 0.876 3.008 -16.903 1.00 51.69 331 THR A CA 1
ATOM 2501 C C . THR A 1 331 ? 1.871 3.016 -15.732 1.00 51.69 331 THR A C 1
ATOM 2503 O O . THR A 1 331 ? 2.369 1.984 -15.282 1.00 51.69 331 THR A O 1
ATOM 2506 N N . MET A 1 332 ? 2.101 4.190 -15.147 1.00 47.94 332 MET A N 1
ATOM 2507 C CA . MET A 1 332 ? 3.089 4.404 -14.081 1.00 47.94 332 MET A CA 1
ATOM 2508 C C . MET A 1 332 ? 2.835 3.649 -12.752 1.00 47.94 332 MET A C 1
ATOM 2510 O O . MET A 1 332 ? 3.556 3.885 -11.785 1.00 47.94 332 MET A O 1
ATOM 2514 N N . PHE A 1 333 ? 1.845 2.762 -12.661 1.00 45.72 333 PHE A N 1
ATOM 2515 C CA . PHE A 1 333 ? 1.458 2.078 -11.422 1.00 45.72 333 PHE A CA 1
ATOM 2516 C C . PHE A 1 333 ? 2.022 0.656 -11.288 1.00 45.72 333 PHE A C 1
ATOM 2518 O O . PHE A 1 333 ? 2.053 0.127 -10.186 1.00 45.72 333 PHE A O 1
ATOM 2525 N N . GLU A 1 334 ? 2.514 0.056 -12.370 1.00 57.41 334 GLU A N 1
ATOM 2526 C CA . GLU A 1 334 ? 2.874 -1.366 -12.430 1.00 57.41 334 GLU A CA 1
ATOM 2527 C C . GLU A 1 334 ? 4.377 -1.570 -12.225 1.00 57.41 334 GLU A C 1
ATOM 2529 O O . GLU A 1 334 ? 5.120 -1.654 -13.197 1.00 57.41 334 GLU A O 1
ATOM 2534 N N . MET A 1 335 ? 4.838 -1.590 -10.977 1.00 66.81 335 MET A N 1
ATOM 2535 C CA . MET A 1 335 ? 6.199 -2.028 -10.655 1.00 66.81 335 MET A CA 1
ATOM 2536 C C . MET A 1 335 ? 6.131 -2.958 -9.459 1.00 66.81 335 MET A C 1
ATOM 2538 O O . MET A 1 335 ? 5.535 -2.580 -8.457 1.00 66.81 335 MET A O 1
ATOM 2542 N N . ASP A 1 336 ? 6.715 -4.145 -9.559 1.00 72.12 336 ASP A N 1
ATOM 2543 C CA . ASP A 1 336 ? 6.750 -5.148 -8.506 1.00 72.12 336 ASP A CA 1
ATOM 2544 C C . ASP A 1 336 ? 8.146 -5.541 -8.018 1.00 72.12 336 ASP A C 1
ATOM 2546 O O . ASP A 1 336 ? 9.153 -4.939 -8.380 1.00 72.12 336 ASP A O 1
ATOM 2550 N N . ALA A 1 337 ? 8.207 -6.514 -7.104 1.00 75.38 337 ALA A N 1
ATOM 2551 C CA . ALA A 1 337 ? 9.469 -6.996 -6.551 1.00 75.38 337 ALA A CA 1
ATOM 2552 C C . ALA A 1 337 ? 10.383 -7.628 -7.619 1.00 75.38 337 ALA A C 1
ATOM 2554 O O . ALA A 1 337 ? 11.603 -7.601 -7.467 1.00 75.38 337 ALA A O 1
ATOM 2555 N N . LEU A 1 338 ? 9.807 -8.180 -8.687 1.00 77.38 338 LEU A N 1
ATOM 2556 C CA . LEU A 1 338 ? 10.537 -8.772 -9.803 1.00 77.38 338 LEU A CA 1
ATOM 2557 C C . LEU A 1 338 ? 10.965 -7.694 -10.790 1.00 77.38 338 LEU A C 1
ATOM 2559 O O . LEU A 1 338 ? 12.076 -7.760 -11.286 1.00 77.38 338 LEU A O 1
ATOM 2563 N N . ASP A 1 339 ? 10.137 -6.680 -11.020 1.00 78.94 339 ASP A N 1
ATOM 2564 C CA . ASP A 1 339 ? 10.472 -5.494 -11.801 1.00 78.94 339 ASP A CA 1
ATOM 2565 C C . ASP A 1 339 ? 11.642 -4.764 -11.134 1.00 78.94 339 ASP A C 1
ATOM 2567 O O . ASP A 1 339 ? 12.615 -4.422 -11.796 1.00 78.94 339 ASP A O 1
ATOM 2571 N N . LEU A 1 340 ? 11.626 -4.641 -9.800 1.00 85.44 340 LEU A N 1
ATOM 2572 C CA . LEU A 1 340 ? 12.763 -4.144 -9.025 1.00 85.44 340 LEU A CA 1
ATOM 2573 C C . LEU A 1 340 ? 14.017 -5.007 -9.246 1.00 85.44 340 LEU A C 1
ATOM 2575 O O . LEU A 1 340 ? 15.103 -4.468 -9.451 1.00 85.44 340 LEU A O 1
ATOM 2579 N N . PHE A 1 341 ? 13.877 -6.334 -9.205 1.00 87.94 341 PHE A N 1
ATOM 2580 C CA . PHE A 1 341 ? 14.991 -7.252 -9.433 1.00 87.94 341 PHE A CA 1
ATOM 2581 C C . PHE A 1 341 ? 15.540 -7.159 -10.861 1.00 87.94 341 PHE A C 1
ATOM 2583 O O . PHE A 1 341 ? 16.744 -7.055 -11.045 1.00 87.94 341 PHE A O 1
ATOM 2590 N N . TRP A 1 342 ? 14.694 -7.164 -11.883 1.00 86.12 342 TRP A N 1
ATOM 2591 C CA . TRP A 1 342 ? 15.143 -7.150 -13.269 1.00 86.12 342 TRP A CA 1
ATOM 2592 C C . TRP A 1 342 ? 15.639 -5.770 -13.704 1.00 86.12 342 TRP A C 1
ATOM 2594 O O . TRP A 1 342 ? 16.594 -5.684 -14.474 1.00 86.12 342 TRP A O 1
ATOM 2604 N N . ALA A 1 343 ? 15.065 -4.685 -13.178 1.00 86.75 343 ALA A N 1
ATOM 2605 C CA . ALA A 1 343 ? 15.508 -3.330 -13.487 1.00 86.75 343 ALA A CA 1
ATOM 2606 C C . ALA A 1 343 ? 16.811 -2.947 -12.764 1.00 86.75 343 ALA A C 1
ATOM 2608 O O . ALA A 1 343 ? 17.602 -2.196 -13.333 1.00 86.75 343 ALA A O 1
ATOM 2609 N N . TYR A 1 344 ? 17.059 -3.472 -11.555 1.00 90.19 344 TYR A N 1
ATOM 2610 C CA . TYR A 1 344 ? 18.175 -3.043 -10.690 1.00 90.19 344 TYR A CA 1
ATOM 2611 C C . TYR A 1 344 ? 19.072 -4.179 -10.165 1.00 90.19 344 TYR A C 1
ATOM 2613 O O . TYR A 1 344 ? 19.960 -3.946 -9.345 1.00 90.19 344 TYR A O 1
ATOM 2621 N N . GLY A 1 345 ? 18.849 -5.411 -10.613 1.00 91.19 345 GLY A N 1
ATOM 2622 C CA . GLY A 1 345 ? 19.655 -6.586 -10.296 1.00 91.19 345 GLY A CA 1
ATOM 2623 C C . GLY A 1 345 ? 19.587 -7.026 -8.834 1.00 91.19 345 GLY A C 1
ATOM 2624 O O . GLY A 1 345 ? 18.881 -6.459 -7.992 1.00 91.19 345 GLY A O 1
ATOM 2625 N N . TRP A 1 346 ? 20.386 -8.044 -8.508 1.00 92.94 346 TRP A N 1
ATOM 2626 C CA . TRP A 1 346 ? 20.546 -8.522 -7.132 1.00 92.94 346 TRP A CA 1
ATOM 2627 C C . TRP A 1 346 ? 20.999 -7.422 -6.174 1.00 92.94 346 TRP A C 1
ATOM 2629 O O . TRP A 1 346 ? 20.516 -7.362 -5.041 1.00 92.94 346 TRP A O 1
ATOM 2639 N N . ILE A 1 347 ? 21.913 -6.550 -6.612 1.00 94.12 347 ILE A N 1
ATOM 2640 C CA . ILE A 1 347 ? 22.459 -5.496 -5.755 1.00 94.12 347 ILE A CA 1
ATOM 2641 C C . ILE A 1 347 ? 21.350 -4.511 -5.373 1.00 94.12 347 ILE A C 1
ATOM 2643 O O . ILE A 1 347 ? 21.127 -4.289 -4.183 1.00 94.12 347 ILE A O 1
ATOM 2647 N N . GLY A 1 348 ? 20.607 -3.969 -6.344 1.00 92.50 348 GLY A N 1
ATOM 2648 C CA . GLY A 1 348 ? 19.506 -3.045 -6.070 1.00 92.50 348 GLY A CA 1
ATOM 2649 C C . GLY A 1 348 ? 18.395 -3.666 -5.234 1.00 92.50 348 GLY A C 1
ATOM 2650 O O . GLY A 1 348 ? 17.922 -3.053 -4.273 1.00 92.50 348 GLY A O 1
ATOM 2651 N N . PHE A 1 349 ? 18.027 -4.909 -5.548 1.00 92.06 349 PHE A N 1
ATOM 2652 C CA . PHE A 1 349 ? 17.013 -5.656 -4.812 1.00 92.06 349 PHE A CA 1
ATOM 2653 C C . PHE A 1 349 ? 17.389 -5.835 -3.333 1.00 92.06 349 PHE A C 1
ATOM 2655 O O . PHE A 1 349 ? 16.612 -5.484 -2.439 1.00 92.06 349 PHE A O 1
ATOM 2662 N N . PHE A 1 350 ? 18.601 -6.319 -3.042 1.00 94.06 350 PHE A N 1
ATOM 2663 C CA . PHE A 1 350 ? 19.044 -6.515 -1.661 1.00 94.06 350 PHE A CA 1
ATOM 2664 C C . PHE A 1 350 ? 19.324 -5.205 -0.925 1.00 94.06 350 PHE A C 1
ATOM 2666 O O . PHE A 1 350 ? 19.058 -5.138 0.278 1.00 94.06 350 PHE A O 1
ATOM 2673 N N . LEU A 1 351 ? 19.802 -4.159 -1.609 1.00 94.38 351 LEU A N 1
ATOM 2674 C CA . LEU A 1 351 ? 19.925 -2.821 -1.021 1.00 94.38 351 LEU A CA 1
ATOM 2675 C C . LEU A 1 351 ? 18.561 -2.317 -0.540 1.00 94.38 351 LEU A C 1
ATOM 2677 O O . LEU A 1 351 ? 18.434 -1.899 0.613 1.00 94.38 351 LEU A O 1
ATOM 2681 N N . TYR A 1 352 ? 17.527 -2.440 -1.377 1.00 92.69 352 TYR A N 1
ATOM 2682 C CA . TYR A 1 352 ? 16.164 -2.060 -1.016 1.00 92.69 352 TYR A CA 1
ATOM 2683 C C . TYR A 1 352 ? 15.636 -2.852 0.184 1.00 92.69 352 TYR A C 1
ATOM 2685 O O . TYR A 1 352 ? 15.198 -2.263 1.175 1.00 92.69 352 TYR A O 1
ATOM 2693 N N . LEU A 1 353 ? 15.718 -4.187 0.141 1.00 91.50 353 LEU A N 1
ATOM 2694 C CA . LEU A 1 353 ? 15.244 -5.035 1.238 1.00 91.50 353 LEU A CA 1
ATOM 2695 C C . LEU A 1 353 ? 15.982 -4.746 2.550 1.00 91.50 353 LEU A C 1
ATOM 2697 O O . LEU A 1 353 ? 15.357 -4.667 3.610 1.00 91.50 353 LEU A O 1
ATOM 2701 N N . THR A 1 354 ? 17.298 -4.537 2.479 1.00 93.75 354 THR A N 1
ATOM 2702 C CA . THR A 1 354 ? 18.124 -4.199 3.643 1.00 93.75 354 THR A CA 1
ATOM 2703 C C . THR A 1 354 ? 17.724 -2.849 4.226 1.00 93.75 354 THR A C 1
ATOM 2705 O O . THR A 1 354 ? 17.594 -2.733 5.445 1.00 93.75 354 THR A O 1
ATOM 2708 N N . LEU A 1 355 ? 17.461 -1.843 3.385 1.00 93.94 355 LEU A N 1
ATOM 2709 C CA . LEU A 1 355 ? 16.970 -0.534 3.815 1.00 93.94 355 LEU A CA 1
ATOM 2710 C C . LEU A 1 355 ? 15.615 -0.644 4.528 1.00 93.94 355 LEU A C 1
ATOM 2712 O O . LEU A 1 355 ? 15.451 -0.098 5.621 1.00 93.94 355 LEU A O 1
ATOM 2716 N N . ILE A 1 356 ? 14.653 -1.373 3.953 1.00 92.19 356 ILE A N 1
ATOM 2717 C CA . ILE A 1 356 ? 13.338 -1.578 4.577 1.00 92.19 356 ILE A CA 1
ATOM 2718 C C . ILE A 1 356 ? 13.481 -2.292 5.921 1.00 92.19 356 ILE A C 1
ATOM 2720 O O . ILE A 1 356 ? 12.953 -1.824 6.934 1.00 92.19 356 ILE A O 1
ATOM 2724 N N . TYR A 1 357 ? 14.240 -3.388 5.960 1.00 92.94 357 TYR A N 1
ATOM 2725 C CA . TYR A 1 357 ? 14.508 -4.122 7.193 1.00 92.94 357 TYR A CA 1
ATOM 2726 C C . TYR A 1 357 ? 15.162 -3.226 8.254 1.00 92.94 357 TYR A C 1
ATOM 2728 O O . TYR A 1 357 ? 14.735 -3.205 9.413 1.00 92.94 357 TYR A O 1
ATOM 2736 N N . TYR A 1 358 ? 16.151 -2.428 7.855 1.00 93.81 358 TYR A N 1
ATOM 2737 C CA . TYR A 1 358 ? 16.829 -1.473 8.722 1.00 93.81 358 TYR A CA 1
ATOM 2738 C C . TYR A 1 358 ? 15.859 -0.447 9.330 1.00 93.81 358 TYR A C 1
ATOM 2740 O O . TYR A 1 358 ? 15.852 -0.253 10.551 1.00 93.81 358 TYR A O 1
ATOM 2748 N N . LEU A 1 359 ? 14.990 0.166 8.519 1.00 92.56 359 LEU A N 1
ATOM 2749 C CA . LEU A 1 359 ? 13.996 1.135 8.992 1.00 92.56 359 LEU A CA 1
ATOM 2750 C C . LEU A 1 359 ? 12.971 0.496 9.942 1.00 92.56 359 LEU A C 1
ATOM 2752 O O . LEU A 1 359 ? 12.677 1.064 10.998 1.00 92.56 359 LEU A O 1
ATOM 2756 N N . ILE A 1 360 ? 12.496 -0.718 9.643 1.00 91.38 360 ILE A N 1
ATOM 2757 C CA . ILE A 1 360 ? 11.602 -1.483 10.530 1.00 91.38 360 ILE A CA 1
ATOM 2758 C C . ILE A 1 360 ? 12.268 -1.731 11.892 1.00 91.38 360 ILE A C 1
ATOM 2760 O O . ILE A 1 360 ? 11.650 -1.538 12.944 1.00 91.38 360 ILE A O 1
ATOM 2764 N N . ARG A 1 361 ? 13.555 -2.101 11.909 1.00 91.00 361 ARG A N 1
ATOM 2765 C CA . ARG A 1 361 ? 14.322 -2.265 13.156 1.00 91.00 361 ARG A CA 1
ATOM 2766 C C . ARG A 1 361 ? 14.454 -0.941 13.914 1.00 91.00 361 ARG A C 1
ATOM 2768 O O . ARG A 1 361 ? 14.295 -0.924 15.138 1.00 91.00 361 ARG A O 1
ATOM 2775 N N . LYS A 1 362 ? 14.683 0.179 13.217 1.00 89.56 362 LYS A N 1
ATOM 2776 C CA . LYS A 1 362 ? 14.758 1.524 13.822 1.00 89.56 362 LYS A CA 1
ATOM 2777 C C . LYS A 1 362 ? 13.431 2.006 14.408 1.00 89.56 362 LYS A C 1
ATOM 2779 O O . LYS A 1 362 ? 13.458 2.725 15.416 1.00 89.56 362 LYS A O 1
ATOM 2784 N N . ALA A 1 363 ? 12.299 1.567 13.859 1.00 87.94 363 ALA A N 1
ATOM 2785 C CA . ALA A 1 363 ? 10.972 1.837 14.409 1.00 87.94 363 ALA A CA 1
ATOM 2786 C C . ALA A 1 363 ? 10.736 1.171 15.782 1.00 87.94 363 ALA A C 1
ATOM 2788 O O . ALA A 1 363 ? 9.859 1.606 16.522 1.00 87.94 363 ALA A O 1
ATOM 2789 N N . LYS A 1 364 ? 11.545 0.171 16.181 1.00 86.75 364 LYS A N 1
ATOM 2790 C CA . LYS A 1 364 ? 11.445 -0.527 17.483 1.00 86.75 364 LYS A CA 1
ATOM 2791 C C . LYS A 1 364 ? 10.021 -1.020 17.763 1.00 86.75 364 LYS A C 1
ATOM 2793 O O . LYS A 1 364 ? 9.424 -0.681 18.786 1.00 86.75 364 LYS A O 1
ATOM 2798 N N . LEU A 1 365 ? 9.479 -1.802 16.838 1.00 88.00 365 LEU A N 1
ATOM 2799 C CA . LEU A 1 365 ? 8.100 -2.273 16.903 1.00 88.00 365 LEU A CA 1
ATOM 2800 C C . LEU A 1 365 ? 7.832 -3.131 18.154 1.00 88.00 365 LEU A C 1
ATOM 2802 O O . LEU A 1 365 ? 8.669 -3.916 18.609 1.00 88.00 365 LEU A O 1
ATOM 2806 N N . SER A 1 366 ? 6.649 -2.949 18.728 1.00 87.31 366 SER A N 1
ATOM 2807 C CA . SER A 1 366 ? 6.022 -3.860 19.683 1.00 87.31 366 SER A CA 1
ATOM 2808 C C . SER A 1 366 ? 5.268 -4.969 18.939 1.00 87.31 366 SER A C 1
ATOM 2810 O O . SER A 1 366 ? 5.196 -4.973 17.709 1.00 87.31 366 SER A O 1
ATOM 2812 N N . LYS A 1 367 ? 4.738 -5.951 19.677 1.00 86.75 367 LYS A N 1
ATOM 2813 C CA . LYS A 1 367 ? 3.991 -7.058 19.075 1.00 86.75 367 LYS A CA 1
ATOM 2814 C C . LYS A 1 367 ? 2.694 -6.524 18.461 1.00 86.75 367 LYS A C 1
ATOM 2816 O O . LYS A 1 367 ? 1.857 -5.975 19.175 1.00 86.75 367 LYS A O 1
ATOM 2821 N N . LEU A 1 368 ? 2.529 -6.724 17.155 1.00 86.00 368 LEU A N 1
ATOM 2822 C CA . LEU A 1 368 ? 1.292 -6.403 16.453 1.00 86.00 368 LEU A CA 1
ATOM 2823 C C . LEU A 1 368 ? 0.136 -7.256 16.992 1.00 86.00 368 LEU A C 1
ATOM 2825 O O . LEU A 1 368 ? 0.321 -8.411 17.396 1.00 86.00 368 LEU A O 1
ATOM 2829 N N . THR A 1 369 ? -1.075 -6.698 16.981 1.00 87.12 369 THR A N 1
ATOM 2830 C CA . THR A 1 369 ? -2.273 -7.496 17.280 1.00 87.12 369 THR A CA 1
ATOM 2831 C C . THR A 1 369 ? -2.510 -8.533 16.177 1.00 87.12 369 THR A C 1
ATOM 2833 O O . THR A 1 369 ? -2.179 -8.264 15.021 1.00 87.12 369 THR A O 1
ATOM 2836 N N . PRO A 1 370 ? -3.125 -9.693 16.483 1.00 86.25 370 PRO A N 1
ATOM 2837 C CA . PRO A 1 370 ? -3.353 -10.744 15.491 1.00 86.25 370 PRO A CA 1
ATOM 2838 C C . PRO A 1 370 ? -4.056 -10.262 14.214 1.00 86.25 370 PRO A C 1
ATOM 2840 O O . PRO A 1 370 ? -3.656 -10.658 13.126 1.00 86.25 370 PRO A O 1
ATOM 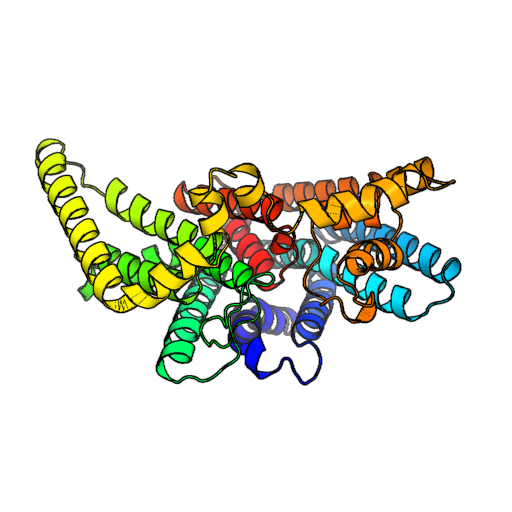2843 N N . LEU A 1 371 ? -5.045 -9.364 14.331 1.00 86.25 371 LEU A N 1
ATOM 2844 C CA . LEU A 1 371 ? -5.772 -8.820 13.176 1.00 86.25 371 LEU A CA 1
ATOM 2845 C C . LEU A 1 371 ? -4.884 -7.951 12.275 1.00 86.25 371 LEU A C 1
ATOM 2847 O O . LEU A 1 371 ? -4.918 -8.112 11.060 1.00 86.25 371 LEU A O 1
ATOM 2851 N N . HIS A 1 372 ? -4.060 -7.069 12.850 1.00 89.00 372 HIS A N 1
ATOM 2852 C CA . HIS A 1 372 ? -3.146 -6.236 12.059 1.00 89.00 372 HIS A CA 1
ATOM 2853 C C . HIS A 1 372 ? -2.000 -7.065 11.460 1.00 89.00 372 HIS A C 1
ATOM 2855 O O . HIS A 1 372 ? -1.628 -6.844 10.311 1.00 89.00 372 HIS A O 1
ATOM 2861 N N . SER A 1 373 ? -1.482 -8.057 12.196 1.00 88.50 373 SER A N 1
ATOM 2862 C CA . SER A 1 373 ? -0.510 -9.021 11.661 1.00 88.50 373 SER A CA 1
ATOM 2863 C C . SER A 1 373 ? -1.078 -9.780 10.465 1.00 88.50 373 SER A C 1
ATOM 2865 O O . SER A 1 373 ? -0.395 -9.931 9.457 1.00 88.50 373 SER A O 1
ATOM 2867 N N . PHE A 1 374 ? -2.330 -10.233 10.564 1.00 88.12 374 PHE A N 1
ATOM 2868 C CA . PHE A 1 374 ? -3.012 -10.941 9.486 1.00 88.12 374 PHE A CA 1
ATOM 2869 C C . PHE A 1 374 ? -3.244 -10.037 8.267 1.00 88.12 374 PHE A C 1
ATOM 2871 O O . PHE A 1 374 ? -2.937 -10.446 7.150 1.00 88.12 374 PHE A O 1
ATOM 2878 N N . ALA A 1 375 ? -3.688 -8.791 8.472 1.00 90.00 375 ALA A N 1
ATOM 2879 C CA . ALA A 1 375 ? -3.869 -7.816 7.394 1.00 90.00 375 ALA A CA 1
ATOM 2880 C C . ALA A 1 375 ? -2.556 -7.507 6.651 1.00 90.00 375 ALA A C 1
ATOM 2882 O O . ALA A 1 375 ? -2.525 -7.518 5.419 1.00 90.00 375 ALA A O 1
ATOM 2883 N N . ILE A 1 376 ? -1.454 -7.290 7.382 1.00 89.94 376 ILE A N 1
ATOM 2884 C CA . ILE A 1 376 ? -0.128 -7.082 6.780 1.00 89.94 376 ILE A CA 1
ATOM 2885 C C . ILE A 1 376 ? 0.332 -8.337 6.035 1.00 89.94 376 ILE A C 1
ATOM 2887 O O . ILE A 1 376 ? 0.779 -8.226 4.898 1.00 89.94 376 ILE A O 1
ATOM 2891 N N . ALA A 1 377 ? 0.199 -9.525 6.630 1.00 89.62 377 ALA A N 1
ATOM 2892 C CA . ALA A 1 377 ? 0.613 -10.772 5.988 1.00 89.62 377 ALA A CA 1
ATOM 2893 C C . ALA A 1 377 ? -0.131 -11.002 4.666 1.00 89.62 377 ALA A C 1
ATOM 2895 O O . ALA A 1 377 ? 0.502 -11.256 3.645 1.00 89.62 377 ALA A O 1
ATOM 2896 N N . LEU A 1 378 ? -1.457 -10.840 4.657 1.00 88.50 378 LEU A N 1
ATOM 2897 C CA . LEU A 1 378 ? -2.258 -10.949 3.439 1.00 88.50 378 LEU A CA 1
ATOM 2898 C C . LEU A 1 378 ? -1.887 -9.886 2.397 1.00 88.50 378 LEU A C 1
ATOM 2900 O O . LEU A 1 378 ? -1.837 -10.199 1.211 1.00 88.50 378 LEU A O 1
ATOM 2904 N N . THR A 1 379 ? -1.576 -8.661 2.828 1.00 89.19 379 THR A N 1
ATOM 2905 C CA . THR A 1 379 ? -1.112 -7.596 1.926 1.00 89.19 379 THR A CA 1
ATOM 2906 C C . THR A 1 379 ? 0.216 -7.965 1.269 1.00 89.19 379 THR A C 1
ATOM 2908 O O . THR A 1 379 ? 0.357 -7.816 0.060 1.00 89.19 379 THR A O 1
ATOM 2911 N N . LEU A 1 380 ? 1.172 -8.498 2.037 1.00 86.56 380 LEU A N 1
ATOM 2912 C CA . LEU A 1 380 ? 2.465 -8.940 1.512 1.00 86.56 380 LEU A CA 1
ATOM 2913 C C . LEU A 1 380 ? 2.311 -10.126 0.555 1.00 86.56 380 LEU A C 1
ATOM 2915 O O . LEU A 1 380 ? 2.871 -10.096 -0.536 1.00 86.56 380 LEU A O 1
ATOM 2919 N N . ILE A 1 381 ? 1.501 -11.129 0.909 1.00 84.69 381 ILE A N 1
ATOM 2920 C CA . ILE A 1 381 ? 1.206 -12.263 0.019 1.00 84.69 381 ILE A CA 1
ATOM 2921 C C . ILE A 1 381 ? 0.591 -11.754 -1.284 1.00 84.69 381 ILE A C 1
ATOM 2923 O O . ILE A 1 381 ? 1.078 -12.075 -2.362 1.00 84.69 381 ILE A O 1
ATOM 2927 N N . HIS A 1 382 ? -0.432 -10.903 -1.203 1.00 83.19 382 HIS A N 1
ATOM 2928 C CA . HIS A 1 382 ? -1.063 -10.339 -2.390 1.00 83.19 382 HIS A CA 1
ATOM 2929 C C . HIS A 1 382 ? -0.093 -9.475 -3.207 1.00 83.19 382 HIS A C 1
ATOM 2931 O O . HIS A 1 382 ? -0.162 -9.487 -4.430 1.00 83.19 382 HIS A O 1
ATOM 2937 N N . SER A 1 383 ? 0.847 -8.778 -2.562 1.00 78.81 383 SER A N 1
ATOM 2938 C CA . SER A 1 383 ? 1.866 -7.996 -3.262 1.00 78.81 383 SER A CA 1
ATOM 2939 C C . SER A 1 383 ? 2.830 -8.841 -4.082 1.00 78.81 383 SER A C 1
ATOM 2941 O O . SER A 1 383 ? 3.245 -8.391 -5.138 1.00 78.81 383 SER A O 1
ATOM 2943 N N . VAL A 1 384 ? 3.125 -10.070 -3.656 1.00 75.00 384 VAL A N 1
ATOM 2944 C CA . VAL A 1 384 ? 3.915 -11.014 -4.460 1.00 75.00 384 VAL A CA 1
ATOM 2945 C C . VAL A 1 384 ? 3.108 -11.512 -5.663 1.00 75.00 384 VAL A C 1
ATOM 2947 O O . VAL A 1 384 ? 3.672 -11.731 -6.726 1.00 75.00 384 VAL A O 1
ATOM 2950 N N . LEU A 1 385 ? 1.788 -11.664 -5.516 1.00 73.38 385 LEU A N 1
ATOM 2951 C CA . LEU A 1 385 ? 0.918 -12.204 -6.567 1.00 73.38 385 LEU A CA 1
ATOM 2952 C C . LEU A 1 385 ? 0.523 -11.163 -7.626 1.00 73.38 385 LEU A C 1
ATOM 2954 O O . LEU A 1 385 ? 0.572 -11.437 -8.818 1.00 73.38 385 LEU A O 1
ATOM 2958 N N . ALA A 1 386 ? 0.110 -9.971 -7.195 1.00 69.12 386 ALA A N 1
ATOM 2959 C CA . ALA A 1 386 ? -0.303 -8.875 -8.077 1.00 69.12 386 ALA A CA 1
ATOM 2960 C C . ALA A 1 386 ? 0.875 -7.967 -8.474 1.00 69.12 386 ALA A C 1
ATOM 2962 O O . ALA A 1 386 ? 0.818 -7.224 -9.458 1.00 69.12 386 ALA A O 1
ATOM 2963 N N . GLY A 1 387 ? 1.950 -8.007 -7.691 1.00 61.38 387 GLY A N 1
ATOM 2964 C CA . GLY A 1 387 ? 3.204 -7.327 -7.942 1.00 61.38 387 GLY A CA 1
ATOM 2965 C C . GLY A 1 387 ? 3.256 -5.854 -7.495 1.00 61.38 387 GLY A C 1
ATOM 2966 O O . GLY A 1 387 ? 4.121 -5.453 -6.722 1.00 61.38 387 GLY A O 1
ATOM 2967 N N . HIS A 1 388 ? 2.320 -5.020 -7.940 1.00 70.62 388 HIS A N 1
ATOM 2968 C CA . HIS A 1 388 ? 2.443 -3.547 -7.898 1.00 70.62 388 HIS A CA 1
ATOM 2969 C C . HIS A 1 388 ? 2.169 -2.876 -6.543 1.00 70.62 388 HIS A C 1
ATOM 2971 O O . HIS A 1 388 ? 2.265 -1.663 -6.354 1.00 70.62 388 HIS A O 1
ATOM 2977 N N . VAL A 1 389 ? 1.806 -3.687 -5.567 1.00 70.69 389 VAL A N 1
ATOM 2978 C CA . VAL A 1 389 ? 1.083 -3.252 -4.380 1.00 70.69 389 VAL A CA 1
ATOM 2979 C C . VAL A 1 389 ? 1.949 -2.463 -3.403 1.00 70.69 389 VAL A C 1
ATOM 2981 O O . VAL A 1 389 ? 1.519 -1.434 -2.889 1.00 70.69 389 VAL A O 1
ATOM 2984 N N . ILE A 1 390 ? 3.168 -2.924 -3.121 1.00 73.38 390 ILE A N 1
ATOM 2985 C CA . ILE A 1 390 ? 4.042 -2.256 -2.139 1.00 73.38 390 ILE A CA 1
ATOM 2986 C C . ILE A 1 390 ? 4.594 -0.920 -2.653 1.00 73.38 390 ILE A C 1
ATOM 2988 O O . ILE A 1 390 ? 5.090 -0.117 -1.866 1.00 73.38 390 ILE A O 1
ATOM 2992 N N . PHE A 1 391 ? 4.468 -0.665 -3.957 1.00 76.94 391 PHE A N 1
ATOM 2993 C CA . PHE A 1 391 ? 4.907 0.560 -4.622 1.00 76.94 391 PHE A CA 1
ATOM 2994 C C . PHE A 1 391 ? 3.746 1.518 -4.944 1.00 76.94 391 PHE A C 1
ATOM 2996 O O . PHE A 1 391 ? 3.970 2.634 -5.438 1.00 76.94 391 PHE A O 1
ATOM 3003 N N . SER A 1 392 ? 2.511 1.117 -4.614 1.00 79.00 392 SER A N 1
ATOM 3004 C CA . SER A 1 392 ? 1.357 2.012 -4.532 1.00 79.00 392 SER A CA 1
ATOM 3005 C C . SER A 1 392 ? 1.541 2.971 -3.344 1.00 79.00 392 SER A C 1
ATOM 3007 O O . SER A 1 392 ? 1.735 2.517 -2.208 1.00 79.00 392 SER A O 1
ATOM 3009 N N . PRO A 1 393 ? 1.469 4.300 -3.556 1.00 79.38 393 PRO A N 1
ATOM 3010 C CA . PRO A 1 393 ? 1.541 5.288 -2.481 1.00 79.38 393 PRO A CA 1
ATOM 3011 C C . PRO A 1 393 ? 0.484 5.070 -1.398 1.00 79.38 393 PRO A C 1
ATOM 3013 O O . PRO A 1 393 ? 0.784 5.166 -0.209 1.00 79.38 393 PRO A O 1
ATOM 3016 N N . GLN A 1 394 ? -0.730 4.700 -1.809 1.00 83.88 394 GLN A N 1
ATOM 3017 C CA . GLN A 1 394 ? -1.867 4.497 -0.919 1.00 83.88 394 GLN A CA 1
ATOM 3018 C C . GLN A 1 394 ? -1.618 3.340 0.047 1.00 83.88 394 GLN A C 1
ATOM 3020 O O . GLN A 1 394 ? -1.717 3.481 1.270 1.00 83.88 394 GLN A O 1
ATOM 3025 N N . VAL A 1 395 ? -1.254 2.183 -0.509 1.00 86.75 395 VAL A N 1
ATOM 3026 C CA . VAL A 1 395 ? -1.041 0.967 0.276 1.00 86.75 395 VAL A CA 1
ATOM 3027 C C . VAL A 1 395 ? 0.213 1.102 1.136 1.00 86.75 395 VAL A C 1
ATOM 3029 O O . VAL A 1 395 ? 0.181 0.784 2.323 1.00 86.75 395 VAL A O 1
ATOM 3032 N N . SER A 1 396 ? 1.305 1.626 0.578 1.00 87.50 396 SER A N 1
ATOM 3033 C CA . SER A 1 396 ? 2.555 1.816 1.322 1.00 87.50 396 SER A CA 1
ATOM 3034 C C . SER A 1 396 ? 2.419 2.816 2.476 1.00 87.50 396 SER A C 1
ATOM 3036 O O . SER A 1 396 ? 2.985 2.583 3.547 1.00 87.50 396 SER A O 1
ATOM 3038 N N . THR A 1 397 ? 1.607 3.867 2.318 1.00 89.19 397 THR A N 1
ATOM 3039 C CA . THR A 1 397 ? 1.261 4.793 3.409 1.00 89.19 397 THR A CA 1
ATOM 3040 C C . THR A 1 397 ? 0.528 4.084 4.536 1.00 89.19 397 THR A C 1
ATOM 3042 O O . THR A 1 397 ? 0.918 4.210 5.699 1.00 89.19 397 THR A O 1
ATOM 3045 N N . LEU A 1 398 ? -0.485 3.277 4.210 1.00 92.12 398 LEU A N 1
ATOM 3046 C CA . LEU A 1 398 ? -1.214 2.500 5.211 1.00 92.12 398 LEU A CA 1
ATOM 3047 C C . LEU A 1 398 ? -0.320 1.469 5.902 1.00 92.12 398 LEU A C 1
ATOM 3049 O O . LEU A 1 398 ? -0.374 1.369 7.124 1.00 92.12 398 LEU A O 1
ATOM 3053 N N . ILE A 1 399 ? 0.556 0.770 5.172 1.00 92.44 399 ILE A N 1
ATOM 3054 C CA . ILE A 1 399 ? 1.548 -0.137 5.772 1.00 92.44 399 ILE A CA 1
ATOM 3055 C C . ILE A 1 399 ? 2.448 0.634 6.746 1.00 92.44 399 ILE A C 1
ATOM 3057 O O . ILE A 1 399 ? 2.639 0.194 7.882 1.00 92.44 399 ILE A O 1
ATOM 3061 N N . ALA A 1 400 ? 2.974 1.797 6.344 1.00 92.38 400 ALA A N 1
ATOM 3062 C CA . ALA A 1 400 ? 3.821 2.621 7.203 1.00 92.38 400 ALA A CA 1
ATOM 3063 C C . ALA A 1 400 ? 3.076 3.066 8.473 1.00 92.38 400 ALA A C 1
ATOM 3065 O O . ALA A 1 400 ? 3.619 2.954 9.575 1.00 92.38 400 ALA A O 1
ATOM 3066 N N . PHE A 1 401 ? 1.820 3.504 8.345 1.00 93.69 401 PHE A N 1
ATOM 3067 C CA . PHE A 1 401 ? 0.974 3.865 9.483 1.00 93.69 401 PHE A CA 1
ATOM 3068 C C . PHE A 1 401 ? 0.706 2.665 10.391 1.00 93.69 401 PHE A C 1
ATOM 3070 O O . PHE A 1 401 ? 0.892 2.770 11.602 1.00 93.69 401 PHE A O 1
ATOM 3077 N N . THR A 1 402 ? 0.323 1.511 9.840 1.00 92.56 402 THR A N 1
ATOM 3078 C CA . THR A 1 402 ? 0.051 0.303 10.627 1.00 92.56 402 THR A CA 1
ATOM 3079 C C . THR A 1 402 ? 1.289 -0.168 11.383 1.00 92.56 402 THR A C 1
ATOM 3081 O O . THR A 1 402 ? 1.186 -0.490 12.564 1.00 92.56 402 THR A O 1
ATOM 3084 N N . LEU A 1 403 ? 2.469 -0.177 10.754 1.00 92.00 403 LEU A N 1
ATOM 3085 C CA . LEU A 1 403 ? 3.717 -0.511 11.444 1.00 92.00 403 LEU A CA 1
ATOM 3086 C C . LEU A 1 403 ? 3.996 0.492 12.567 1.00 92.00 403 LEU A C 1
ATOM 3088 O O . LEU A 1 403 ? 4.250 0.101 13.707 1.00 92.00 403 LEU A O 1
ATOM 3092 N N . MET A 1 404 ? 3.898 1.788 12.271 1.00 93.19 404 MET A N 1
ATOM 3093 C CA . MET A 1 404 ? 4.213 2.833 13.239 1.00 93.19 404 MET A CA 1
ATOM 3094 C C . MET A 1 404 ? 3.216 2.912 14.392 1.00 93.19 404 MET A C 1
ATOM 3096 O O . MET A 1 404 ? 3.645 3.249 15.489 1.00 93.19 404 MET A O 1
ATOM 3100 N N . LEU A 1 405 ? 1.957 2.498 14.219 1.00 90.62 405 LEU A N 1
ATOM 3101 C CA . LEU A 1 405 ? 0.980 2.353 15.307 1.00 90.62 405 LEU A CA 1
ATOM 3102 C C . LEU A 1 405 ? 1.515 1.488 16.464 1.00 90.62 405 LEU A C 1
ATOM 3104 O O . LEU A 1 405 ? 1.188 1.729 17.623 1.00 90.62 405 LEU A O 1
ATOM 3108 N N . TYR A 1 406 ? 2.375 0.512 16.156 1.00 88.75 406 TYR A N 1
ATOM 3109 C CA . TYR A 1 406 ? 2.996 -0.389 17.128 1.00 88.75 406 TYR A CA 1
ATOM 3110 C C . TYR A 1 406 ? 4.423 0.016 17.515 1.00 88.75 406 TYR A C 1
ATOM 3112 O O . TYR A 1 406 ? 5.109 -0.739 18.205 1.00 88.75 406 TYR A O 1
ATOM 3120 N N . SER A 1 407 ? 4.900 1.192 17.114 1.00 87.38 407 SER A N 1
ATOM 3121 C CA . SER A 1 407 ? 6.227 1.689 17.479 1.00 87.38 407 SER A CA 1
ATOM 3122 C C . SER A 1 407 ? 6.333 1.970 18.981 1.00 87.38 407 SER A C 1
ATOM 3124 O O . SER A 1 407 ? 5.593 2.789 19.531 1.00 87.38 407 SER A O 1
ATOM 3126 N N . LYS A 1 408 ? 7.332 1.378 19.657 1.00 80.62 408 LYS A N 1
ATOM 3127 C CA . LYS A 1 408 ? 7.632 1.698 21.069 1.00 80.62 408 LYS A CA 1
ATOM 3128 C C . LYS A 1 408 ? 8.054 3.157 21.270 1.00 80.62 408 LYS A C 1
ATOM 3130 O O . LYS A 1 408 ? 8.072 3.632 22.402 1.00 80.62 408 LYS A O 1
ATOM 3135 N N . ARG A 1 409 ? 8.426 3.865 20.198 1.00 77.56 409 ARG A N 1
ATOM 3136 C CA . ARG A 1 409 ? 8.791 5.287 20.263 1.00 77.56 409 ARG A CA 1
ATOM 3137 C C . ARG A 1 409 ? 7.569 6.171 20.513 1.00 77.56 409 ARG A C 1
ATOM 3139 O O . ARG A 1 409 ? 7.700 7.136 21.251 1.00 77.56 409 ARG A O 1
ATOM 3146 N N . LEU A 1 410 ? 6.397 5.797 19.992 1.00 74.25 410 LEU A N 1
ATOM 3147 C CA . LEU A 1 410 ? 5.143 6.512 20.253 1.00 74.25 410 LEU A CA 1
ATOM 3148 C C . LEU A 1 410 ? 4.592 6.242 21.657 1.00 74.25 410 LEU A C 1
ATOM 3150 O O . LEU A 1 410 ? 4.062 7.148 22.281 1.00 74.25 410 LEU A O 1
ATOM 3154 N N . ALA A 1 411 ? 4.766 5.029 22.193 1.00 60.78 411 ALA A N 1
ATOM 3155 C CA . ALA A 1 411 ? 4.303 4.699 23.548 1.00 60.78 411 ALA A CA 1
ATOM 3156 C C . ALA A 1 411 ? 4.967 5.567 24.638 1.00 60.78 411 ALA A C 1
ATOM 3158 O O . ALA A 1 411 ? 4.337 5.910 25.632 1.00 60.78 411 ALA A O 1
ATOM 3159 N N . ARG A 1 412 ? 6.223 5.982 24.422 1.00 54.28 412 ARG A N 1
ATOM 3160 C CA . ARG A 1 412 ? 6.955 6.875 25.337 1.00 54.28 412 ARG A CA 1
ATOM 3161 C C . ARG A 1 412 ? 6.495 8.332 25.274 1.00 54.28 412 ARG A C 1
ATOM 3163 O O . ARG A 1 412 ? 6.756 9.075 26.211 1.00 54.28 412 ARG A O 1
ATOM 3170 N N . SER A 1 413 ? 5.848 8.759 24.186 1.00 49.81 413 SER A N 1
ATOM 3171 C CA . SER A 1 413 ? 5.358 10.136 24.067 1.00 49.81 413 SER A CA 1
ATOM 3172 C C . SER A 1 413 ? 4.092 10.358 24.895 1.00 49.81 413 SER A C 1
ATOM 3174 O O . SER A 1 413 ? 3.859 11.470 25.345 1.00 49.81 413 SER A O 1
ATOM 3176 N N . THR A 1 414 ? 3.285 9.309 25.085 1.00 49.59 414 THR A N 1
ATOM 3177 C CA . THR A 1 414 ? 2.028 9.344 25.850 1.00 49.59 414 THR A CA 1
ATOM 3178 C C . THR A 1 414 ? 2.210 9.248 27.363 1.00 49.59 414 THR A C 1
ATOM 3180 O O . THR A 1 414 ? 1.277 9.561 28.083 1.00 49.59 414 THR A O 1
ATOM 3183 N N . GLU A 1 415 ? 3.376 8.818 27.853 1.00 42.44 415 GLU A N 1
ATOM 3184 C CA . GLU A 1 415 ? 3.672 8.752 29.298 1.00 42.44 415 GLU A CA 1
ATOM 3185 C C . GLU A 1 415 ? 4.229 10.075 29.859 1.00 42.44 415 GLU A C 1
ATOM 3187 O O . GLU A 1 415 ? 4.282 10.253 31.070 1.00 42.44 415 GLU A O 1
ATOM 3192 N N . ASN A 1 416 ? 4.630 11.008 28.988 1.00 38.84 416 ASN A N 1
ATOM 3193 C CA . ASN A 1 416 ? 5.207 12.308 29.361 1.00 38.84 416 ASN A CA 1
ATOM 3194 C C . ASN A 1 416 ? 4.234 13.491 29.164 1.00 38.84 416 ASN A C 1
ATOM 3196 O O . ASN A 1 416 ? 4.660 14.647 29.178 1.00 38.84 416 ASN A O 1
ATOM 3200 N N . THR A 1 417 ? 2.952 13.202 28.951 1.00 37.84 417 THR A N 1
ATOM 3201 C CA . THR A 1 417 ? 1.828 14.153 28.911 1.00 37.84 417 THR A CA 1
ATOM 3202 C C . THR A 1 417 ? 0.784 13.696 29.902 1.00 37.84 417 THR A C 1
ATOM 3204 O O . THR A 1 417 ? 0.248 14.559 30.625 1.00 37.84 417 THR A O 1
#

Nearest PDB structures (foldseek):
  6ob6-assembly2_B  TM=1.474E-01  e=2.594E+00  Homo sapiens
  6mrt-assembly1_A  TM=1.570E-01  e=5.761E+00  Escherichia coli K-12

pLDDT: mean 78.93, s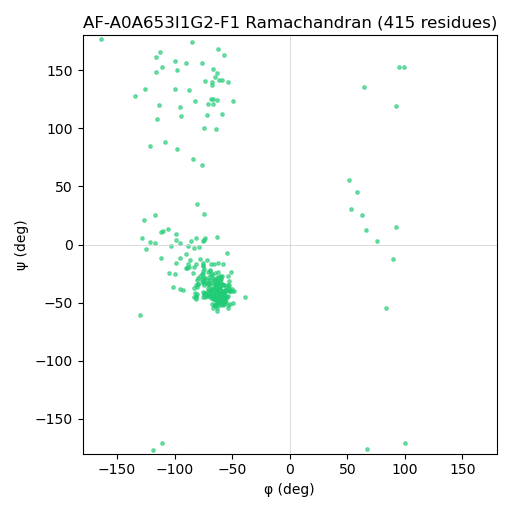td 11.57, range [37.84, 94.38]

Foldseek 3Di:
DDPLLVVLLCLLLPVLLLCQQQQLVVCVPPNVQLVSLVVLLVSLVVLLCPQVVNVVVQVVLLCVLLVLLLVLLVVVVVVDPDPVQSVLSNSVSSLLSSLLSNLSSLLSCLLVLVDFLVSLLSSLQVSLVSLLCQLVVCQVVVDGAFLDAPPFPDRAGGGSHDHLLQSLLSLLLSLVSNLVVLCPPPVCPVCSLVVSLLSLVVSLLRSVDPSSVVSSVLSVCVLLVPQDPDPVVNVVSNVVSVVSVVVSVVVCCVVCVVSVVCCCCTHLVVCVVVVNVVCSQQVPPVVLCVQVVCVLCVDPCNVVCQAAAPALQVSLQSRCVVVVDHSVVDDSQAAFLVNQCRHGHPVSSVSSVVSVVSSLVSLQFDDADPSNVSSVVVQVSVCVRRGRHCSRSSSSSSVSSSSNSRRPSNVVSVVVD

Sequence (417 aa):
MNYIHKISVLFIFTLLPIADTFGGLTNDFMPLSLLGRLCVLALALPIIINCSRLFTEILPPLYLTFSYFLIVTLVQLLVSDTLDYGLLAISNAIKIMYFPVLLATIIVLSEKNIISTSTISHGILLTGILVIISIILGRVSGLGTDIAGRGTDISGNRGFMIGANEVGLMLLLTAPSVMVWIGGLKVLYKIKNFIALAIYCVSAIIVLTKSSIASILIPIANWLLHSGKNRASSGLLISVKLTSLSVLLIVLLIAYGNEIETILGKTFLSSLIDGNMLGFIFRGRSDYYEAILPGLINHDFNSIIILFGAGEGLIRSLSMAPLGRSASDATMFEMDALDLFWAYGWIGFFLYLTLIYYLIRKAKLSKLTPLHSFAIALTLIHSVLAGHVIFSPQVSTLIAFTLMLYSKRLARSTENT